Protein AF-A0A9C5ZM11-F1 (afdb_monomer_lite)

Organism: NCBI:txid7396

Structure (mmCIF, N/CA/C/O backbone):
data_AF-A0A9C5ZM11-F1
#
_entry.id   AF-A0A9C5ZM11-F1
#
loop_
_atom_site.group_PDB
_atom_site.id
_atom_site.type_symbol
_atom_site.label_atom_id
_atom_site.label_alt_id
_atom_site.label_comp_id
_atom_site.label_asym_id
_atom_site.label_entity_id
_atom_site.label_seq_id
_atom_site.pdbx_PDB_ins_code
_atom_site.Cartn_x
_atom_site.Cartn_y
_atom_site.Cartn_z
_atom_site.occupancy
_atom_site.B_iso_or_equiv
_atom_site.auth_seq_id
_atom_site.auth_comp_id
_atom_site.auth_asym_id
_atom_site.auth_atom_id
_atom_site.pdbx_PDB_model_num
ATOM 1 N N . PRO A 1 1 ? -23.641 14.872 15.519 1.00 82.50 1 PRO A N 1
ATOM 2 C CA . PRO A 1 1 ? -24.708 13.853 15.604 1.00 82.50 1 PRO A CA 1
ATOM 3 C C . PRO A 1 1 ? -26.002 14.384 16.242 1.00 82.50 1 PRO A C 1
ATOM 5 O O . PRO A 1 1 ? -27.037 14.278 15.605 1.00 82.50 1 PRO A O 1
ATOM 8 N N . ALA A 1 2 ? -25.978 14.998 17.438 1.00 83.50 2 ALA A N 1
ATOM 9 C CA . ALA A 1 2 ? -27.207 15.516 18.070 1.00 83.50 2 ALA A CA 1
ATOM 10 C C . ALA A 1 2 ? -27.904 16.617 17.240 1.00 83.50 2 ALA A C 1
ATOM 12 O O . ALA A 1 2 ? -29.110 16.567 17.031 1.00 83.50 2 ALA A O 1
ATOM 13 N N . GLY A 1 3 ? -27.137 17.569 16.693 1.00 85.25 3 GLY A N 1
ATOM 14 C CA . GLY A 1 3 ? -27.682 18.578 15.774 1.00 85.25 3 GLY A CA 1
ATOM 15 C C . GLY A 1 3 ? -28.191 17.989 14.452 1.00 85.25 3 GLY A C 1
ATOM 16 O O . GLY A 1 3 ? -29.138 18.512 13.880 1.00 85.25 3 GLY A O 1
ATOM 17 N N . ASP A 1 4 ? -27.605 16.881 13.991 1.00 85.31 4 ASP A N 1
ATOM 18 C CA . ASP A 1 4 ? -28.050 16.183 12.777 1.00 85.31 4 ASP A CA 1
ATOM 19 C C . ASP A 1 4 ? -29.386 15.467 13.027 1.00 85.31 4 ASP A C 1
ATOM 21 O O . ASP A 1 4 ? -30.294 15.542 12.207 1.00 85.31 4 ASP A O 1
ATOM 25 N N . ALA A 1 5 ? -29.546 14.846 14.201 1.00 86.19 5 ALA A N 1
ATOM 26 C CA . ALA A 1 5 ? -30.808 14.252 14.636 1.00 86.19 5 ALA A CA 1
ATOM 27 C C . ALA A 1 5 ? -31.926 15.295 14.781 1.00 86.19 5 ALA A C 1
ATOM 29 O O . ALA A 1 5 ? -33.055 15.036 14.372 1.00 86.19 5 ALA A O 1
ATOM 30 N N . GLN A 1 6 ? -31.611 16.482 15.310 1.00 86.88 6 GLN A N 1
ATOM 31 C CA . GLN A 1 6 ? -32.568 17.586 15.385 1.00 86.88 6 GLN A CA 1
ATOM 32 C C . GLN A 1 6 ? -33.047 18.008 13.989 1.00 86.88 6 GLN A C 1
ATOM 34 O O . GLN A 1 6 ? -34.251 18.090 13.767 1.00 86.88 6 GLN A O 1
ATOM 39 N N . LYS A 1 7 ? -32.127 18.187 13.032 1.00 84.81 7 LYS A N 1
ATOM 40 C CA . LYS A 1 7 ? -32.483 18.518 11.643 1.00 84.81 7 LYS A CA 1
ATOM 41 C C . LYS A 1 7 ? -33.335 17.439 10.980 1.00 84.81 7 LYS A C 1
ATOM 43 O O . LYS A 1 7 ? -34.337 17.754 10.357 1.00 84.81 7 LYS A O 1
ATOM 48 N N . LEU A 1 8 ? -32.993 16.160 11.159 1.00 83.06 8 LEU A N 1
ATOM 49 C CA . LEU A 1 8 ? -33.797 15.046 10.638 1.00 83.06 8 LEU A CA 1
ATOM 50 C C . LEU A 1 8 ? -35.241 15.073 11.162 1.00 83.06 8 LEU A C 1
ATOM 52 O O . LEU A 1 8 ? -36.181 14.793 10.414 1.00 83.06 8 LEU A O 1
ATOM 56 N N . GLN A 1 9 ? -35.422 15.439 12.430 1.00 84.50 9 GLN A N 1
ATOM 57 C CA . GLN A 1 9 ? -36.740 15.565 13.038 1.00 84.50 9 GLN A CA 1
ATOM 58 C C . GLN A 1 9 ? -37.504 16.796 12.531 1.00 84.50 9 GLN A C 1
ATOM 60 O O . GLN A 1 9 ? -38.706 16.692 12.286 1.00 84.50 9 GLN A O 1
ATOM 65 N N . GLU A 1 10 ? -36.833 17.941 12.400 1.00 90.06 10 GLU A N 1
ATOM 66 C CA . GLU A 1 10 ? -37.428 19.213 11.965 1.00 90.06 10 GLU A CA 1
ATOM 67 C C . GLU A 1 10 ? -37.806 19.194 10.479 1.00 90.06 10 GLU A C 1
ATOM 69 O O . GLU A 1 10 ? -38.930 19.555 10.131 1.00 90.06 10 GLU A O 1
ATOM 74 N N . ASP A 1 11 ? -36.902 18.717 9.623 1.00 90.00 11 ASP A N 1
ATOM 75 C CA . ASP A 1 11 ? -37.050 18.785 8.167 1.00 90.00 11 ASP A CA 1
ATOM 76 C C . ASP A 1 11 ? -37.879 17.614 7.612 1.00 90.00 11 ASP A C 1
ATOM 78 O O . ASP A 1 11 ? -38.630 17.777 6.650 1.00 90.00 11 ASP A O 1
ATOM 82 N N . TYR A 1 12 ? -37.768 16.427 8.224 1.00 87.31 12 TYR A N 1
ATOM 83 C CA . TYR A 1 12 ? -38.333 15.183 7.678 1.00 87.31 12 TYR A CA 1
ATOM 84 C C . TYR A 1 12 ? -39.234 14.415 8.650 1.00 87.31 12 TYR A C 1
ATOM 86 O O . TYR A 1 12 ? -39.787 13.377 8.284 1.00 87.31 12 TYR A O 1
ATOM 94 N N . GLY A 1 13 ? -39.381 14.872 9.897 1.00 83.88 13 GLY A N 1
ATOM 95 C CA . GLY A 1 13 ? -40.129 14.133 10.916 1.00 83.88 13 GLY A CA 1
ATOM 96 C C . GLY A 1 13 ? -39.473 12.811 11.335 1.00 83.88 13 GLY A C 1
ATOM 97 O O . GLY A 1 13 ? -40.132 11.980 11.963 1.00 83.88 13 GLY A O 1
ATOM 98 N N . ILE A 1 14 ? -38.201 12.589 10.981 1.00 90.31 14 ILE A N 1
ATOM 99 C CA . ILE A 1 14 ? -37.480 11.347 11.269 1.00 90.31 14 ILE A CA 1
ATOM 100 C C . ILE A 1 14 ? -36.941 11.401 12.696 1.00 90.31 14 ILE A C 1
ATOM 102 O O . ILE A 1 14 ? -36.044 12.182 13.011 1.00 90.31 14 ILE A O 1
ATOM 106 N N . TYR A 1 15 ? -37.458 10.512 13.542 1.00 86.75 15 TYR A N 1
ATOM 107 C CA . TYR A 1 15 ? -36.992 10.367 14.914 1.00 86.75 15 TYR A CA 1
ATOM 108 C C . TYR A 1 15 ? -35.753 9.469 14.989 1.00 86.75 15 TYR A C 1
ATOM 110 O O . TYR A 1 15 ? -35.782 8.304 14.583 1.00 86.75 15 TYR A O 1
ATOM 118 N N . VAL A 1 16 ? -34.667 9.998 15.552 1.00 86.44 16 VAL A N 1
ATOM 119 C CA . VAL A 1 16 ? -33.435 9.245 15.814 1.00 86.44 16 VAL A CA 1
ATOM 120 C C . VAL A 1 16 ? -33.482 8.697 17.237 1.00 86.44 16 VAL A C 1
ATOM 122 O O . VAL A 1 16 ? -33.523 9.463 18.194 1.00 86.44 16 VAL A O 1
ATOM 125 N N . GLY A 1 17 ? -33.461 7.367 17.374 1.00 86.94 17 GLY A N 1
ATOM 126 C CA . GLY A 1 17 ? -33.620 6.698 18.670 1.00 86.94 17 GLY A CA 1
ATOM 127 C C . GLY A 1 17 ? -32.510 6.991 19.684 1.00 86.94 17 GLY A C 1
ATOM 128 O O . GLY A 1 17 ? -32.790 7.018 20.877 1.00 86.94 17 GLY A O 1
ATOM 129 N N . SER A 1 18 ? -31.271 7.198 19.225 1.00 90.81 18 SER A N 1
ATOM 130 C CA . SER A 1 18 ? -30.179 7.720 20.049 1.00 90.81 18 SER A CA 1
ATOM 131 C C . SER A 1 18 ? -29.001 8.192 19.188 1.00 90.81 18 SER A C 1
ATOM 133 O O . SER A 1 18 ? -28.824 7.756 18.047 1.00 90.81 18 SER A O 1
ATOM 135 N N . THR A 1 19 ? -28.170 9.066 19.744 1.00 92.94 19 THR A N 1
ATOM 136 C CA . THR A 1 19 ? -26.948 9.595 19.144 1.00 92.94 19 THR A CA 1
ATOM 137 C C . THR A 1 19 ? -25.757 9.424 20.075 1.00 92.94 19 THR A C 1
ATOM 139 O O . THR A 1 19 ? -25.865 9.515 21.294 1.00 92.94 19 THR A O 1
ATOM 142 N N . PHE A 1 20 ? -24.577 9.223 19.495 1.00 92.88 20 PHE A N 1
ATOM 143 C CA . PHE A 1 20 ? -23.332 9.173 20.248 1.00 92.88 20 PHE A CA 1
ATOM 144 C C . PHE A 1 20 ? -22.249 9.991 19.548 1.00 92.88 20 PHE A C 1
ATOM 146 O O . PHE A 1 20 ? -22.074 9.901 18.332 1.00 92.88 20 PHE A O 1
ATOM 153 N N . ASP A 1 21 ? -21.516 10.802 20.309 1.00 93.44 21 ASP A N 1
ATOM 154 C CA . ASP A 1 21 ? -20.394 11.579 19.789 1.00 93.44 21 ASP A CA 1
ATOM 155 C C . ASP A 1 21 ? -19.066 10.855 20.044 1.00 93.44 21 ASP A C 1
ATOM 157 O O . ASP A 1 21 ? -18.614 10.740 21.182 1.00 93.44 21 ASP A O 1
ATOM 161 N N . ILE A 1 22 ? -18.408 10.401 18.972 1.00 92.38 22 ILE A N 1
ATOM 162 C CA . ILE A 1 22 ? -17.154 9.625 19.022 1.00 92.38 22 ILE A CA 1
ATOM 163 C C . ILE A 1 22 ? -16.019 10.320 19.789 1.00 92.38 22 ILE A C 1
ATOM 165 O O . ILE A 1 22 ? -15.099 9.659 20.275 1.00 92.38 22 ILE A O 1
ATOM 169 N N . ARG A 1 23 ? -16.075 11.650 19.951 1.00 92.44 23 ARG A N 1
ATOM 170 C CA . ARG A 1 23 ? -15.091 12.395 20.748 1.00 92.44 23 ARG A CA 1
ATOM 171 C C . ARG A 1 23 ? -15.118 11.990 22.218 1.00 92.44 23 ARG A C 1
ATOM 173 O O . ARG A 1 23 ? -14.086 12.084 22.875 1.00 92.44 23 ARG A O 1
ATOM 180 N N . TYR A 1 24 ? -16.248 11.501 22.724 1.00 92.25 24 TYR A N 1
ATOM 181 C CA . TYR A 1 24 ? -16.323 10.944 24.068 1.00 92.25 24 TYR A CA 1
ATOM 182 C C . TYR A 1 24 ? -15.457 9.693 24.229 1.00 92.25 24 TYR A C 1
ATOM 184 O O . TYR A 1 24 ? -14.681 9.634 25.179 1.00 92.25 24 TYR A O 1
ATOM 192 N N . LEU A 1 25 ? -15.488 8.760 23.268 1.00 87.06 25 LEU A N 1
ATOM 193 C CA . LEU A 1 25 ? -14.578 7.605 23.266 1.00 87.06 25 LEU A CA 1
ATOM 194 C C . LEU A 1 25 ? -13.111 8.042 23.198 1.00 87.06 25 LEU A C 1
ATOM 196 O O . LEU A 1 25 ? -12.270 7.494 23.908 1.00 87.06 25 LEU A O 1
ATOM 200 N N . ALA A 1 26 ? -12.798 9.064 22.393 1.00 84.12 26 ALA A N 1
ATOM 201 C CA . ALA A 1 26 ? -11.446 9.616 22.350 1.00 84.12 26 ALA A CA 1
ATOM 202 C C . ALA A 1 26 ? -11.004 10.112 23.739 1.00 84.12 26 ALA A C 1
ATOM 204 O O . ALA A 1 26 ? -9.905 9.779 24.174 1.00 84.12 26 ALA A O 1
ATOM 205 N N . VAL A 1 27 ? -11.863 10.832 24.470 1.00 85.12 27 VAL A N 1
ATOM 206 C CA . VAL A 1 27 ? -11.550 11.292 25.835 1.00 85.12 27 VAL A CA 1
ATOM 207 C C . VAL A 1 27 ? -11.432 10.131 26.825 1.00 85.12 27 VAL A C 1
ATOM 209 O O . VAL A 1 27 ? -10.490 10.128 27.616 1.00 85.12 27 VAL A O 1
ATOM 212 N N . MET A 1 28 ? -12.319 9.129 26.763 1.00 82.00 28 MET A N 1
ATOM 213 C CA . MET A 1 28 ? -12.242 7.920 27.607 1.00 82.00 28 MET A CA 1
ATOM 214 C C . MET A 1 28 ? -10.888 7.209 27.468 1.00 82.00 28 MET A C 1
ATOM 216 O O . MET A 1 28 ? -10.359 6.691 28.452 1.00 82.00 28 MET A O 1
ATOM 220 N N . LEU A 1 29 ? -10.313 7.253 26.262 1.00 72.88 29 LEU A N 1
ATOM 221 C CA . LEU A 1 29 ? -9.003 6.708 25.897 1.00 72.88 29 LEU A CA 1
ATOM 222 C C . LEU A 1 29 ? -7.857 7.728 25.992 1.00 72.88 29 LEU A C 1
ATOM 224 O O . LEU A 1 29 ? -6.775 7.501 25.452 1.00 72.88 29 LEU A O 1
ATOM 228 N N . ARG A 1 30 ? -8.088 8.883 26.631 1.00 70.69 30 ARG A N 1
ATOM 229 C CA . ARG A 1 30 ? -7.101 9.965 26.821 1.00 70.69 30 ARG A CA 1
ATOM 230 C C . ARG A 1 30 ? -6.529 10.545 25.516 1.00 70.69 30 ARG A C 1
ATOM 232 O O . ARG A 1 30 ? -5.501 11.221 25.529 1.00 70.69 30 ARG A O 1
ATOM 239 N N . CYS A 1 31 ? -7.200 10.324 24.393 1.00 71.75 31 CYS A N 1
ATOM 240 C CA . CYS A 1 31 ? -6.891 10.937 23.108 1.00 71.75 31 CYS A CA 1
ATOM 241 C C . CYS A 1 31 ? -7.459 12.363 23.048 1.00 71.75 31 CYS A C 1
ATOM 243 O O . CYS A 1 31 ? -8.413 12.718 23.745 1.00 71.75 31 CYS A O 1
ATOM 245 N N . LYS A 1 32 ? -6.895 13.209 22.177 1.00 76.50 32 LYS A N 1
ATOM 246 C CA . LYS A 1 32 ? -7.459 14.545 21.944 1.00 76.50 32 LYS A CA 1
ATOM 247 C C . LYS A 1 32 ? -8.827 14.406 21.247 1.00 76.50 32 LYS A C 1
ATOM 249 O O . LYS A 1 32 ? -8.897 13.742 20.214 1.00 76.50 32 LYS A O 1
ATOM 254 N N . PRO A 1 33 ? -9.894 15.063 21.738 1.00 84.19 33 PRO A N 1
ATOM 255 C CA . PRO A 1 33 ? -11.207 15.055 21.093 1.00 84.19 33 PRO A CA 1
ATOM 256 C C . PRO A 1 33 ? -11.213 15.987 19.875 1.00 84.19 33 PRO A C 1
ATOM 258 O O . PRO A 1 33 ? -11.658 17.135 19.942 1.00 84.19 33 PRO A O 1
ATOM 261 N N . LEU A 1 34 ? -10.628 15.521 18.775 1.00 85.12 34 LEU A N 1
ATOM 262 C CA . LEU A 1 34 ? -10.482 16.288 17.541 1.00 85.12 34 LEU A CA 1
ATOM 263 C C . LEU A 1 34 ? -11.695 16.094 16.614 1.00 85.12 34 LEU A C 1
ATOM 265 O O . LEU A 1 34 ? -12.579 15.284 16.872 1.00 85.12 34 LEU A O 1
ATOM 269 N N . GLY A 1 35 ? -11.754 16.880 15.538 1.00 83.38 35 GLY A N 1
ATOM 270 C CA . GLY A 1 35 ? -12.723 16.665 14.462 1.00 83.38 35 GLY A CA 1
ATOM 271 C C . GLY A 1 35 ? -12.381 15.427 13.629 1.00 83.38 35 GLY A C 1
ATOM 272 O O . GLY A 1 35 ? -11.255 14.937 13.683 1.00 83.38 35 GLY A O 1
ATOM 273 N N . LEU A 1 36 ? -13.345 14.965 12.832 1.00 84.06 36 LEU A N 1
ATOM 274 C CA . LEU A 1 36 ? -13.280 13.708 12.079 1.00 84.06 36 LEU A CA 1
ATOM 275 C C . LEU A 1 36 ? -12.008 13.551 11.228 1.00 84.06 36 LEU A C 1
ATOM 277 O O . LEU A 1 36 ? -11.349 12.523 11.303 1.00 84.06 36 LEU A O 1
ATOM 281 N N . GLU A 1 37 ? -11.613 14.593 10.496 1.00 81.44 37 GLU A N 1
ATOM 282 C CA . GLU A 1 37 ? -10.376 14.622 9.696 1.00 81.44 37 GLU A CA 1
ATOM 283 C C . GLU A 1 37 ? -9.128 14.377 10.544 1.00 81.44 37 GLU A C 1
ATOM 285 O O . GLU A 1 37 ? -8.325 13.489 10.271 1.00 81.44 37 GLU A O 1
ATOM 290 N N . LYS A 1 38 ? -8.992 15.132 11.635 1.00 79.62 38 LYS A N 1
ATOM 291 C CA . LYS A 1 38 ? -7.837 15.019 12.524 1.00 79.62 38 LYS A CA 1
ATOM 292 C C . LYS A 1 38 ? -7.818 13.685 13.264 1.00 79.62 38 LYS A C 1
ATOM 294 O O . LYS A 1 38 ? -6.740 13.143 13.470 1.00 79.62 38 LYS A O 1
ATOM 299 N N . LEU A 1 39 ? -8.986 13.169 13.654 1.00 78.38 39 LEU A N 1
ATOM 300 C CA . LEU A 1 39 ? -9.111 11.844 14.258 1.00 78.38 39 LEU A CA 1
ATOM 301 C C . LEU A 1 39 ? -8.720 10.747 13.265 1.00 78.38 39 LEU A C 1
ATOM 303 O O . LEU A 1 39 ? -7.951 9.871 13.643 1.00 78.38 39 LEU A O 1
ATOM 307 N N . SER A 1 40 ? -9.166 10.837 12.010 1.00 76.12 40 SER A N 1
ATOM 308 C CA . SER A 1 40 ? -8.816 9.884 10.946 1.00 76.12 40 SER A CA 1
ATOM 309 C C . SER A 1 40 ? -7.306 9.834 10.736 1.00 76.12 40 SER A C 1
ATOM 311 O O . SER A 1 40 ? -6.713 8.760 10.785 1.00 76.12 40 SER A O 1
ATOM 313 N N . ARG A 1 41 ? -6.652 10.998 10.645 1.00 72.44 41 ARG A N 1
ATOM 314 C CA . ARG A 1 41 ? -5.190 11.063 10.553 1.00 72.44 41 ARG A CA 1
ATOM 315 C C . ARG A 1 41 ? -4.507 10.521 11.811 1.00 72.44 41 ARG A C 1
ATOM 317 O O . ARG A 1 41 ? -3.590 9.723 11.707 1.00 72.44 41 ARG A O 1
ATOM 324 N N . SER A 1 42 ? -4.947 10.917 13.008 1.00 64.69 42 SER A N 1
ATOM 325 C CA . SER A 1 42 ? -4.246 10.544 14.249 1.00 64.69 42 SER A CA 1
ATOM 326 C C . SER A 1 42 ? -4.451 9.096 14.701 1.00 64.69 42 SER A C 1
ATOM 328 O O . SER A 1 42 ? -3.599 8.566 15.403 1.00 64.69 42 SER A O 1
ATOM 330 N N . LEU A 1 43 ? -5.596 8.488 14.379 1.00 65.88 43 LEU A N 1
ATOM 331 C CA . LEU A 1 43 ? -5.982 7.162 14.879 1.00 65.88 43 LEU A CA 1
ATOM 332 C C . LEU A 1 43 ? -5.881 6.087 13.806 1.00 65.88 43 LEU A C 1
ATOM 334 O O . LEU A 1 43 ? -5.569 4.943 14.114 1.00 65.88 43 LEU A O 1
ATOM 338 N N . LEU A 1 44 ? -6.171 6.457 12.561 1.00 62.22 44 LEU A N 1
ATOM 339 C CA . LEU A 1 44 ? -6.204 5.535 11.436 1.00 62.22 44 LEU A CA 1
ATOM 340 C C . LEU A 1 44 ? -5.047 5.803 10.457 1.00 62.22 44 LEU A C 1
ATOM 342 O O . LEU A 1 44 ? -4.911 5.083 9.484 1.00 62.22 44 LEU A O 1
ATOM 346 N N . ASN A 1 45 ? -4.207 6.822 10.676 1.00 58.34 45 ASN A N 1
ATOM 347 C CA . ASN A 1 45 ? -3.154 7.220 9.733 1.00 58.34 45 ASN A CA 1
ATOM 348 C C . ASN A 1 45 ? -3.682 7.467 8.303 1.00 58.34 45 ASN A C 1
ATOM 350 O O . ASN A 1 45 ? -3.027 7.142 7.317 1.00 58.34 45 ASN A O 1
ATOM 354 N N . VAL A 1 46 ? -4.896 8.020 8.207 1.00 59.03 46 VAL A N 1
ATOM 355 C CA . VAL A 1 46 ? -5.588 8.285 6.939 1.00 59.03 46 VAL A CA 1
ATOM 356 C C . VAL A 1 46 ? -5.664 9.768 6.686 1.00 59.03 46 VAL A C 1
ATOM 358 O O . VAL A 1 46 ? -6.207 10.521 7.503 1.00 59.03 46 VAL A O 1
ATOM 361 N N . ASP A 1 47 ? -5.218 10.166 5.503 1.00 65.38 47 ASP A N 1
ATOM 362 C CA . ASP A 1 47 ? -5.377 11.523 5.007 1.00 65.38 47 ASP A CA 1
ATOM 363 C C . ASP A 1 47 ? -6.800 11.745 4.498 1.00 65.38 47 ASP A C 1
ATOM 365 O O . ASP A 1 47 ? -7.113 11.735 3.312 1.00 65.38 47 ASP A O 1
ATOM 369 N N . PHE A 1 48 ? -7.688 11.958 5.465 1.00 66.31 48 PHE A N 1
ATOM 370 C CA . PHE A 1 48 ? -9.089 12.276 5.252 1.00 66.31 48 PHE A CA 1
ATOM 371 C C . PHE A 1 48 ? -9.272 13.761 4.911 1.00 66.31 48 PHE A C 1
ATOM 373 O O . PHE A 1 48 ? -9.736 14.562 5.727 1.00 66.31 48 PHE A O 1
ATOM 380 N N . VAL A 1 49 ? -8.837 14.158 3.714 1.00 65.31 49 VAL A N 1
ATOM 381 C CA . VAL A 1 49 ? -8.833 15.567 3.304 1.00 65.31 49 VAL A CA 1
ATOM 382 C C . VAL A 1 49 ? -10.254 16.034 2.984 1.00 65.31 49 VAL A C 1
ATOM 384 O O . VAL A 1 49 ? -10.785 15.805 1.895 1.00 65.31 49 VAL A O 1
ATOM 387 N N . LYS A 1 50 ? -10.866 16.774 3.916 1.00 72.69 50 LYS A N 1
ATOM 388 C CA . LYS A 1 50 ? -12.147 17.450 3.682 1.00 72.69 50 LYS A CA 1
ATOM 389 C C . LYS A 1 50 ? -11.949 18.657 2.773 1.00 72.69 50 LYS A C 1
ATOM 391 O O . LYS A 1 50 ? -11.716 19.774 3.238 1.00 72.69 50 LYS A O 1
ATOM 396 N N . ARG A 1 51 ? -12.077 18.455 1.461 1.00 76.44 51 ARG A N 1
ATOM 397 C CA . ARG A 1 51 ? -11.966 19.549 0.487 1.00 76.44 51 ARG A CA 1
ATOM 398 C C . ARG A 1 51 ? -13.038 20.609 0.756 1.00 76.44 51 ARG A C 1
ATOM 400 O O . ARG A 1 51 ? -14.233 20.376 0.582 1.00 76.44 51 ARG A O 1
ATOM 407 N N . TRP A 1 52 ? -12.603 21.794 1.184 1.00 74.19 52 TRP A N 1
ATOM 408 C CA . TRP A 1 52 ? -13.494 22.859 1.660 1.00 74.19 52 TRP A CA 1
ATOM 409 C C . TRP A 1 52 ? -14.504 23.330 0.603 1.00 74.19 52 TRP A C 1
ATOM 411 O O . TRP A 1 52 ? -15.615 23.729 0.950 1.00 74.19 52 TRP A O 1
ATOM 421 N N . TYR A 1 53 ? -14.127 23.283 -0.677 1.00 70.06 53 TYR A N 1
ATOM 422 C CA . TYR A 1 53 ? -14.980 23.710 -1.783 1.00 70.06 53 TYR A CA 1
ATOM 423 C C . TYR A 1 53 ? -16.107 22.707 -2.070 1.00 70.06 53 TYR A C 1
ATOM 425 O O . TYR A 1 53 ? -17.177 23.124 -2.495 1.00 70.06 53 TYR A O 1
ATOM 433 N N . ILE A 1 54 ? -15.911 21.414 -1.772 1.00 80.31 54 ILE A N 1
ATOM 434 C CA . ILE A 1 54 ? -16.981 20.403 -1.823 1.00 80.31 54 ILE A CA 1
ATOM 435 C C . ILE A 1 54 ? -17.885 20.561 -0.600 1.00 80.31 54 ILE A C 1
ATOM 437 O O . ILE A 1 54 ? -19.104 20.595 -0.733 1.00 80.31 54 ILE A O 1
ATOM 441 N N . ALA A 1 55 ? -17.305 20.766 0.586 1.00 72.50 55 ALA A N 1
ATOM 442 C CA . ALA A 1 55 ? -18.073 20.977 1.814 1.00 72.50 55 ALA A CA 1
ATOM 443 C C . ALA A 1 55 ? -19.055 22.162 1.704 1.00 72.50 55 ALA A C 1
ATOM 445 O O . ALA A 1 55 ? -20.174 22.087 2.204 1.00 72.50 55 ALA A O 1
ATOM 446 N N . LYS A 1 56 ? -18.643 23.240 1.020 1.00 77.25 56 LYS A N 1
ATOM 447 C CA . LYS A 1 56 ? -19.456 24.440 0.747 1.00 77.25 56 LYS A CA 1
ATOM 448 C C . LYS A 1 56 ? -20.135 24.436 -0.629 1.00 77.25 56 LYS A C 1
ATOM 450 O O . LYS A 1 56 ? -20.635 25.477 -1.052 1.00 77.25 56 LYS A O 1
ATOM 455 N N . SER A 1 57 ? -20.105 23.313 -1.344 1.00 81.44 57 SER A N 1
ATOM 456 C CA . SER A 1 57 ? -20.815 23.182 -2.616 1.00 81.44 57 SER A CA 1
ATOM 457 C C . SER A 1 57 ? -22.331 23.196 -2.396 1.00 81.44 57 SER A C 1
ATOM 459 O O . SER A 1 57 ? -22.814 23.122 -1.265 1.00 81.44 57 SER A O 1
ATOM 461 N N . ASN A 1 58 ? -23.093 23.319 -3.480 1.00 81.31 58 ASN A N 1
ATOM 462 C CA . ASN A 1 58 ? -24.542 23.237 -3.394 1.00 81.31 58 ASN A CA 1
ATOM 463 C C . ASN A 1 58 ? -24.979 21.771 -3.228 1.00 81.31 58 ASN A C 1
ATOM 465 O O . ASN A 1 58 ? -24.861 20.983 -4.165 1.00 81.31 58 ASN A O 1
ATOM 469 N N . TRP A 1 59 ? -25.475 21.418 -2.042 1.00 85.00 59 TRP A N 1
ATOM 470 C CA . TRP A 1 59 ? -25.984 20.078 -1.721 1.00 85.00 59 TRP A CA 1
ATOM 471 C C . TRP A 1 59 ? -27.461 19.881 -2.089 1.00 85.00 59 TRP A C 1
ATOM 473 O O . TRP A 1 59 ? -27.951 18.760 -2.027 1.00 85.00 59 TRP A O 1
ATOM 483 N N . GLU A 1 60 ? -28.133 20.938 -2.550 1.00 81.12 60 GLU A N 1
ATOM 484 C CA . GLU A 1 60 ? -29.536 20.920 -2.987 1.00 81.12 60 GLU A CA 1
ATOM 485 C C . GLU A 1 60 ? -29.683 20.601 -4.487 1.00 81.12 60 GLU A C 1
ATOM 487 O O . GLU A 1 60 ? -30.719 20.869 -5.091 1.00 81.12 60 GLU A O 1
ATOM 492 N N . PHE A 1 61 ? -28.632 20.097 -5.145 1.00 81.19 61 PHE A N 1
ATOM 493 C CA . PHE A 1 61 ? -28.749 19.668 -6.538 1.00 81.19 61 PHE A CA 1
ATOM 494 C C . PHE A 1 61 ? -29.598 18.400 -6.648 1.00 81.19 61 PHE A C 1
ATOM 496 O O . PHE A 1 61 ? -29.347 17.425 -5.945 1.00 81.19 61 PHE A O 1
ATOM 503 N N . ASP A 1 62 ? -30.493 18.364 -7.642 1.00 84.19 62 ASP A N 1
ATOM 504 C CA . ASP A 1 62 ? -31.291 17.172 -7.981 1.00 84.19 62 ASP A CA 1
ATOM 505 C C . ASP A 1 62 ? -30.421 15.926 -8.231 1.00 84.19 62 ASP A C 1
ATOM 507 O O . ASP A 1 62 ? -30.846 14.792 -8.011 1.00 84.19 62 ASP A O 1
ATOM 511 N N . LYS A 1 63 ? -29.185 16.132 -8.708 1.00 90.81 63 LYS A N 1
ATOM 512 C CA . LYS A 1 63 ? -28.182 15.084 -8.887 1.00 90.81 63 LYS A CA 1
ATOM 513 C C . LYS A 1 63 ? -26.816 15.566 -8.411 1.00 90.81 63 LYS A C 1
ATOM 515 O O . LYS A 1 63 ? -26.220 16.453 -9.019 1.00 90.81 63 LYS A O 1
ATOM 520 N N . LEU A 1 64 ? -26.312 14.931 -7.356 1.00 85.12 64 LEU A N 1
ATOM 521 C CA . LEU A 1 64 ? -24.972 15.178 -6.828 1.00 85.12 64 LEU A CA 1
ATOM 522 C C . LEU A 1 64 ? -23.892 14.658 -7.789 1.00 85.12 64 LEU A C 1
ATOM 524 O O . LEU A 1 64 ? -24.057 13.614 -8.430 1.00 85.12 64 LEU A O 1
ATOM 528 N N . GLY A 1 65 ? -22.780 15.389 -7.882 1.00 81.69 65 GLY A N 1
ATOM 529 C CA . GLY A 1 65 ? -21.602 14.960 -8.640 1.00 81.69 65 GLY A CA 1
ATOM 530 C C . GLY A 1 65 ? -20.827 13.830 -7.939 1.00 81.69 65 GLY A C 1
ATOM 531 O O . GLY A 1 65 ? -20.981 13.661 -6.727 1.00 81.69 65 GLY A O 1
ATOM 532 N N . PRO A 1 66 ? -19.962 13.084 -8.657 1.00 83.62 66 PRO A N 1
ATOM 533 C CA . PRO A 1 66 ? -19.155 12.003 -8.076 1.00 83.62 66 PRO A CA 1
ATOM 534 C C . PRO A 1 66 ? -18.373 12.437 -6.829 1.00 83.62 66 PRO A C 1
ATOM 536 O O . PRO A 1 66 ? -18.489 11.797 -5.790 1.00 83.62 66 PRO A O 1
ATOM 539 N N . ASP A 1 67 ? -17.705 13.591 -6.886 1.00 81.50 67 ASP A N 1
ATOM 540 C CA . ASP A 1 67 ? -16.928 14.145 -5.771 1.00 81.50 67 ASP A CA 1
ATOM 541 C C . ASP A 1 67 ? -17.786 14.473 -4.532 1.00 81.50 67 ASP A C 1
ATOM 543 O O . ASP A 1 67 ? -17.326 14.351 -3.398 1.00 81.50 67 ASP A O 1
ATOM 547 N N . GLN A 1 68 ? -19.041 14.901 -4.724 1.00 79.88 68 GLN A N 1
ATOM 548 C CA . GLN A 1 68 ? -19.981 15.166 -3.625 1.00 79.88 68 GLN A CA 1
ATOM 549 C C . GLN A 1 68 ? -20.471 13.858 -2.999 1.00 79.88 68 GLN A C 1
ATOM 551 O O . GLN A 1 68 ? -20.535 13.743 -1.775 1.00 79.88 68 GLN A O 1
ATOM 556 N N . VAL A 1 69 ? -20.790 12.861 -3.830 1.00 85.88 69 VAL A N 1
ATOM 557 C CA . VAL A 1 69 ? -21.187 11.525 -3.365 1.00 85.88 69 VAL A CA 1
ATOM 558 C C . VAL A 1 69 ? -20.054 10.888 -2.567 1.00 85.88 69 VAL A C 1
ATOM 560 O O . VAL A 1 69 ? -20.278 10.421 -1.451 1.00 85.88 69 VAL A O 1
ATOM 563 N N . GLU A 1 70 ? -18.836 10.926 -3.104 1.00 83.50 70 GLU A N 1
ATOM 564 C CA . GLU A 1 70 ? -17.644 10.418 -2.436 1.00 83.50 70 GLU A CA 1
ATOM 565 C C . GLU A 1 70 ? -17.388 11.160 -1.119 1.00 83.50 70 GLU A C 1
ATOM 567 O O . GLU A 1 70 ? -17.222 10.517 -0.084 1.00 83.50 70 GLU A O 1
ATOM 572 N N . TYR A 1 71 ? -17.435 12.498 -1.115 1.00 82.69 71 TYR A N 1
ATOM 573 C CA . TYR A 1 71 ? -17.273 13.301 0.101 1.00 82.69 71 TYR A CA 1
ATOM 574 C C . TYR A 1 71 ? -18.279 12.912 1.195 1.00 82.69 71 TYR A C 1
ATOM 576 O O . TYR A 1 71 ? -17.890 12.695 2.344 1.00 82.69 71 TYR A O 1
ATOM 584 N N . ALA A 1 72 ? -19.563 12.794 0.846 1.00 81.31 72 ALA A N 1
ATOM 585 C CA . ALA A 1 72 ? -20.615 12.442 1.797 1.00 81.31 72 ALA A CA 1
ATOM 586 C C . ALA A 1 72 ? -20.460 11.005 2.328 1.00 81.31 72 ALA A C 1
ATOM 588 O O . ALA A 1 72 ? -20.593 10.772 3.533 1.00 81.31 72 ALA A O 1
ATOM 589 N N . ALA A 1 73 ? -20.135 10.051 1.448 1.00 84.06 73 ALA A N 1
ATOM 590 C CA . ALA A 1 73 ? -19.902 8.657 1.823 1.00 84.06 73 ALA A CA 1
ATOM 591 C C . ALA A 1 73 ? -18.704 8.524 2.774 1.00 84.06 73 ALA A C 1
ATOM 593 O O . ALA A 1 73 ? -18.791 7.854 3.805 1.00 84.06 73 ALA A O 1
ATOM 594 N N . ASN A 1 74 ? -17.616 9.226 2.461 1.00 81.94 74 ASN A N 1
ATOM 595 C CA . ASN A 1 74 ? -16.393 9.255 3.249 1.00 81.94 74 ASN A CA 1
ATOM 596 C C . ASN A 1 74 ? -16.631 9.836 4.656 1.00 81.94 74 ASN A C 1
ATOM 598 O O . ASN A 1 74 ? -16.134 9.273 5.634 1.00 81.94 74 ASN A O 1
ATOM 602 N N . ASP A 1 75 ? -17.447 10.890 4.797 1.00 83.56 75 ASP A N 1
ATOM 603 C CA . ASP A 1 75 ? -17.816 11.472 6.102 1.00 83.56 75 ASP A CA 1
ATOM 604 C C . ASP A 1 75 ? -18.585 10.492 6.999 1.00 83.56 75 ASP A C 1
ATOM 606 O O . ASP A 1 75 ? -18.308 10.402 8.201 1.00 83.56 75 ASP A O 1
ATOM 610 N N . ALA A 1 76 ? -19.506 9.714 6.429 1.00 83.88 76 ALA A N 1
ATOM 611 C CA . ALA A 1 76 ? -20.220 8.676 7.170 1.00 83.88 76 ALA A CA 1
ATOM 612 C C . ALA A 1 76 ? -19.296 7.501 7.538 1.00 83.88 76 ALA A C 1
ATOM 614 O O . ALA A 1 76 ? -19.284 7.041 8.686 1.00 83.88 76 ALA A O 1
ATOM 615 N N . PHE A 1 77 ? -18.491 7.039 6.579 1.00 83.25 77 PHE A N 1
ATOM 616 C CA . PHE A 1 77 ? -17.610 5.886 6.743 1.00 83.25 77 PHE A CA 1
ATOM 617 C C . PHE A 1 77 ? -16.518 6.131 7.793 1.00 83.25 77 PHE A C 1
ATOM 619 O O . PHE A 1 77 ? -16.335 5.313 8.698 1.00 83.25 77 PHE A O 1
ATOM 626 N N . ALA A 1 78 ? -15.852 7.290 7.749 1.00 84.12 78 ALA A N 1
ATOM 627 C CA . ALA A 1 78 ? -14.806 7.641 8.708 1.00 84.12 78 ALA A CA 1
ATOM 628 C C . ALA A 1 78 ? -15.326 7.659 10.156 1.00 84.12 78 ALA A C 1
ATOM 630 O O . ALA A 1 78 ? -14.630 7.213 11.069 1.00 84.12 78 ALA A O 1
ATOM 631 N N . GLY A 1 79 ? -16.564 8.119 10.379 1.00 87.12 79 GLY A N 1
ATOM 632 C CA . GLY A 1 79 ? -17.184 8.110 11.707 1.00 87.12 79 GLY A CA 1
ATOM 633 C C . GLY A 1 79 ? -17.307 6.703 12.292 1.00 87.12 79 GLY A C 1
ATOM 634 O O . GLY A 1 79 ? -16.983 6.488 13.463 1.00 87.12 79 GLY A O 1
ATOM 635 N N . ILE A 1 80 ? -17.716 5.742 11.461 1.00 85.69 80 ILE A N 1
ATOM 636 C CA . ILE A 1 8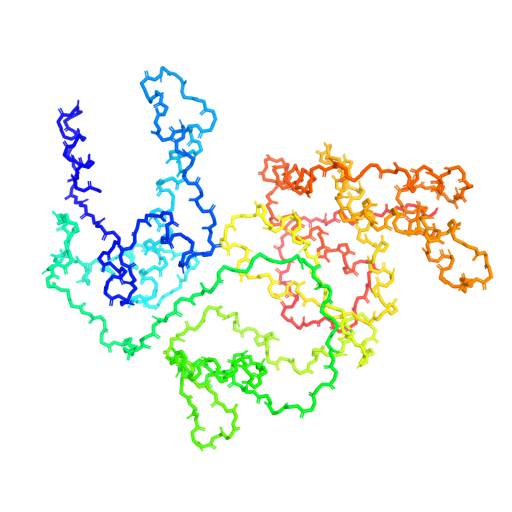0 ? -17.881 4.336 11.846 1.00 85.69 80 ILE A CA 1
ATOM 637 C C . ILE A 1 80 ? -16.525 3.678 12.114 1.00 85.69 80 ILE A C 1
ATOM 639 O O . ILE A 1 80 ? -16.370 2.996 13.127 1.00 85.69 80 ILE A O 1
ATOM 643 N N . GLU A 1 81 ? -15.531 3.894 11.255 1.00 81.38 81 GLU A N 1
ATOM 644 C CA . GLU A 1 81 ? -14.212 3.272 11.424 1.00 81.38 81 GLU A CA 1
ATOM 645 C C . GLU A 1 81 ? -13.453 3.839 12.629 1.00 81.38 81 GLU A C 1
ATOM 647 O O . GLU A 1 81 ? -12.865 3.081 13.403 1.00 81.38 81 GLU A O 1
ATOM 652 N N . ILE A 1 82 ? -13.550 5.152 12.879 1.00 83.00 82 ILE A N 1
ATOM 653 C CA . ILE A 1 82 ? -13.018 5.750 14.112 1.00 83.00 82 ILE A CA 1
ATOM 654 C C . ILE A 1 82 ? -13.727 5.162 15.336 1.00 83.00 82 ILE A C 1
ATOM 656 O O . ILE A 1 82 ? -13.064 4.829 16.320 1.00 83.00 82 ILE A O 1
ATOM 660 N N . PHE A 1 83 ? -15.055 5.010 15.285 1.00 88.94 83 PHE A N 1
ATOM 661 C CA . PHE A 1 83 ? -15.805 4.391 16.375 1.00 88.94 83 PHE A CA 1
ATOM 662 C C . PHE A 1 83 ? -15.322 2.963 16.642 1.00 88.94 83 PHE A C 1
ATOM 664 O O . PHE A 1 83 ? -14.985 2.665 17.782 1.00 88.94 83 PHE A O 1
ATOM 671 N N . LYS A 1 84 ? -15.221 2.107 15.617 1.00 80.88 84 LYS A N 1
ATOM 672 C CA . LYS A 1 84 ? -14.735 0.722 15.754 1.00 80.88 84 LYS A CA 1
ATOM 673 C C . LYS A 1 84 ? -13.319 0.669 16.322 1.00 80.88 84 LYS A C 1
ATOM 675 O O . LYS A 1 84 ? -13.051 -0.122 17.223 1.00 80.88 84 LYS A O 1
ATOM 680 N N . HIS A 1 85 ? -12.424 1.526 15.833 1.00 75.62 85 HIS A N 1
ATOM 681 C CA . HIS A 1 85 ? -11.046 1.589 16.310 1.00 75.62 85 HIS A CA 1
ATOM 682 C C . HIS A 1 85 ? -10.978 1.980 17.793 1.00 75.62 85 HIS A C 1
ATOM 684 O O . HIS A 1 85 ? -10.322 1.307 18.587 1.00 75.62 85 HIS A O 1
ATOM 690 N N . LEU A 1 86 ? -11.691 3.037 18.194 1.00 79.44 86 LEU A N 1
ATOM 691 C CA . LEU A 1 86 ? -11.744 3.461 19.594 1.00 79.44 86 LEU A CA 1
ATOM 692 C C . LEU A 1 86 ? -12.473 2.432 20.474 1.00 79.44 86 LEU A C 1
ATOM 694 O O . LEU A 1 86 ? -12.029 2.143 21.578 1.00 79.44 86 LEU A O 1
ATOM 698 N N . ALA A 1 87 ? -13.551 1.826 19.987 1.00 81.19 87 ALA A N 1
ATOM 699 C CA . ALA A 1 87 ? -14.264 0.760 20.679 1.00 81.19 87 ALA A CA 1
ATOM 700 C C . ALA A 1 87 ? -13.348 -0.438 20.972 1.00 81.19 87 ALA A C 1
ATOM 702 O O . ALA A 1 87 ? -13.254 -0.868 22.119 1.00 81.19 87 ALA A O 1
ATOM 703 N N . ASN A 1 88 ? -12.601 -0.912 19.973 1.00 71.00 88 ASN A N 1
ATOM 704 C CA . ASN A 1 88 ? -11.638 -2.000 20.147 1.00 71.00 88 ASN A CA 1
ATOM 705 C C . ASN A 1 88 ? -10.512 -1.630 21.120 1.00 71.00 88 ASN A C 1
ATOM 707 O O . ASN A 1 88 ? -10.058 -2.481 21.875 1.00 71.00 88 ASN A O 1
ATOM 711 N N . ARG A 1 89 ? -10.079 -0.364 21.151 1.00 70.25 89 ARG A N 1
ATOM 712 C CA . ARG A 1 89 ? -9.112 0.111 22.155 1.00 70.25 89 ARG A CA 1
ATOM 713 C C . ARG A 1 89 ? -9.698 0.157 23.565 1.00 70.25 89 ARG A C 1
ATOM 715 O O . ARG A 1 89 ? -8.975 -0.077 24.524 1.00 70.25 89 ARG A O 1
ATOM 722 N N . LEU A 1 90 ? -10.988 0.463 23.700 1.00 72.56 90 LEU A N 1
ATOM 723 C CA . LEU A 1 90 ? -11.667 0.503 24.996 1.00 72.56 90 LEU A CA 1
ATOM 724 C C . LEU A 1 90 ? -11.949 -0.902 25.543 1.00 72.56 90 LEU A C 1
ATOM 726 O O . LEU A 1 90 ? -11.825 -1.128 26.744 1.00 72.56 90 LEU A O 1
ATOM 730 N N . LYS A 1 91 ? -12.331 -1.843 24.673 1.00 71.69 91 LYS A N 1
ATOM 731 C CA . LYS A 1 91 ? -12.538 -3.260 24.999 1.00 71.69 91 LYS A CA 1
ATOM 732 C C . LYS A 1 91 ? -11.941 -4.127 23.881 1.00 71.69 91 LYS A C 1
ATOM 734 O O . LYS A 1 91 ? -12.632 -4.385 22.893 1.00 71.69 91 LYS A O 1
ATOM 739 N N . PRO A 1 92 ? -10.693 -4.601 24.033 1.00 59.66 92 PRO A N 1
ATOM 740 C CA . PRO A 1 92 ? -10.026 -5.423 23.026 1.00 59.66 92 PRO A CA 1
ATOM 741 C C . PRO A 1 92 ? -10.814 -6.696 22.706 1.00 59.66 92 PRO A C 1
ATOM 743 O O . PRO A 1 92 ? -11.026 -7.544 23.575 1.00 59.66 92 PRO A O 1
ATOM 746 N N . ARG A 1 93 ? -11.263 -6.827 21.454 1.00 58.59 93 ARG A N 1
ATOM 747 C CA . ARG A 1 93 ? -11.960 -8.000 20.899 1.00 58.59 93 ARG A CA 1
ATOM 748 C C . ARG A 1 93 ? -11.568 -8.207 19.431 1.00 58.59 93 ARG A C 1
ATOM 750 O O . ARG A 1 93 ? -10.809 -7.417 18.875 1.00 58.59 93 ARG A O 1
ATOM 757 N N . ASN A 1 94 ? -12.035 -9.296 18.815 1.00 51.22 94 ASN A N 1
ATOM 758 C CA . ASN A 1 94 ? -11.675 -9.664 17.443 1.00 51.22 94 ASN A CA 1
ATOM 759 C C . ASN A 1 94 ? -12.067 -8.551 16.446 1.00 51.22 94 ASN A C 1
ATOM 761 O O . ASN A 1 94 ? -13.240 -8.263 16.238 1.00 51.22 94 ASN A O 1
ATOM 765 N N . CYS A 1 95 ? -11.064 -7.921 15.839 1.00 47.16 95 CYS A N 1
ATOM 766 C CA . CYS A 1 95 ? -11.174 -6.687 15.058 1.00 47.16 95 CYS A CA 1
ATOM 767 C C . CYS A 1 95 ? -11.682 -6.878 13.622 1.00 47.16 95 CYS A C 1
ATOM 769 O O . CYS A 1 95 ? -12.078 -5.904 12.985 1.00 47.16 95 CYS A O 1
ATOM 771 N N . TRP A 1 96 ? -11.690 -8.116 13.121 1.00 39.09 96 TRP A N 1
ATOM 772 C CA . TRP A 1 96 ? -12.096 -8.435 11.750 1.00 39.09 96 TRP A CA 1
ATOM 773 C C . TRP A 1 96 ? -13.616 -8.432 11.559 1.00 39.09 96 TRP A C 1
ATOM 775 O O . TRP A 1 96 ? -14.089 -8.224 10.448 1.00 39.09 96 TRP A O 1
ATOM 785 N N . ASN A 1 97 ? -14.375 -8.623 12.644 1.00 57.44 97 ASN A N 1
ATOM 786 C CA . ASN A 1 97 ? -15.835 -8.634 12.650 1.00 57.44 97 ASN A CA 1
ATOM 787 C C . ASN A 1 97 ? -16.349 -7.884 13.881 1.00 57.44 97 ASN A C 1
ATOM 789 O O . ASN A 1 97 ? -16.462 -8.467 14.954 1.00 57.44 97 ASN A O 1
ATOM 793 N N . PHE A 1 98 ? -16.696 -6.604 13.723 1.00 64.50 98 PHE A N 1
ATOM 794 C CA . PHE A 1 98 ? -17.399 -5.860 14.769 1.00 64.50 98 PHE A CA 1
ATOM 795 C C . PHE A 1 98 ? -18.835 -6.391 14.878 1.00 64.50 98 PHE A C 1
ATOM 797 O O . PHE A 1 98 ? -19.677 -6.105 14.024 1.00 64.50 98 PHE A O 1
ATOM 804 N N . THR A 1 99 ? -19.105 -7.217 15.889 1.00 77.38 99 THR A N 1
ATOM 805 C CA . THR A 1 99 ? -20.405 -7.880 16.058 1.00 77.38 99 THR A CA 1
ATOM 806 C C . THR A 1 99 ? -21.363 -7.058 16.922 1.00 77.38 99 THR A C 1
ATOM 808 O O . THR A 1 99 ? -20.963 -6.161 17.666 1.00 77.38 99 THR A O 1
ATOM 811 N N . ASN A 1 100 ? -22.649 -7.421 16.913 1.00 77.81 100 ASN A N 1
ATOM 812 C CA . ASN A 1 100 ? -23.623 -6.855 17.853 1.00 77.81 100 ASN A CA 1
ATOM 813 C C . ASN A 1 100 ? -23.227 -7.093 19.321 1.00 77.81 100 ASN A C 1
ATOM 815 O O . ASN A 1 100 ? -23.517 -6.258 20.171 1.00 77.81 100 ASN A O 1
ATOM 819 N N . ALA A 1 101 ? -22.544 -8.198 19.637 1.00 78.50 101 ALA A N 1
ATOM 820 C CA . ALA A 1 101 ? -22.074 -8.462 20.996 1.00 78.50 101 ALA A CA 1
ATOM 821 C C . ALA A 1 101 ? -20.957 -7.494 21.425 1.00 78.50 101 ALA A C 1
ATOM 823 O O . ALA A 1 101 ? -20.846 -7.158 22.608 1.00 78.50 101 ALA A O 1
ATOM 824 N N . ASP A 1 102 ? -20.146 -7.030 20.475 1.00 76.38 102 ASP A N 1
ATOM 825 C CA . ASP A 1 102 ? -19.099 -6.030 20.705 1.00 76.38 102 ASP A CA 1
ATOM 826 C C . ASP A 1 102 ? -19.717 -4.655 20.889 1.00 76.38 102 ASP A C 1
ATOM 828 O O . ASP A 1 102 ? -19.418 -3.969 21.866 1.00 76.38 102 ASP A O 1
ATOM 832 N N . PHE A 1 103 ? -20.683 -4.312 20.036 1.00 83.62 103 PHE A N 1
ATOM 833 C CA . PHE A 1 103 ? -21.470 -3.101 20.206 1.00 83.62 103 PHE A CA 1
ATOM 834 C C . PHE A 1 103 ? -22.150 -3.041 21.576 1.00 83.62 103 PHE A C 1
ATOM 836 O O . PHE A 1 103 ? -22.027 -2.032 22.260 1.00 83.62 103 PHE A O 1
ATOM 843 N N . MET A 1 104 ? -22.810 -4.117 22.018 1.00 85.44 104 MET A N 1
ATOM 844 C CA . MET A 1 104 ? -23.497 -4.148 23.316 1.00 85.44 104 MET A CA 1
ATOM 845 C C . MET A 1 104 ? -22.535 -3.995 24.501 1.00 85.44 104 MET A C 1
ATOM 847 O O . MET A 1 104 ? -22.879 -3.344 25.485 1.00 85.44 104 MET A O 1
ATOM 851 N N . ALA A 1 105 ? -21.322 -4.545 24.401 1.00 83.88 105 ALA A N 1
ATOM 852 C CA . ALA A 1 105 ? -20.301 -4.397 25.437 1.00 83.88 105 ALA A CA 1
ATOM 853 C C . ALA A 1 105 ? -19.748 -2.968 25.526 1.00 83.88 105 ALA A C 1
ATOM 855 O O . ALA A 1 105 ? -19.456 -2.481 26.614 1.00 83.88 105 ALA A O 1
ATOM 856 N N . ILE A 1 106 ? -19.623 -2.281 24.391 1.00 87.50 106 ILE A N 1
ATOM 857 C CA . ILE A 1 106 ? -19.265 -0.859 24.371 1.00 87.50 106 ILE A CA 1
ATOM 858 C C . ILE A 1 106 ? -20.443 -0.012 24.840 1.00 87.50 106 ILE A C 1
ATOM 860 O O . ILE A 1 106 ? -20.251 0.926 25.605 1.00 87.50 106 ILE A O 1
ATOM 864 N N . MET A 1 107 ? -21.665 -0.372 24.443 1.00 88.12 107 MET A N 1
ATOM 865 C CA . MET A 1 107 ? -22.890 0.330 24.810 1.00 88.12 107 MET A CA 1
ATOM 866 C C . MET A 1 107 ? -23.046 0.434 26.327 1.00 88.12 107 MET A C 1
ATOM 868 O O . MET A 1 107 ? -23.338 1.518 26.822 1.00 88.12 107 MET A O 1
ATOM 872 N N . SER A 1 108 ? -22.766 -0.638 27.078 1.00 86.94 108 SER A N 1
ATOM 873 C CA . SER A 1 108 ? -22.790 -0.586 28.547 1.00 86.94 108 SER A CA 1
ATOM 874 C C . SER A 1 108 ? -21.793 0.411 29.148 1.00 86.94 108 SER A C 1
ATOM 876 O O . SER A 1 108 ? -22.051 0.950 30.219 1.00 86.94 108 SER A O 1
ATOM 878 N N . GLU A 1 109 ? -20.682 0.688 28.460 1.00 85.94 109 GLU A N 1
ATOM 879 C CA . GLU A 1 109 ? -19.659 1.644 28.907 1.00 85.94 109 GLU A CA 1
ATOM 880 C C . GLU A 1 109 ? -19.999 3.089 28.520 1.00 85.94 109 GLU A C 1
ATOM 882 O O . GLU A 1 109 ? -19.579 4.020 29.200 1.00 85.94 109 GLU A O 1
ATOM 887 N N . ILE A 1 110 ? -20.747 3.301 27.430 1.00 90.62 110 ILE A N 1
ATOM 888 C CA . ILE A 1 110 ? -21.031 4.642 26.888 1.00 90.62 110 ILE A CA 1
ATOM 889 C C . ILE A 1 110 ? -22.475 5.110 27.098 1.00 90.62 110 ILE A C 1
ATOM 891 O O . ILE A 1 110 ? -22.784 6.250 26.761 1.00 90.62 110 ILE A O 1
ATOM 895 N N . GLN A 1 111 ? -23.361 4.276 27.658 1.00 91.69 111 GLN A N 1
ATOM 896 C CA . GLN A 1 111 ? -24.802 4.553 27.746 1.00 91.69 111 GLN A CA 1
ATOM 897 C C . GLN A 1 111 ? -25.121 5.911 28.392 1.00 91.69 111 GLN A C 1
ATOM 899 O O . GLN A 1 111 ? -26.028 6.612 27.956 1.00 91.69 111 GLN A O 1
ATOM 904 N N . TYR A 1 112 ? -24.355 6.320 29.408 1.00 90.56 112 TYR A N 1
ATOM 905 C CA . TYR A 1 112 ? -24.560 7.593 30.111 1.00 90.56 112 TYR A CA 1
ATOM 906 C C . TYR A 1 112 ? -24.189 8.841 29.281 1.00 90.56 112 TYR A C 1
ATOM 908 O O . TYR A 1 112 ? -24.527 9.967 29.665 1.00 90.56 112 TYR A O 1
ATOM 916 N N . LEU A 1 113 ? -23.495 8.642 28.155 1.00 91.88 113 LEU A N 1
ATOM 917 C CA . LEU A 1 113 ? -23.045 9.672 27.214 1.00 91.88 113 LEU A CA 1
ATOM 918 C C . LEU A 1 113 ? -23.902 9.741 25.946 1.00 91.88 113 LEU A C 1
ATOM 920 O O . LEU A 1 113 ? -23.681 10.626 25.118 1.00 91.88 113 LEU A O 1
ATOM 924 N N . LEU A 1 114 ? -24.864 8.830 25.792 1.00 90.88 114 LEU A N 1
ATOM 925 C CA . LEU A 1 114 ? -25.832 8.888 24.707 1.00 90.88 114 LEU A CA 1
ATOM 926 C C . LEU A 1 114 ? -26.632 10.191 24.761 1.00 90.88 114 LEU A C 1
ATOM 928 O O . LEU A 1 114 ? -26.910 10.731 25.833 1.00 90.88 114 LEU A O 1
ATOM 932 N N . ASP A 1 115 ? -26.971 10.694 23.580 1.00 89.44 115 ASP A N 1
ATOM 933 C CA . ASP A 1 115 ? -27.828 11.862 23.362 1.00 89.44 115 ASP A CA 1
ATOM 934 C C . ASP A 1 115 ? -27.289 13.174 23.936 1.00 89.44 115 ASP A C 1
ATOM 936 O O . ASP A 1 115 ? -27.993 14.180 24.038 1.00 89.44 115 ASP A O 1
ATOM 940 N N . ARG A 1 116 ? -25.991 13.196 24.258 1.00 87.06 116 ARG A N 1
ATOM 941 C CA . ARG A 1 116 ? -25.279 14.391 24.701 1.00 87.06 116 ARG A CA 1
ATOM 942 C C . ARG A 1 116 ? -24.456 14.981 23.564 1.00 87.06 116 ARG A C 1
ATOM 944 O O . ARG A 1 116 ? -23.673 14.298 22.903 1.00 87.06 116 ARG A O 1
ATOM 951 N N . GLY A 1 117 ? -24.581 16.292 23.376 1.00 87.38 117 GLY A N 1
ATOM 952 C CA . GLY A 1 117 ? -23.621 17.050 22.580 1.00 87.38 117 GLY A CA 1
ATOM 953 C C . GLY A 1 117 ? -22.261 17.066 23.275 1.00 87.38 117 GLY A C 1
ATOM 954 O O . GLY A 1 117 ? -22.193 17.275 24.484 1.00 87.38 117 GLY A O 1
ATOM 955 N N . PHE A 1 118 ? -21.179 16.867 22.519 1.00 90.06 118 PHE A N 1
ATOM 956 C CA . PHE A 1 118 ? -19.839 16.829 23.097 1.00 90.06 118 PHE A CA 1
ATOM 957 C C . PHE A 1 118 ? -19.491 18.119 23.850 1.00 90.06 118 PHE A C 1
ATOM 959 O O . PHE A 1 118 ? -19.435 19.200 23.260 1.00 90.06 118 PHE A O 1
ATOM 966 N N . SER A 1 119 ? -19.156 17.974 25.131 1.00 88.00 119 SER A N 1
ATOM 967 C CA . SER A 1 119 ? -18.567 19.022 25.965 1.00 88.00 119 SER A CA 1
ATOM 968 C C . SER A 1 119 ? -17.351 18.482 26.710 1.00 88.00 119 SER A C 1
ATOM 970 O O . SER A 1 119 ? -17.400 17.381 27.264 1.00 88.00 119 SER A O 1
ATOM 972 N N . LYS A 1 120 ? -16.277 19.281 26.761 1.00 77.81 120 LYS A N 1
ATOM 973 C CA . LYS A 1 120 ? -15.045 18.948 27.498 1.00 77.81 120 LYS A CA 1
ATOM 974 C C . LYS A 1 120 ? -15.265 18.847 29.008 1.00 77.81 120 LYS A C 1
ATOM 976 O O . LYS A 1 120 ? -14.503 18.152 29.666 1.00 77.81 120 LYS A O 1
ATOM 981 N N . ASP A 1 121 ? -16.302 19.504 29.519 1.00 80.50 121 ASP A N 1
ATOM 982 C CA . ASP A 1 121 ? -16.633 19.539 30.947 1.00 80.50 121 ASP A CA 1
ATOM 983 C C . ASP A 1 121 ? -17.541 18.373 31.364 1.00 80.50 121 ASP A C 1
ATOM 985 O O . ASP A 1 121 ? -17.890 18.236 32.536 1.00 80.50 121 ASP A O 1
ATOM 989 N N . THR A 1 122 ? -17.950 17.526 30.411 1.00 83.00 122 THR A N 1
ATOM 990 C CA . THR A 1 122 ? -18.744 16.332 30.716 1.00 83.00 122 THR A CA 1
ATOM 991 C C . THR A 1 122 ? -17.915 15.406 31.611 1.00 83.00 122 THR A C 1
ATOM 993 O O . THR A 1 122 ? -16.807 15.037 31.213 1.00 83.00 122 THR A O 1
ATOM 996 N N . PRO A 1 123 ? -18.417 14.993 32.788 1.00 78.50 123 PRO A N 1
ATOM 997 C CA . PRO A 1 123 ? -17.719 14.028 33.624 1.00 78.50 123 PRO A CA 1
ATOM 998 C C . PRO A 1 123 ? -17.671 12.685 32.893 1.00 78.50 123 PRO A C 1
ATOM 1000 O O . PRO A 1 123 ? -18.706 12.086 32.606 1.00 78.50 123 PRO A O 1
ATOM 1003 N N . ILE A 1 124 ? -16.461 12.246 32.554 1.00 79.81 124 ILE A N 1
ATOM 1004 C CA . ILE A 1 124 ? -16.211 11.018 31.800 1.00 79.81 124 ILE A CA 1
ATOM 1005 C C . ILE A 1 124 ? -15.450 10.058 32.702 1.00 79.81 124 ILE A C 1
ATOM 1007 O O . ILE A 1 124 ? -14.388 10.395 33.233 1.00 79.81 124 ILE A O 1
ATOM 1011 N N . THR A 1 125 ? -15.981 8.849 32.845 1.00 74.81 125 THR A N 1
ATOM 1012 C CA . THR A 1 125 ? -15.253 7.735 33.446 1.00 74.81 125 THR A CA 1
ATOM 1013 C C . THR A 1 125 ? -14.115 7.370 32.501 1.00 74.81 125 THR A C 1
ATOM 1015 O O . THR A 1 125 ? -14.333 6.810 31.427 1.00 74.81 125 THR A O 1
ATOM 1018 N N . LEU A 1 126 ? -12.895 7.757 32.866 1.00 65.19 126 LEU A N 1
ATOM 1019 C CA . LEU A 1 126 ? -11.697 7.381 32.123 1.00 65.19 126 LEU A CA 1
ATOM 1020 C C . LEU A 1 126 ? -11.469 5.879 32.278 1.00 65.19 126 LEU A C 1
ATOM 1022 O O . LEU A 1 126 ? -11.639 5.347 33.378 1.00 65.19 126 LEU A O 1
ATOM 1026 N N . SER A 1 127 ? -11.040 5.217 31.202 1.00 56.38 127 SER A N 1
ATOM 1027 C CA . SER A 1 127 ? -10.612 3.825 31.313 1.00 56.38 127 SER A CA 1
ATOM 1028 C C . SER A 1 127 ? -9.433 3.749 32.288 1.00 56.38 127 SER A C 1
ATOM 1030 O O . SER A 1 127 ? -8.416 4.435 32.115 1.00 56.38 127 SER A O 1
ATOM 1032 N N . GLN A 1 128 ? -9.604 2.970 33.358 1.00 47.81 128 GLN A N 1
ATOM 1033 C CA . GLN A 1 128 ? -8.595 2.798 34.405 1.00 47.81 128 GLN A CA 1
ATOM 1034 C C . GLN A 1 128 ? -7.394 1.979 33.903 1.00 47.81 128 GLN A C 1
ATOM 1036 O O . GLN A 1 128 ? -6.308 2.111 34.460 1.00 47.81 128 GLN A O 1
ATOM 1041 N N . ASP A 1 129 ? -7.563 1.251 32.794 1.00 44.25 129 ASP A N 1
ATOM 1042 C CA . ASP A 1 129 ? -6.573 0.338 32.212 1.00 44.25 129 ASP A CA 1
ATOM 1043 C C . ASP A 1 129 ? -5.567 1.017 31.260 1.00 44.25 129 ASP A C 1
ATOM 1045 O O . ASP A 1 129 ? -4.721 0.344 30.685 1.00 44.25 129 ASP A O 1
ATOM 1049 N N . ILE A 1 130 ? -5.623 2.346 31.085 1.00 40.06 130 ILE A N 1
ATOM 1050 C CA . ILE A 1 130 ? -4.722 3.078 30.173 1.00 40.06 130 ILE A CA 1
ATOM 1051 C C . ILE A 1 130 ? -3.812 4.008 30.985 1.00 40.06 130 ILE A C 1
ATOM 1053 O O . ILE A 1 130 ? -4.305 5.027 31.505 1.00 40.06 130 ILE A O 1
ATOM 1057 N N . PRO A 1 131 ? -2.500 3.712 31.097 1.00 31.45 131 PRO A N 1
ATOM 1058 C CA . PRO A 1 131 ? -1.557 4.542 31.836 1.00 31.45 131 PRO A CA 1
ATOM 1059 C C . PRO A 1 131 ? -1.485 5.964 31.267 1.00 31.45 131 PRO A C 1
ATOM 1061 O O . PRO A 1 131 ? -1.310 6.198 30.074 1.00 31.45 131 PRO A O 1
ATOM 1064 N N . ILE A 1 132 ? -1.635 6.955 32.146 1.00 35.38 132 ILE A N 1
ATOM 1065 C CA . ILE A 1 132 ? -1.508 8.381 31.820 1.00 35.38 132 ILE A CA 1
ATOM 1066 C C . ILE A 1 132 ? -0.028 8.684 31.693 1.00 35.38 132 ILE A C 1
ATOM 1068 O O . ILE A 1 132 ? 0.629 8.581 32.725 1.00 35.38 132 ILE A O 1
ATOM 1072 N N . THR A 1 133 ? 0.492 9.135 30.539 1.00 27.94 133 THR A N 1
ATOM 1073 C CA . THR A 1 133 ? 1.378 10.328 30.461 1.00 27.94 133 THR A CA 1
ATOM 1074 C C . THR A 1 133 ? 1.895 10.696 29.056 1.00 27.94 133 THR A C 1
ATOM 1076 O O . THR A 1 133 ? 2.720 10.009 28.485 1.00 27.94 133 THR A O 1
ATOM 1079 N N . ARG A 1 134 ? 1.493 11.907 28.629 1.00 27.66 134 ARG A N 1
ATOM 1080 C CA . ARG A 1 134 ? 2.210 12.908 27.801 1.00 27.66 134 ARG A CA 1
ATOM 1081 C C . ARG A 1 134 ? 2.629 12.542 26.363 1.00 27.66 134 ARG A C 1
ATOM 1083 O O . ARG A 1 134 ? 3.770 12.204 26.123 1.00 27.66 134 ARG A O 1
ATOM 1090 N N . LEU A 1 135 ? 1.756 12.887 25.412 1.00 29.38 135 LEU A N 1
ATOM 1091 C CA . LEU A 1 135 ? 2.118 13.239 24.029 1.00 29.38 135 LEU A CA 1
ATOM 1092 C C . LEU A 1 135 ? 2.595 14.702 23.933 1.00 29.38 135 LEU A C 1
ATOM 1094 O O . LEU A 1 135 ? 1.816 15.608 24.272 1.00 29.38 135 LEU A O 1
ATOM 1098 N N . PRO A 1 136 ? 3.762 14.962 23.325 1.00 32.66 136 PRO A N 1
ATOM 1099 C CA . PRO A 1 136 ? 3.957 16.149 22.509 1.00 32.66 136 PRO A CA 1
ATOM 1100 C C . PRO A 1 136 ? 4.340 15.797 21.059 1.00 32.66 136 PRO A C 1
ATOM 1102 O O . PRO A 1 136 ? 5.339 15.152 20.800 1.00 32.66 136 PRO A O 1
ATOM 1105 N N . LEU A 1 137 ? 3.533 16.329 20.132 1.00 27.70 137 LEU A N 1
ATOM 1106 C CA . LEU A 1 137 ? 3.897 16.800 18.785 1.00 27.70 137 LEU A CA 1
ATOM 1107 C C . LEU A 1 137 ? 4.813 15.903 17.924 1.00 27.70 137 LEU A C 1
ATOM 1109 O O . LEU A 1 137 ? 6.032 16.018 17.984 1.00 27.70 137 LEU A O 1
ATOM 1113 N N . CYS A 1 138 ? 4.233 15.165 16.971 1.00 24.00 138 CYS A N 1
ATOM 1114 C CA . CYS A 1 138 ? 4.983 14.779 15.772 1.00 24.00 138 CYS A CA 1
ATOM 1115 C C . CYS A 1 138 ? 5.338 16.050 14.976 1.00 24.00 138 CYS A C 1
ATOM 1117 O O . CYS A 1 138 ? 4.426 16.827 14.659 1.00 24.00 138 CYS A O 1
ATOM 1119 N N . PRO A 1 139 ? 6.615 16.285 14.627 1.00 25.53 139 PRO A N 1
ATOM 1120 C CA . PRO A 1 139 ? 6.957 17.241 13.590 1.00 25.53 139 PRO A CA 1
ATOM 1121 C C . PRO A 1 139 ? 6.413 16.726 12.256 1.00 25.53 139 PRO A C 1
ATOM 1123 O O . PRO A 1 139 ? 6.506 15.539 11.948 1.00 25.53 139 PRO A O 1
ATOM 1126 N N . LEU A 1 140 ? 5.852 17.637 11.464 1.00 35.06 140 LEU A N 1
ATOM 1127 C CA . LEU A 1 140 ? 5.688 17.447 10.029 1.00 35.06 140 LEU A CA 1
ATOM 1128 C C . LEU A 1 140 ? 7.074 17.154 9.442 1.00 35.06 140 LEU A C 1
ATOM 1130 O O . LEU A 1 140 ? 7.941 18.024 9.500 1.00 35.06 140 LEU A O 1
ATOM 1134 N N . VAL A 1 141 ? 7.279 15.962 8.887 1.00 26.11 141 VAL A N 1
ATOM 1135 C CA . VAL A 1 141 ? 8.410 15.705 7.992 1.00 26.11 141 VAL A CA 1
ATOM 1136 C C . VAL A 1 141 ? 7.861 15.080 6.721 1.00 26.11 141 VAL A C 1
ATOM 1138 O O . VAL A 1 141 ? 7.516 13.905 6.669 1.00 26.11 141 VAL A O 1
ATOM 1141 N N . SER A 1 142 ? 7.728 15.935 5.716 1.00 29.69 142 SER A N 1
ATOM 1142 C CA . SER A 1 142 ? 7.830 15.587 4.307 1.00 29.69 142 SER A CA 1
ATOM 1143 C C . SER A 1 142 ? 9.283 15.217 4.015 1.00 29.69 142 SER A C 1
ATOM 1145 O O . SER A 1 142 ? 10.122 16.092 4.171 1.00 29.69 142 SER A O 1
ATOM 1147 N N . GLU A 1 143 ? 9.588 13.988 3.605 1.00 26.34 143 GLU A N 1
ATOM 1148 C CA . GLU A 1 143 ? 10.787 13.672 2.808 1.00 26.34 143 GLU A CA 1
ATOM 1149 C C . GLU A 1 143 ? 10.575 12.326 2.066 1.00 26.34 143 GLU A C 1
ATOM 1151 O O . GLU A 1 143 ? 9.842 11.465 2.564 1.00 26.34 143 GLU A O 1
ATOM 1156 N N . PRO A 1 144 ? 11.166 12.157 0.868 1.00 28.50 144 PRO A N 1
ATOM 1157 C CA . PRO A 1 144 ? 10.825 11.134 -0.114 1.00 28.50 144 PRO A CA 1
ATOM 1158 C C . PRO A 1 144 ? 11.527 9.789 0.124 1.00 28.50 144 PRO A C 1
ATOM 1160 O O . PRO A 1 144 ? 12.555 9.693 0.797 1.00 28.50 144 PRO A O 1
ATOM 1163 N N . HIS A 1 145 ? 10.954 8.748 -0.484 1.00 26.92 145 HIS A N 1
ATOM 1164 C CA . HIS A 1 145 ? 11.411 7.360 -0.481 1.00 26.92 145 HIS A CA 1
ATOM 1165 C C . HIS A 1 145 ? 12.924 7.222 -0.725 1.00 26.92 145 HIS A C 1
ATOM 1167 O O . HIS A 1 145 ? 13.416 7.402 -1.838 1.00 26.92 145 HIS A O 1
ATOM 1173 N N . TYR A 1 146 ? 13.657 6.829 0.318 1.00 27.80 146 TYR A N 1
ATOM 1174 C CA . TYR A 1 146 ? 15.024 6.330 0.207 1.00 27.80 146 TYR A CA 1
ATOM 1175 C C . TYR A 1 146 ? 15.041 4.824 0.471 1.00 27.80 146 TYR A C 1
ATOM 1177 O O . TYR A 1 146 ? 14.509 4.347 1.472 1.00 27.80 146 TYR A O 1
ATOM 1185 N N . TYR A 1 147 ? 15.705 4.082 -0.415 1.00 28.94 147 TYR A N 1
ATOM 1186 C CA . TYR A 1 147 ? 16.140 2.713 -0.160 1.00 28.94 147 TYR A CA 1
ATOM 1187 C C . TYR A 1 147 ? 16.968 2.689 1.134 1.00 28.94 147 TYR A C 1
ATOM 1189 O O . TYR A 1 147 ? 18.059 3.263 1.189 1.00 28.94 147 TYR A O 1
ATOM 1197 N N . TYR A 1 148 ? 16.456 2.043 2.182 1.00 30.70 148 TYR A N 1
ATOM 1198 C CA . TYR A 1 148 ? 17.192 1.876 3.431 1.00 30.70 148 TYR A CA 1
ATOM 1199 C C . TYR A 1 148 ? 18.301 0.844 3.232 1.00 30.70 148 TYR A C 1
ATOM 1201 O O . TYR A 1 148 ? 18.086 -0.361 3.328 1.00 30.70 148 TYR A O 1
ATOM 1209 N N . TYR A 1 149 ? 19.517 1.321 2.975 1.00 28.84 149 TYR A N 1
ATOM 1210 C CA . TYR A 1 149 ? 20.711 0.525 3.216 1.00 28.84 149 TYR A CA 1
ATOM 1211 C C . TYR A 1 149 ? 20.821 0.320 4.728 1.00 28.84 149 TYR A C 1
ATOM 1213 O O . TYR A 1 149 ? 21.168 1.248 5.459 1.00 28.84 149 TYR A O 1
ATOM 1221 N N . LEU A 1 150 ? 20.491 -0.881 5.205 1.00 35.66 150 LEU A N 1
ATOM 1222 C CA . LEU A 1 150 ? 20.757 -1.276 6.585 1.00 35.66 150 LEU A CA 1
ATOM 1223 C C . LEU A 1 150 ? 22.277 -1.293 6.783 1.00 35.66 150 LEU A C 1
ATOM 1225 O O . LEU A 1 150 ? 22.973 -2.217 6.360 1.00 35.66 150 LEU A O 1
ATOM 1229 N N . THR A 1 151 ? 22.806 -0.229 7.381 1.00 27.62 151 THR A N 1
ATOM 1230 C CA . THR A 1 151 ? 24.182 -0.188 7.861 1.00 27.62 151 THR A CA 1
ATOM 1231 C C . THR A 1 151 ? 24.349 -1.234 8.968 1.00 27.62 151 THR A C 1
ATOM 1233 O O . THR A 1 151 ? 23.476 -1.369 9.827 1.00 27.62 151 THR A O 1
ATOM 1236 N N . PRO A 1 152 ? 25.455 -1.996 8.984 1.00 32.81 152 PRO A N 1
ATOM 1237 C CA . PRO A 1 152 ? 25.720 -2.941 10.056 1.00 32.81 152 PRO A CA 1
ATOM 1238 C C . PRO A 1 152 ? 26.170 -2.143 11.279 1.00 32.81 152 PRO A C 1
ATOM 1240 O O . PRO A 1 152 ? 27.326 -1.731 11.371 1.00 32.81 152 PRO A O 1
ATOM 1243 N N . VAL A 1 153 ? 25.240 -1.873 12.195 1.00 32.81 153 VAL A N 1
ATOM 1244 C CA . VAL A 1 153 ? 25.523 -1.131 13.424 1.00 32.81 153 VAL A CA 1
ATOM 1245 C C . VAL A 1 153 ? 25.407 -2.076 14.620 1.00 32.81 153 VAL A C 1
ATOM 1247 O O . VAL A 1 153 ? 24.382 -2.708 14.858 1.00 32.81 153 VAL A O 1
ATOM 1250 N N . SER A 1 154 ? 26.500 -2.187 15.366 1.00 37.81 154 SER A N 1
ATOM 1251 C CA . SER A 1 154 ? 26.689 -3.018 16.556 1.00 37.81 154 SER A CA 1
ATOM 1252 C C . SER A 1 154 ? 25.987 -2.447 17.800 1.00 37.81 154 SER A C 1
ATOM 1254 O O . SER A 1 154 ? 26.670 -2.084 18.754 1.00 37.81 154 SER A O 1
ATOM 1256 N N . HIS A 1 155 ? 24.662 -2.273 17.779 1.00 42.91 155 HIS A N 1
ATOM 1257 C CA . HIS A 1 155 ? 23.922 -1.683 18.910 1.00 42.91 155 HIS A CA 1
ATOM 1258 C C . HIS A 1 155 ? 22.946 -2.682 19.532 1.00 42.91 155 HIS A C 1
ATOM 1260 O O . HIS A 1 155 ? 22.377 -3.530 18.846 1.00 42.91 155 HIS A O 1
ATOM 1266 N N . GLU A 1 156 ? 22.809 -2.593 20.853 1.00 60.38 156 GLU A N 1
ATOM 1267 C CA . GLU A 1 156 ? 21.942 -3.426 21.679 1.00 60.38 156 GLU A CA 1
ATOM 1268 C C . GLU A 1 156 ? 20.477 -3.209 21.260 1.00 60.38 156 GLU A C 1
ATOM 1270 O O . GLU A 1 156 ? 19.932 -2.111 21.356 1.00 60.38 156 GLU A O 1
ATOM 1275 N N . TYR A 1 157 ? 19.841 -4.246 20.716 1.00 68.06 157 TYR A N 1
ATOM 1276 C CA . TYR A 1 157 ? 18.449 -4.175 20.280 1.00 68.06 157 TYR A CA 1
ATOM 1277 C C . TYR A 1 157 ? 17.490 -4.413 21.447 1.00 68.06 157 TYR A C 1
ATOM 1279 O O . TYR A 1 157 ? 17.771 -5.248 22.302 1.00 68.06 157 TYR A O 1
ATOM 1287 N N . TYR A 1 158 ? 16.328 -3.751 21.437 1.00 72.38 158 TYR A N 1
ATOM 1288 C CA . TYR A 1 158 ? 15.257 -4.005 22.402 1.00 72.38 158 TYR A CA 1
ATOM 1289 C C . TYR A 1 158 ? 14.203 -4.962 21.833 1.00 72.38 158 TYR A C 1
ATOM 1291 O O . TYR A 1 158 ? 13.708 -4.761 20.725 1.00 72.38 158 TYR A O 1
ATOM 1299 N N . LEU A 1 159 ? 13.814 -5.975 22.605 1.00 77.88 159 LEU A N 1
ATOM 1300 C CA . LEU A 1 159 ? 12.656 -6.824 22.338 1.00 77.88 159 LEU A CA 1
ATOM 1301 C C . LEU A 1 159 ? 11.389 -6.132 22.850 1.00 77.88 159 LEU A C 1
ATOM 1303 O O . LEU A 1 159 ? 11.301 -5.792 24.028 1.00 77.88 159 LEU A O 1
ATOM 1307 N N . LEU A 1 160 ? 10.394 -5.947 21.986 1.00 79.25 160 LEU A N 1
ATOM 1308 C CA . LEU A 1 160 ? 9.054 -5.541 22.395 1.00 79.25 160 LEU A CA 1
ATOM 1309 C C . LEU A 1 160 ? 8.213 -6.774 22.727 1.00 79.25 160 LEU A C 1
ATOM 1311 O O . LEU A 1 160 ? 8.181 -7.729 21.951 1.00 79.25 160 LEU A O 1
ATOM 1315 N N . GLU A 1 161 ? 7.477 -6.722 23.831 1.00 84.00 161 GLU A N 1
ATOM 1316 C CA . GLU A 1 161 ? 6.491 -7.730 24.227 1.00 84.00 161 GLU A CA 1
ATOM 1317 C C . GLU A 1 161 ? 5.083 -7.146 24.312 1.00 84.00 161 GLU A C 1
ATOM 1319 O O . GLU A 1 161 ? 4.892 -5.977 24.636 1.00 84.00 161 GLU A O 1
ATOM 1324 N N . ALA A 1 162 ? 4.080 -7.977 24.054 1.00 76.88 162 ALA A N 1
ATOM 1325 C CA . ALA A 1 162 ? 2.690 -7.675 24.353 1.00 76.88 162 ALA A CA 1
ATOM 1326 C C . ALA A 1 162 ? 2.435 -7.718 25.872 1.00 76.88 162 ALA A C 1
ATOM 1328 O O . ALA A 1 162 ? 3.219 -8.321 26.610 1.00 76.88 162 ALA A O 1
ATOM 1329 N N . PRO A 1 163 ? 1.302 -7.172 26.352 1.00 79.19 163 PRO A N 1
ATOM 1330 C CA . PRO A 1 163 ? 0.969 -7.165 27.780 1.00 79.19 163 PRO A CA 1
ATOM 1331 C C . PRO A 1 163 ? 0.938 -8.560 28.419 1.00 79.19 163 PRO A C 1
ATOM 1333 O O . PRO A 1 163 ? 1.229 -8.720 29.600 1.00 79.19 163 PRO A O 1
ATOM 1336 N N . ASN A 1 164 ? 0.624 -9.592 27.629 1.00 77.56 164 ASN A N 1
ATOM 1337 C CA . ASN A 1 164 ? 0.629 -10.992 28.057 1.00 77.56 164 ASN A CA 1
ATOM 1338 C C . ASN A 1 164 ? 2.035 -11.631 28.115 1.00 77.56 164 ASN A C 1
ATOM 1340 O O . ASN A 1 164 ? 2.136 -12.838 28.323 1.00 77.56 164 ASN A O 1
ATOM 1344 N N . GLY A 1 165 ? 3.104 -10.855 27.906 1.00 74.69 165 GLY A N 1
ATOM 1345 C CA . GLY A 1 165 ? 4.490 -11.333 27.858 1.00 74.69 165 GLY A CA 1
ATOM 1346 C C . GLY A 1 165 ? 4.867 -12.026 26.548 1.00 74.69 165 GLY A C 1
ATOM 1347 O O . GLY A 1 165 ? 5.942 -12.604 26.447 1.00 74.69 165 GLY A O 1
ATOM 1348 N N . ARG A 1 166 ? 3.997 -12.006 25.528 1.00 77.12 166 ARG A N 1
ATOM 1349 C CA . ARG A 1 166 ? 4.330 -12.580 24.221 1.00 77.12 166 ARG A CA 1
ATOM 1350 C C . ARG A 1 166 ? 5.330 -11.670 23.498 1.00 77.12 166 ARG A C 1
ATOM 1352 O O . ARG A 1 166 ? 5.016 -10.493 23.319 1.00 77.12 166 ARG A O 1
ATOM 1359 N N . PRO A 1 167 ? 6.449 -12.192 22.977 1.00 71.00 167 PRO A N 1
ATOM 1360 C CA . PRO A 1 167 ? 7.368 -11.402 22.167 1.00 71.00 167 PRO A CA 1
ATOM 1361 C C . PRO A 1 167 ? 6.688 -10.937 20.866 1.00 71.00 167 PRO A C 1
ATOM 1363 O O . PRO A 1 167 ? 5.875 -11.650 20.276 1.00 71.00 167 PRO A O 1
ATOM 1366 N N . LEU A 1 168 ? 6.985 -9.710 20.442 1.00 69.56 168 LEU A N 1
ATOM 1367 C CA . LEU A 1 168 ? 6.403 -9.068 19.263 1.00 69.56 168 LEU A CA 1
ATOM 1368 C C . LEU A 1 168 ? 7.441 -8.858 18.176 1.00 69.56 168 LEU A C 1
ATOM 1370 O O . LEU A 1 168 ? 7.334 -9.464 17.118 1.00 69.56 168 LEU A O 1
ATOM 1374 N N . CYS A 1 169 ? 8.419 -7.990 18.430 1.00 64.62 169 CYS A N 1
ATOM 1375 C CA . CYS A 1 169 ? 9.431 -7.592 17.467 1.00 64.62 169 CYS A CA 1
ATOM 1376 C C . CYS A 1 169 ? 10.700 -7.100 18.150 1.00 64.62 169 CYS A C 1
ATOM 1378 O O . CYS A 1 169 ? 10.680 -6.724 19.319 1.00 64.62 169 CYS A O 1
ATOM 1380 N N . VAL A 1 170 ? 11.790 -7.058 17.393 1.00 68.44 170 VAL A N 1
ATOM 1381 C CA . VAL A 1 170 ? 13.040 -6.434 17.823 1.00 68.44 170 VAL A CA 1
ATOM 1382 C C . VAL A 1 170 ? 13.144 -5.041 17.198 1.00 68.44 170 VAL A C 1
ATOM 1384 O O . VAL A 1 170 ? 12.909 -4.869 16.001 1.00 68.44 170 VAL A O 1
ATOM 1387 N N . VAL A 1 171 ? 13.478 -4.034 18.004 1.00 67.50 171 VAL A N 1
ATOM 1388 C CA . VAL A 1 171 ? 13.645 -2.640 17.574 1.00 67.50 171 VAL A CA 1
ATOM 1389 C C . VAL A 1 171 ? 15.034 -2.122 17.931 1.00 67.50 171 VAL A C 1
ATOM 1391 O O . VAL A 1 171 ? 15.681 -2.616 18.854 1.00 67.50 171 VAL A O 1
ATOM 1394 N N . SER A 1 172 ? 15.509 -1.118 17.193 1.00 68.94 172 SER A N 1
ATOM 1395 C CA . SER A 1 172 ? 16.761 -0.432 17.522 1.00 68.94 172 SER A CA 1
ATOM 1396 C C . SER A 1 172 ? 16.688 0.235 18.896 1.00 68.94 172 SER A C 1
ATOM 1398 O O . SER A 1 172 ? 15.600 0.580 19.360 1.00 68.94 172 SER A O 1
ATOM 1400 N N . GLU A 1 173 ? 17.844 0.479 19.512 1.00 73.69 173 GLU A N 1
ATOM 1401 C CA . GLU A 1 173 ? 17.968 1.214 20.776 1.00 73.69 173 GLU A CA 1
ATOM 1402 C C . GLU A 1 173 ? 17.173 2.522 20.773 1.00 73.69 173 GLU A C 1
ATOM 1404 O O . GLU A 1 173 ? 16.291 2.693 21.606 1.00 73.69 173 GLU A O 1
ATOM 1409 N N . SER A 1 174 ? 17.368 3.387 19.772 1.00 68.75 174 SER A N 1
ATOM 1410 C CA . SER A 1 174 ? 16.662 4.674 19.688 1.00 68.75 174 SER A CA 1
ATOM 1411 C C . SER A 1 174 ? 15.141 4.520 19.626 1.00 68.75 174 SER A C 1
ATOM 1413 O O . SER A 1 174 ? 14.403 5.342 20.165 1.00 68.75 174 SER A O 1
ATOM 1415 N N . LYS A 1 175 ? 14.652 3.457 18.975 1.00 67.19 175 LYS A N 1
ATOM 1416 C CA . LYS A 1 175 ? 13.217 3.178 18.906 1.00 67.19 175 LYS A CA 1
ATOM 1417 C C . LYS A 1 175 ? 12.718 2.583 20.222 1.00 67.19 175 LYS A C 1
ATOM 1419 O O . LYS A 1 175 ? 11.671 3.003 20.694 1.00 67.19 175 LYS A O 1
ATOM 1424 N N . GLY A 1 176 ? 13.468 1.677 20.848 1.00 78.62 176 GLY A N 1
ATOM 1425 C CA . GLY A 1 176 ? 13.165 1.157 22.185 1.00 78.62 176 GLY A CA 1
ATOM 1426 C C . GLY A 1 176 ? 13.109 2.267 23.238 1.00 78.62 176 GLY A C 1
ATOM 1427 O O . GLY A 1 176 ? 12.138 2.372 23.985 1.00 78.62 176 GLY A O 1
ATOM 1428 N N . GLU A 1 177 ? 14.089 3.167 23.240 1.00 80.12 177 GLU A N 1
ATOM 1429 C CA . GLU A 1 177 ? 14.094 4.357 24.091 1.00 80.12 177 GLU A CA 1
ATOM 1430 C C . GLU A 1 177 ? 12.889 5.254 23.826 1.00 80.12 177 GLU A C 1
ATOM 1432 O O . GLU A 1 177 ? 12.275 5.725 24.780 1.00 80.12 177 GLU A O 1
ATOM 1437 N N . TRP A 1 178 ? 12.494 5.436 22.563 1.00 82.81 178 TRP A N 1
ATOM 1438 C CA . TRP A 1 178 ? 11.273 6.163 22.220 1.00 82.81 178 TRP A CA 1
ATOM 1439 C C . TRP A 1 178 ? 10.021 5.518 22.843 1.00 82.81 178 TRP A C 1
ATOM 1441 O O . TRP A 1 178 ? 9.226 6.229 23.451 1.00 82.81 178 TRP A O 1
ATOM 1451 N N . TYR A 1 179 ? 9.872 4.183 22.811 1.00 80.44 179 TYR A N 1
ATOM 1452 C CA . TYR A 1 179 ? 8.758 3.492 23.493 1.00 80.44 179 TYR A CA 1
ATOM 1453 C C . TYR A 1 179 ? 8.747 3.748 25.011 1.00 80.44 179 TYR A C 1
ATOM 1455 O O . TYR A 1 179 ? 7.672 3.894 25.598 1.00 80.44 179 TYR A O 1
ATOM 1463 N N . LEU A 1 180 ? 9.921 3.827 25.647 1.00 78.69 180 LEU A N 1
ATOM 1464 C CA . LEU A 1 180 ? 10.051 4.132 27.078 1.00 78.69 180 LEU A CA 1
ATOM 1465 C C . LEU A 1 180 ? 9.766 5.611 27.387 1.00 78.69 180 LEU A C 1
ATOM 1467 O O . LEU A 1 180 ? 9.086 5.918 28.367 1.00 78.69 180 LEU A O 1
ATOM 1471 N N . GLN A 1 181 ? 10.262 6.530 26.554 1.00 70.06 181 GLN A N 1
ATOM 1472 C CA . GLN A 1 181 ? 10.077 7.979 26.699 1.00 70.06 181 GLN A CA 1
ATOM 1473 C C . GLN A 1 181 ? 8.615 8.386 26.501 1.00 70.06 181 GLN A C 1
ATOM 1475 O O . GLN A 1 181 ? 8.073 9.134 27.318 1.00 70.06 181 GLN A O 1
ATOM 1480 N N . GLU A 1 182 ? 7.968 7.825 25.477 1.00 67.81 182 GLU A N 1
ATOM 1481 C CA . GLU A 1 182 ? 6.542 8.012 25.184 1.00 67.81 182 GLU A CA 1
ATOM 1482 C C . GLU A 1 182 ? 5.634 7.151 26.074 1.00 67.81 182 GLU A C 1
ATOM 1484 O O . GLU A 1 182 ? 4.409 7.225 25.975 1.00 67.81 182 GLU A O 1
ATOM 1489 N N . ARG A 1 183 ? 6.226 6.348 26.971 1.00 69.50 183 ARG A N 1
ATOM 1490 C CA . ARG A 1 183 ? 5.532 5.526 27.976 1.00 69.50 183 ARG A CA 1
ATOM 1491 C C . ARG A 1 183 ? 4.493 4.585 27.366 1.00 69.50 183 ARG A C 1
ATOM 1493 O O . ARG A 1 183 ? 3.406 4.395 27.906 1.00 69.50 183 ARG A O 1
ATOM 1500 N N . LEU A 1 184 ? 4.864 3.977 26.246 1.00 74.62 184 LEU A N 1
ATOM 1501 C CA . LEU A 1 184 ? 4.085 2.963 25.536 1.00 74.62 184 LEU A CA 1
ATOM 1502 C C . LEU A 1 184 ? 4.350 1.544 26.068 1.00 74.62 184 LEU A C 1
ATOM 1504 O O . LEU A 1 184 ? 3.624 0.608 25.734 1.00 74.62 184 LEU A O 1
ATOM 1508 N N . GLY A 1 185 ? 5.372 1.388 26.910 1.00 82.31 185 GLY A N 1
ATOM 1509 C CA . GLY A 1 185 ? 5.693 0.161 27.624 1.00 82.31 185 GLY A CA 1
ATOM 1510 C C . GLY A 1 185 ? 6.697 0.396 28.750 1.00 82.31 185 GLY A C 1
ATOM 1511 O O . GLY A 1 185 ? 7.219 1.501 28.913 1.00 82.31 185 GLY A O 1
ATOM 1512 N N . GLU A 1 186 ? 6.984 -0.650 29.518 1.00 88.75 186 GLU A N 1
ATOM 1513 C CA . GLU A 1 186 ? 7.969 -0.634 30.598 1.00 88.75 186 GLU A CA 1
ATOM 1514 C C . GLU A 1 186 ? 9.139 -1.571 30.330 1.00 88.75 186 GLU A C 1
ATOM 1516 O O . GLU A 1 186 ? 8.983 -2.650 29.759 1.00 88.75 186 GLU A O 1
ATOM 1521 N N . LYS A 1 187 ? 10.329 -1.167 30.781 1.00 87.88 187 LYS A N 1
ATOM 1522 C CA . LYS A 1 187 ? 11.509 -2.027 30.730 1.00 87.88 187 LYS A CA 1
ATOM 1523 C C . LYS A 1 187 ? 11.365 -3.137 31.771 1.00 87.88 187 LYS A C 1
ATOM 1525 O O . LYS A 1 187 ? 11.234 -2.855 32.963 1.00 87.88 187 LYS A O 1
ATOM 1530 N N . ILE A 1 188 ? 11.432 -4.388 31.331 1.00 86.56 188 ILE A N 1
ATOM 1531 C CA . ILE A 1 188 ? 11.349 -5.549 32.217 1.00 86.56 188 ILE A CA 1
ATOM 1532 C C . ILE A 1 188 ? 12.687 -5.710 32.943 1.00 86.56 188 ILE A C 1
ATOM 1534 O O . ILE A 1 188 ? 13.707 -6.020 32.342 1.00 86.56 188 ILE A O 1
ATOM 1538 N N . GLN A 1 189 ? 12.706 -5.479 34.258 1.00 71.50 189 GLN A N 1
ATOM 1539 C CA . GLN A 1 189 ? 13.956 -5.484 35.037 1.00 71.50 189 GLN A CA 1
ATOM 1540 C C . GLN A 1 189 ? 14.652 -6.852 35.067 1.00 71.50 189 GLN A C 1
ATOM 1542 O O . GLN A 1 189 ? 15.871 -6.909 35.209 1.00 71.50 189 GLN A O 1
ATOM 1547 N N . SER A 1 190 ? 13.894 -7.945 34.938 1.00 69.56 190 SER A N 1
ATOM 1548 C CA . SER A 1 190 ? 14.435 -9.307 34.908 1.00 69.56 190 SER A CA 1
ATOM 1549 C C . SER A 1 190 ? 15.100 -9.675 33.580 1.00 69.56 190 SER A C 1
ATOM 1551 O O . SER A 1 190 ? 15.846 -10.649 33.540 1.00 69.56 190 SER A O 1
ATOM 1553 N N . GLU A 1 191 ? 14.861 -8.909 32.512 1.00 65.88 191 GLU A N 1
ATOM 1554 C CA . GLU A 1 191 ? 15.357 -9.184 31.164 1.00 65.88 191 GLU A CA 1
ATOM 1555 C C . GLU A 1 191 ? 15.934 -7.902 30.564 1.00 65.88 191 GLU A C 1
ATOM 1557 O O . GLU A 1 191 ? 15.221 -7.020 30.074 1.00 65.88 191 GLU A O 1
ATOM 1562 N N . ALA A 1 192 ? 17.261 -7.772 30.634 1.00 66.19 192 ALA A N 1
ATOM 1563 C CA . ALA A 1 192 ? 17.947 -6.654 30.009 1.00 66.19 192 ALA A CA 1
ATOM 1564 C C . ALA A 1 192 ? 17.572 -6.608 28.518 1.00 66.19 192 ALA A C 1
ATOM 1566 O O . ALA A 1 192 ? 17.681 -7.613 27.824 1.00 66.19 192 ALA A O 1
ATOM 1567 N N . PHE A 1 193 ? 17.138 -5.431 28.059 1.00 78.19 193 PHE A N 1
ATOM 1568 C CA . PHE A 1 193 ? 16.693 -5.148 26.687 1.00 78.19 193 PHE A CA 1
ATOM 1569 C C . PHE A 1 193 ? 15.281 -5.616 26.302 1.00 78.19 193 PHE A C 1
ATOM 1571 O O . PHE A 1 193 ? 14.953 -5.600 25.123 1.00 78.19 193 PHE A O 1
ATOM 1578 N N . THR A 1 194 ? 14.395 -5.907 27.256 1.00 82.94 194 T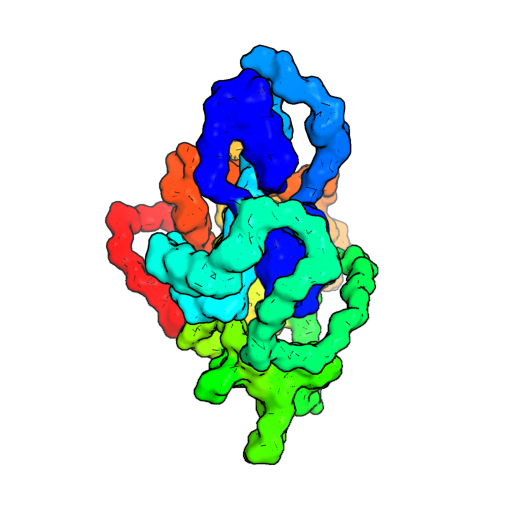HR A N 1
ATOM 1579 C CA . THR A 1 194 ? 12.971 -6.157 26.958 1.00 82.94 194 THR A CA 1
ATOM 1580 C C . THR A 1 194 ? 12.086 -4.983 27.393 1.00 82.94 194 THR A C 1
ATOM 1582 O O . THR A 1 194 ? 12.215 -4.477 28.511 1.00 82.94 194 THR A O 1
ATOM 1585 N N . ILE A 1 195 ? 11.173 -4.545 26.520 1.00 86.31 195 ILE A N 1
ATOM 1586 C CA . ILE A 1 195 ? 10.124 -3.556 26.802 1.00 86.31 195 ILE A CA 1
ATOM 1587 C C . ILE A 1 195 ? 8.767 -4.230 26.626 1.00 86.31 195 ILE A C 1
ATOM 1589 O O . ILE A 1 195 ? 8.401 -4.624 25.520 1.00 86.31 195 ILE A O 1
ATOM 1593 N N . ARG A 1 196 ? 7.983 -4.313 27.699 1.00 88.06 196 ARG A N 1
ATOM 1594 C CA . ARG A 1 196 ? 6.610 -4.812 27.638 1.00 88.06 196 ARG A CA 1
ATOM 1595 C C . ARG A 1 196 ? 5.649 -3.664 27.403 1.00 88.06 196 ARG A C 1
ATOM 1597 O O . ARG A 1 196 ? 5.572 -2.744 28.212 1.00 88.06 196 ARG A O 1
ATOM 1604 N N . LEU A 1 197 ? 4.939 -3.718 26.284 1.00 83.81 197 LEU A N 1
ATOM 1605 C CA . LEU A 1 197 ? 3.921 -2.739 25.938 1.00 83.81 197 LEU A CA 1
ATOM 1606 C C . LEU A 1 197 ? 2.748 -2.840 26.909 1.00 83.81 197 LEU A C 1
ATOM 1608 O O . LEU A 1 197 ? 2.383 -3.931 27.349 1.00 83.81 197 LEU A O 1
ATOM 1612 N N . TYR A 1 198 ? 2.154 -1.693 27.221 1.00 71.94 198 TYR A N 1
ATOM 1613 C CA . TYR A 1 198 ? 0.972 -1.640 28.080 1.00 71.94 198 TYR A CA 1
ATOM 1614 C C . TYR A 1 198 ? -0.301 -2.062 27.341 1.00 71.94 198 TYR A C 1
ATOM 1616 O O . TYR A 1 198 ? -1.148 -2.742 27.916 1.00 71.94 198 TYR A O 1
ATOM 1624 N N . ASP A 1 199 ? -0.403 -1.709 26.058 1.00 70.50 199 ASP A N 1
ATOM 1625 C CA . ASP A 1 199 ? -1.541 -2.041 25.204 1.00 70.50 199 ASP A CA 1
ATOM 1626 C C . ASP A 1 199 ? -1.232 -3.246 24.312 1.00 70.50 199 ASP A C 1
ATOM 1628 O O . ASP A 1 199 ? -0.104 -3.427 23.849 1.00 70.50 199 ASP A O 1
ATOM 1632 N N . GLN A 1 200 ? -2.253 -4.059 24.022 1.00 68.69 200 GLN A N 1
ATOM 1633 C CA . GLN A 1 200 ? -2.137 -5.161 23.067 1.00 68.69 200 GLN A CA 1
ATOM 1634 C C . GLN A 1 200 ? -1.978 -4.584 21.652 1.00 68.69 200 GLN A C 1
ATOM 1636 O O . GLN A 1 200 ? -2.930 -3.998 21.127 1.00 68.69 200 GLN A O 1
ATOM 1641 N N . PRO A 1 201 ? -0.815 -4.749 20.999 1.00 61.09 201 PRO A N 1
ATOM 1642 C CA . PRO A 1 201 ? -0.624 -4.199 19.673 1.00 61.09 201 PRO A CA 1
ATOM 1643 C C . PRO A 1 201 ? -1.323 -5.063 18.633 1.00 61.09 201 PRO A C 1
ATOM 1645 O O . PRO A 1 201 ? -1.459 -6.285 18.763 1.00 61.09 201 PRO A O 1
ATOM 1648 N N . PHE A 1 202 ? -1.703 -4.400 17.552 1.00 47.78 202 PHE A N 1
ATOM 1649 C CA . PHE A 1 202 ? -2.207 -5.011 16.339 1.00 47.78 202 PHE A CA 1
ATOM 1650 C C . PHE A 1 202 ? -1.038 -5.630 15.562 1.00 47.78 202 PHE A C 1
ATOM 1652 O O . PHE A 1 202 ? -0.495 -5.039 14.635 1.00 47.78 202 PHE A O 1
ATOM 1659 N N . ALA A 1 203 ? -0.582 -6.791 16.021 1.00 50.69 203 ALA A N 1
ATOM 1660 C CA . ALA A 1 203 ? 0.485 -7.560 15.396 1.00 50.69 203 ALA A CA 1
ATOM 1661 C C . ALA A 1 203 ? -0.009 -8.986 15.153 1.00 50.69 203 ALA A C 1
ATOM 1663 O O . ALA A 1 203 ? -0.557 -9.614 16.067 1.00 50.69 203 ALA A O 1
ATOM 1664 N N . GLU A 1 204 ? 0.188 -9.484 13.931 1.00 49.34 204 GLU A N 1
ATOM 1665 C CA . GLU A 1 204 ? -0.118 -10.870 13.576 1.00 49.34 204 GLU A CA 1
ATOM 1666 C C . GLU A 1 204 ? 0.594 -11.833 14.536 1.00 49.34 204 GLU A C 1
ATOM 1668 O O . GLU A 1 204 ? 1.756 -11.646 14.901 1.00 49.34 204 GLU A O 1
ATOM 1673 N N . GLU A 1 205 ? -0.101 -12.890 14.955 1.00 54.50 205 GLU A N 1
ATOM 1674 C CA . GLU A 1 205 ? 0.434 -13.877 15.906 1.00 54.50 205 GLU A CA 1
ATOM 1675 C C . GLU A 1 205 ? 1.455 -14.838 15.275 1.00 54.50 205 GLU A C 1
ATOM 1677 O O . GLU A 1 205 ? 1.805 -15.860 15.857 1.00 54.50 205 GLU A O 1
ATOM 1682 N N . ASN A 1 206 ? 1.918 -14.539 14.063 1.00 51.88 206 ASN A N 1
ATOM 1683 C CA . ASN A 1 206 ? 2.768 -15.412 13.261 1.00 51.88 206 ASN A CA 1
ATOM 1684 C C . ASN A 1 206 ? 4.270 -15.232 13.531 1.00 51.88 206 ASN A C 1
ATOM 1686 O O . ASN A 1 206 ? 5.081 -15.915 12.907 1.00 51.88 206 ASN A O 1
ATOM 1690 N N . GLY A 1 207 ? 4.650 -14.331 14.446 1.00 52.28 207 GLY A N 1
ATOM 1691 C CA . GLY A 1 207 ? 6.044 -14.132 14.848 1.00 52.28 207 GLY A CA 1
ATOM 1692 C C . GLY A 1 207 ? 6.937 -13.553 13.748 1.00 52.28 207 GLY A C 1
ATOM 1693 O O . GLY A 1 207 ? 8.158 -13.636 13.872 1.00 52.28 207 GLY A O 1
ATOM 1694 N N . TYR A 1 208 ? 6.361 -12.955 12.695 1.00 52.12 208 TYR A N 1
ATOM 1695 C CA . TYR A 1 208 ? 7.109 -12.358 11.581 1.00 52.12 208 TYR A CA 1
ATOM 1696 C C . TYR A 1 208 ? 8.234 -11.431 12.057 1.00 52.12 208 TYR A C 1
ATOM 1698 O O . TYR A 1 208 ? 9.386 -11.540 11.644 1.00 52.12 208 TYR A O 1
ATOM 1706 N N . TRP A 1 209 ? 7.928 -10.560 13.011 1.00 52.31 209 TRP A N 1
ATOM 1707 C CA . TRP A 1 209 ? 8.891 -9.586 13.504 1.00 52.31 209 TRP A CA 1
ATOM 1708 C C . TRP A 1 209 ? 9.886 -10.138 14.541 1.00 52.31 209 TRP A C 1
ATOM 1710 O O . TRP A 1 209 ? 10.774 -9.408 14.984 1.00 52.31 209 TRP A O 1
ATOM 1720 N N . LEU A 1 210 ? 9.754 -11.414 14.917 1.00 53.38 210 LEU A N 1
ATOM 1721 C CA . LEU A 1 210 ? 10.681 -12.138 15.793 1.00 53.38 210 LEU A CA 1
ATOM 1722 C C . LEU A 1 210 ? 11.724 -12.934 15.022 1.00 53.38 210 LEU A C 1
ATOM 1724 O O . LEU A 1 210 ? 12.711 -13.376 15.611 1.00 53.38 210 LEU A O 1
ATOM 1728 N N . THR A 1 211 ? 11.514 -13.161 13.723 1.00 52.66 211 THR A N 1
ATOM 1729 C CA . THR A 1 211 ? 12.483 -13.925 12.945 1.00 52.66 211 THR A CA 1
ATOM 1730 C C . THR A 1 211 ? 13.798 -13.157 12.819 1.00 52.66 211 THR A C 1
ATOM 1732 O O . THR A 1 211 ? 13.877 -12.117 12.175 1.00 52.66 211 THR A O 1
ATOM 1735 N N . SER A 1 212 ? 14.861 -13.734 13.382 1.00 48.91 212 SER A N 1
ATOM 1736 C CA . SER A 1 212 ? 16.262 -13.301 13.264 1.00 48.91 212 SER A CA 1
ATOM 1737 C C . SER A 1 212 ? 16.834 -13.418 11.840 1.00 48.91 212 SER A C 1
ATOM 1739 O O . SER A 1 212 ? 18.004 -13.122 11.608 1.00 48.91 212 SER A O 1
ATOM 1741 N N . ASN A 1 213 ? 16.005 -13.817 10.872 1.00 53.34 213 ASN A N 1
ATOM 1742 C CA . ASN A 1 213 ? 16.353 -14.012 9.467 1.00 53.34 213 ASN A CA 1
ATOM 1743 C C . ASN A 1 213 ? 16.257 -12.728 8.622 1.00 53.34 213 ASN A C 1
ATOM 1745 O O . ASN A 1 213 ? 16.245 -12.810 7.397 1.00 53.34 213 ASN A O 1
ATOM 1749 N N . GLN A 1 214 ? 16.268 -11.544 9.247 1.00 58.72 214 GLN A N 1
ATOM 1750 C CA . GLN A 1 214 ? 16.254 -10.235 8.566 1.00 58.72 214 GLN A CA 1
ATOM 1751 C C . GLN A 1 214 ? 17.446 -9.995 7.617 1.00 58.72 214 GLN A C 1
ATOM 1753 O O . GLN A 1 214 ? 17.483 -8.998 6.904 1.00 58.72 214 GLN A O 1
ATOM 1758 N N . HIS A 1 215 ? 18.423 -10.906 7.593 1.00 69.06 215 HIS A N 1
ATOM 1759 C CA . HIS A 1 215 ? 19.583 -10.855 6.703 1.00 69.06 215 HIS A CA 1
ATOM 1760 C C . HIS A 1 215 ? 19.694 -12.062 5.770 1.00 69.06 215 HIS A C 1
ATOM 1762 O O . HIS A 1 215 ? 20.665 -12.157 5.023 1.00 69.06 215 HIS A O 1
ATOM 1768 N N . GLU A 1 216 ? 18.736 -12.993 5.787 1.00 83.31 216 GLU A N 1
ATOM 1769 C CA . GLU A 1 216 ? 18.750 -14.153 4.897 1.00 83.31 216 GLU A CA 1
ATOM 1770 C C . GLU A 1 216 ? 17.872 -13.916 3.667 1.00 83.31 216 GLU A C 1
ATOM 1772 O O . GLU A 1 216 ? 16.689 -13.596 3.762 1.00 83.31 216 GLU A O 1
ATOM 1777 N N . CYS A 1 217 ? 18.447 -14.109 2.481 1.00 88.25 217 CYS A N 1
ATOM 1778 C CA . CYS A 1 217 ? 17.711 -13.949 1.240 1.00 88.25 217 CYS A CA 1
ATOM 1779 C C . CYS A 1 217 ? 16.679 -15.069 1.109 1.00 88.25 217 CYS A C 1
ATOM 1781 O O . CYS A 1 217 ? 17.055 -16.239 0.992 1.00 88.25 217 CYS A O 1
ATOM 1783 N N . VAL A 1 218 ? 15.396 -14.716 1.006 1.00 89.00 218 VAL A N 1
ATOM 1784 C CA . VAL A 1 218 ? 14.308 -15.703 0.868 1.00 89.00 218 VAL A CA 1
ATOM 1785 C C . VAL A 1 218 ? 14.450 -16.556 -0.398 1.00 89.00 218 VAL A C 1
ATOM 1787 O O . VAL A 1 218 ? 13.974 -17.689 -0.457 1.00 89.00 218 VAL A O 1
ATOM 1790 N N . VAL A 1 219 ? 15.150 -16.040 -1.415 1.00 91.56 219 VAL A N 1
ATOM 1791 C CA . VAL A 1 219 ? 15.361 -16.732 -2.688 1.00 91.56 219 VAL A CA 1
ATOM 1792 C C . VAL A 1 219 ? 16.502 -17.741 -2.623 1.00 91.56 219 VAL A C 1
ATOM 1794 O O . VAL A 1 219 ? 16.326 -18.907 -2.976 1.00 91.56 219 VAL A O 1
ATOM 1797 N N . CYS A 1 220 ? 17.686 -17.310 -2.184 1.00 92.56 220 CYS A N 1
ATOM 1798 C CA . CYS A 1 220 ? 18.906 -18.115 -2.290 1.00 92.56 220 CYS A CA 1
ATOM 1799 C C . CYS A 1 220 ? 19.539 -18.538 -0.956 1.00 92.56 220 CYS A C 1
ATOM 1801 O O . CYS A 1 220 ? 20.455 -19.361 -0.987 1.00 92.56 220 CYS A O 1
ATOM 1803 N N . GLY A 1 221 ? 19.083 -17.997 0.176 1.00 88.69 221 GLY A N 1
ATOM 1804 C CA . GLY A 1 221 ? 19.599 -18.293 1.519 1.00 88.69 221 GLY A CA 1
ATOM 1805 C C . GLY A 1 221 ? 20.930 -17.637 1.881 1.00 88.69 221 GLY A C 1
ATOM 1806 O O . GLY A 1 221 ? 21.535 -17.977 2.892 1.00 88.69 221 GLY A O 1
ATOM 1807 N N . GLN A 1 222 ? 21.435 -16.719 1.054 1.00 87.31 222 GLN A N 1
ATOM 1808 C CA . GLN A 1 222 ? 22.639 -15.961 1.400 1.00 87.31 222 GLN A CA 1
ATOM 1809 C C . GLN A 1 222 ? 22.346 -14.968 2.529 1.00 87.31 222 GLN A C 1
ATOM 1811 O O . GLN A 1 222 ? 21.258 -14.400 2.581 1.00 87.31 222 GLN A O 1
ATOM 1816 N N . LYS A 1 223 ? 23.323 -14.766 3.421 1.00 82.44 223 LYS A N 1
ATOM 1817 C CA . LYS A 1 223 ? 23.196 -13.955 4.646 1.00 82.44 223 LYS A CA 1
ATOM 1818 C C . LYS A 1 223 ? 23.526 -12.462 4.450 1.00 82.44 223 LYS A C 1
ATOM 1820 O O . LYS A 1 223 ? 23.942 -11.788 5.386 1.00 82.44 223 LYS A O 1
ATOM 1825 N N . ASP A 1 224 ? 23.387 -11.972 3.222 1.00 78.44 224 ASP A N 1
ATOM 1826 C CA . ASP A 1 224 ? 23.638 -10.595 2.780 1.00 78.44 224 ASP A CA 1
ATOM 1827 C C . ASP A 1 224 ? 22.361 -9.923 2.232 1.00 78.44 224 ASP A C 1
ATOM 1829 O O . ASP A 1 224 ? 22.411 -9.071 1.339 1.00 78.44 224 ASP A O 1
ATOM 1833 N N . ALA A 1 225 ? 21.191 -10.341 2.722 1.00 77.12 225 ALA A N 1
ATOM 1834 C CA . ALA A 1 225 ? 19.914 -9.811 2.270 1.00 77.12 225 ALA A CA 1
ATOM 1835 C C . ALA A 1 225 ? 19.554 -8.521 3.002 1.00 77.12 225 ALA A C 1
ATOM 1837 O O . ALA A 1 225 ? 18.975 -8.541 4.081 1.0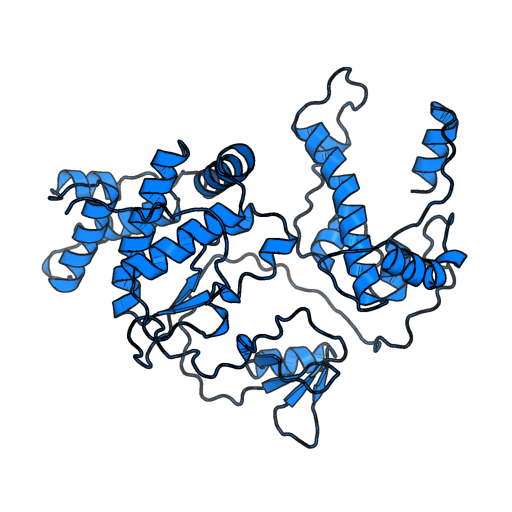0 77.12 225 ALA A O 1
ATOM 1838 N N . PHE A 1 226 ? 19.909 -7.396 2.390 1.00 72.88 226 PHE A N 1
ATOM 1839 C CA . PHE A 1 226 ? 19.633 -6.061 2.925 1.00 72.88 226 PHE A CA 1
ATOM 1840 C C . PHE A 1 226 ? 18.568 -5.306 2.126 1.00 72.88 226 PHE A C 1
ATOM 1842 O O . PHE A 1 226 ? 18.206 -4.195 2.501 1.00 72.88 226 PHE A O 1
ATOM 1849 N N . VAL A 1 227 ? 18.076 -5.882 1.024 1.00 75.31 227 VAL A N 1
ATOM 1850 C CA . VAL A 1 227 ? 17.022 -5.266 0.213 1.00 75.31 227 VAL A CA 1
ATOM 1851 C C . VAL A 1 227 ? 15.672 -5.768 0.701 1.00 75.31 227 VAL A C 1
ATOM 1853 O O . VAL A 1 227 ? 15.376 -6.955 0.569 1.00 75.31 227 VAL A O 1
ATOM 1856 N N . SER A 1 228 ? 14.869 -4.873 1.271 1.00 80.38 228 SER A N 1
ATOM 1857 C CA . SER A 1 228 ? 13.462 -5.139 1.575 1.00 80.38 228 SER A CA 1
ATOM 1858 C C . SER A 1 228 ? 12.626 -4.973 0.310 1.00 80.38 228 SER A C 1
ATOM 1860 O O . SER A 1 228 ? 12.716 -3.946 -0.361 1.00 80.38 228 SER A O 1
ATOM 1862 N N . LYS A 1 229 ? 11.826 -5.988 -0.007 1.00 82.75 229 LYS A N 1
ATOM 1863 C CA . LYS A 1 229 ? 10.949 -6.043 -1.174 1.00 82.75 229 LYS A CA 1
ATOM 1864 C C . LYS A 1 229 ? 9.510 -6.232 -0.717 1.00 82.75 229 LYS A C 1
ATOM 1866 O O . LYS A 1 229 ? 9.187 -7.256 -0.119 1.00 82.75 229 LYS A O 1
ATOM 1871 N N . ASP A 1 230 ? 8.661 -5.278 -1.077 1.00 85.12 230 ASP A N 1
ATOM 1872 C CA . ASP A 1 230 ? 7.211 -5.423 -1.004 1.00 85.12 230 ASP A CA 1
ATOM 1873 C C . ASP A 1 230 ? 6.745 -6.301 -2.172 1.00 85.12 230 ASP A C 1
ATOM 1875 O O . ASP A 1 230 ? 6.794 -5.888 -3.338 1.00 85.12 230 ASP A O 1
ATOM 1879 N N . VAL A 1 231 ? 6.318 -7.536 -1.886 1.00 88.38 231 VAL A N 1
ATOM 1880 C CA . VAL A 1 231 ? 5.839 -8.462 -2.930 1.00 88.38 231 VAL A CA 1
ATOM 1881 C C . VAL A 1 231 ? 4.620 -7.893 -3.647 1.00 88.38 231 VAL A C 1
ATOM 1883 O O . VAL A 1 231 ? 4.532 -8.013 -4.864 1.00 88.38 231 VAL A O 1
ATOM 1886 N N . VAL A 1 232 ? 3.711 -7.251 -2.908 1.00 87.31 232 VAL A N 1
ATOM 1887 C CA . VAL A 1 232 ? 2.652 -6.407 -3.472 1.00 87.31 232 VAL A CA 1
ATOM 1888 C C . VAL A 1 232 ? 3.120 -4.954 -3.360 1.00 87.31 232 VAL A C 1
ATOM 1890 O O . VAL A 1 232 ? 3.134 -4.437 -2.241 1.00 87.31 232 VAL A O 1
ATOM 1893 N N . PRO A 1 233 ? 3.503 -4.295 -4.468 1.00 88.25 233 PRO A N 1
ATOM 1894 C CA . PRO A 1 233 ? 4.089 -2.960 -4.415 1.00 88.25 233 PRO A CA 1
ATOM 1895 C C . PRO A 1 233 ? 3.189 -1.900 -3.767 1.00 88.25 233 PRO A C 1
ATOM 1897 O O . PRO A 1 233 ? 1.954 -1.956 -3.847 1.00 88.25 233 PRO A O 1
ATOM 1900 N N . SER A 1 234 ? 3.830 -0.899 -3.160 1.00 78.88 234 SER A N 1
ATOM 1901 C CA . SER A 1 234 ? 3.176 0.250 -2.522 1.00 78.88 234 SER A CA 1
ATOM 1902 C C . SER A 1 234 ? 2.249 1.010 -3.475 1.00 78.88 234 SER A C 1
ATOM 1904 O O . SER A 1 234 ? 1.173 1.430 -3.044 1.00 78.88 234 SER A O 1
ATOM 1906 N N . GLU A 1 235 ? 2.613 1.096 -4.761 1.00 82.75 235 GLU A N 1
ATOM 1907 C CA . GLU A 1 235 ? 1.825 1.752 -5.817 1.00 82.75 235 GLU A CA 1
ATOM 1908 C C . GLU A 1 235 ? 0.394 1.205 -5.918 1.00 82.75 235 GLU A C 1
ATOM 1910 O O . GLU A 1 235 ? -0.515 1.935 -6.280 1.00 82.75 235 GLU A O 1
ATOM 1915 N N . TYR A 1 236 ? 0.166 -0.066 -5.569 1.00 87.81 236 TYR A N 1
ATOM 1916 C CA . TYR A 1 236 ? -1.179 -0.644 -5.526 1.00 87.81 236 TYR A CA 1
ATOM 1917 C C . TYR A 1 236 ? -1.762 -0.554 -4.122 1.00 87.81 236 TYR A C 1
ATOM 1919 O O . TYR A 1 236 ? -2.920 -0.175 -3.950 1.00 87.81 236 TYR A O 1
ATOM 1927 N N . ARG A 1 237 ? -0.957 -0.884 -3.101 1.00 81.12 237 ARG A N 1
ATOM 1928 C CA . ARG A 1 237 ? -1.397 -0.919 -1.698 1.00 81.12 237 ARG A CA 1
ATOM 1929 C C . ARG A 1 237 ? -2.005 0.404 -1.249 1.00 81.12 237 ARG A C 1
ATOM 1931 O O . ARG A 1 237 ? -2.995 0.378 -0.524 1.00 81.12 237 ARG A O 1
ATOM 1938 N N . MET A 1 238 ? -1.475 1.537 -1.706 1.00 70.75 238 MET A N 1
ATOM 1939 C CA . MET A 1 238 ? -1.993 2.858 -1.341 1.00 70.75 238 MET A CA 1
ATOM 1940 C C . MET A 1 238 ? -3.450 3.104 -1.769 1.00 70.75 238 MET A C 1
ATOM 1942 O O . MET A 1 238 ? -4.124 3.935 -1.163 1.00 70.75 238 MET A O 1
ATOM 1946 N N . HIS A 1 239 ? -3.963 2.347 -2.747 1.00 76.06 239 HIS A N 1
ATOM 1947 C CA . HIS A 1 239 ? -5.352 2.423 -3.216 1.00 76.06 239 HIS A CA 1
ATOM 1948 C C . HIS A 1 239 ? -6.269 1.346 -2.605 1.00 76.06 239 HIS A C 1
ATOM 1950 O O . HIS A 1 239 ? -7.462 1.297 -2.905 1.00 76.06 239 HIS A O 1
ATOM 1956 N N . PHE A 1 240 ? -5.751 0.457 -1.750 1.00 74.56 240 PHE A N 1
ATOM 1957 C CA . PHE A 1 240 ? -6.570 -0.567 -1.092 1.00 74.56 240 PHE A CA 1
ATOM 1958 C C . PHE A 1 240 ? -7.401 0.043 0.055 1.00 74.56 240 PHE A C 1
ATOM 1960 O O . PHE A 1 240 ? -7.011 1.065 0.615 1.00 74.56 240 PHE A O 1
ATOM 1967 N N . PRO A 1 241 ? -8.506 -0.585 0.503 1.00 62.84 241 PRO A N 1
ATOM 1968 C CA . PRO A 1 241 ? -9.180 -0.226 1.737 1.00 62.84 241 PRO A CA 1
ATOM 1969 C C . PRO A 1 241 ? -8.200 -0.225 2.902 1.00 62.84 241 PRO A C 1
ATOM 1971 O O . PRO A 1 241 ? -7.430 -1.166 3.097 1.00 62.84 241 PRO A O 1
ATOM 1974 N N . LEU A 1 242 ? -8.291 0.818 3.711 1.00 51.16 242 LEU A N 1
ATOM 1975 C CA . LEU A 1 242 ? -7.359 1.135 4.789 1.00 51.16 242 LEU A CA 1
ATOM 1976 C C . LEU A 1 242 ? -7.038 -0.043 5.705 1.00 51.16 242 LEU A C 1
ATOM 1978 O O . LEU A 1 242 ? -5.876 -0.282 6.005 1.00 51.16 242 LEU A O 1
ATOM 1982 N N . ILE A 1 243 ? -8.038 -0.849 6.074 1.00 46.22 243 ILE A N 1
ATOM 1983 C CA . ILE A 1 243 ? -7.833 -2.016 6.942 1.00 46.22 243 ILE A CA 1
ATOM 1984 C C . ILE A 1 243 ? -6.828 -3.032 6.370 1.00 46.22 243 ILE A C 1
ATOM 1986 O O . ILE A 1 243 ? -6.122 -3.695 7.121 1.00 46.22 243 ILE A O 1
ATOM 1990 N N . THR A 1 244 ? -6.715 -3.117 5.043 1.00 52.47 244 THR A N 1
ATOM 1991 C CA . THR A 1 244 ? -5.784 -4.012 4.335 1.00 52.47 244 THR A CA 1
ATOM 1992 C C . THR A 1 244 ? -4.425 -3.371 4.034 1.00 52.47 244 THR A C 1
ATOM 1994 O O . THR A 1 244 ? -3.509 -4.060 3.588 1.00 52.47 244 THR A O 1
ATOM 1997 N N . GLN A 1 245 ? -4.265 -2.072 4.314 1.00 54.50 245 GLN A N 1
ATOM 1998 C CA . GLN A 1 245 ? -2.980 -1.373 4.233 1.00 54.50 245 GLN A CA 1
ATOM 1999 C C . GLN A 1 245 ? -2.129 -1.574 5.502 1.00 54.50 245 GLN A C 1
ATOM 2001 O O . GLN A 1 245 ? -0.907 -1.522 5.428 1.00 54.50 245 GLN A O 1
ATOM 2006 N N . PHE A 1 246 ? -2.742 -1.855 6.662 1.00 39.56 246 PHE A N 1
ATOM 2007 C CA . PHE A 1 246 ? -2.026 -1.997 7.944 1.00 39.56 246 PHE A CA 1
ATOM 2008 C C . PHE A 1 246 ? -1.255 -3.318 8.118 1.00 39.56 246 PHE A C 1
ATOM 2010 O O . PHE A 1 246 ? -0.454 -3.433 9.042 1.00 39.56 246 PHE A O 1
ATOM 2017 N N . PHE A 1 247 ? -1.489 -4.315 7.260 1.00 50.22 247 PHE A N 1
ATOM 2018 C CA . PHE A 1 247 ? -0.974 -5.686 7.418 1.00 50.22 247 PHE A CA 1
ATOM 2019 C C . PHE A 1 247 ? -0.050 -6.133 6.281 1.00 50.22 247 PHE A C 1
ATOM 2021 O O . PHE A 1 247 ? 0.029 -7.312 5.934 1.00 50.22 247 PHE A O 1
ATOM 2028 N N . THR A 1 248 ? 0.663 -5.189 5.678 1.00 53.62 248 THR A N 1
ATOM 2029 C CA . THR A 1 248 ? 1.572 -5.470 4.560 1.00 53.62 248 THR A CA 1
ATOM 2030 C C . THR A 1 248 ? 2.875 -6.130 4.995 1.00 53.62 248 THR A C 1
ATOM 2032 O O . THR A 1 248 ? 3.618 -6.600 4.145 1.00 53.62 248 THR A O 1
ATOM 2035 N N . SER A 1 249 ? 3.161 -6.212 6.299 1.00 56.44 249 SER A N 1
ATOM 2036 C CA . SER A 1 249 ? 4.429 -6.746 6.801 1.00 56.44 249 SER A CA 1
ATOM 2037 C C . SER A 1 249 ? 4.671 -8.189 6.395 1.00 56.44 249 SER A C 1
ATOM 2039 O O . SER A 1 249 ? 5.806 -8.554 6.119 1.00 56.44 249 SER A O 1
ATOM 2041 N N . SER A 1 250 ? 3.611 -8.997 6.295 1.00 60.66 250 SER A N 1
ATOM 2042 C CA . SER A 1 250 ? 3.754 -10.357 5.781 1.00 60.66 250 SER A CA 1
ATOM 2043 C C . SER A 1 250 ? 4.346 -10.359 4.366 1.00 60.66 250 SER A C 1
ATOM 2045 O O . SER A 1 250 ? 5.132 -11.253 4.075 1.00 60.66 250 SER A O 1
ATOM 2047 N N . ASP A 1 251 ? 4.026 -9.351 3.534 1.00 71.31 251 ASP A N 1
ATOM 2048 C CA . ASP A 1 251 ? 4.489 -9.159 2.148 1.00 71.31 251 ASP A CA 1
ATOM 2049 C C . ASP A 1 251 ? 5.877 -8.542 1.992 1.00 71.31 251 ASP A C 1
ATOM 2051 O O . ASP A 1 251 ? 6.352 -8.424 0.860 1.00 71.31 251 ASP A O 1
ATOM 2055 N N . VAL A 1 252 ? 6.544 -8.190 3.090 1.00 77.81 252 VAL A N 1
ATOM 2056 C CA . VAL A 1 252 ? 7.905 -7.654 3.050 1.00 77.81 252 VAL A CA 1
ATOM 2057 C C . VAL A 1 252 ? 8.902 -8.808 3.161 1.00 77.81 252 VAL A C 1
ATOM 2059 O O . VAL A 1 252 ? 9.012 -9.467 4.198 1.00 77.81 252 VAL A O 1
ATOM 2062 N N . LEU A 1 253 ? 9.657 -9.058 2.092 1.00 83.25 253 LEU A N 1
ATOM 2063 C CA . LEU A 1 253 ? 10.677 -10.109 2.035 1.00 83.25 253 LEU A CA 1
ATOM 2064 C C . LEU A 1 253 ? 12.079 -9.516 1.860 1.00 83.25 253 LEU A C 1
ATOM 2066 O O . LEU A 1 253 ? 12.243 -8.436 1.299 1.00 83.25 253 LEU A O 1
ATOM 2070 N N . HIS A 1 254 ? 13.111 -10.243 2.298 1.00 85.19 254 HIS A N 1
ATOM 2071 C CA . HIS A 1 254 ? 14.503 -9.810 2.153 1.00 85.19 254 HIS A CA 1
ATOM 2072 C C . HIS A 1 254 ? 15.205 -10.505 0.980 1.00 85.19 254 HIS A C 1
ATOM 2074 O O . HIS A 1 254 ? 15.204 -11.737 0.856 1.00 85.19 254 HIS A O 1
ATOM 2080 N N . LEU A 1 255 ? 15.856 -9.713 0.126 1.00 84.50 255 LEU A N 1
ATOM 2081 C CA . LEU A 1 255 ? 16.625 -10.163 -1.032 1.00 84.50 255 LEU A CA 1
ATOM 2082 C C . LEU A 1 255 ? 18.094 -9.733 -0.926 1.00 84.50 255 LEU A C 1
ATOM 2084 O O . LEU A 1 255 ? 18.416 -8.637 -0.470 1.00 84.50 255 LEU A O 1
ATOM 2088 N N . CYS A 1 256 ? 19.008 -10.593 -1.388 1.00 86.94 256 CYS A N 1
ATOM 2089 C CA . CYS A 1 256 ? 20.392 -10.187 -1.629 1.00 86.94 256 CYS A CA 1
ATOM 2090 C C . CYS A 1 256 ? 20.486 -9.372 -2.931 1.00 86.94 256 CYS A C 1
ATOM 2092 O O . CYS A 1 256 ? 19.642 -9.546 -3.821 1.00 86.94 256 CYS A O 1
ATOM 2094 N N . PRO A 1 257 ? 21.540 -8.556 -3.127 1.00 87.62 257 PRO A N 1
ATOM 2095 C CA . PRO A 1 257 ? 21.694 -7.738 -4.333 1.00 87.62 257 PRO A CA 1
ATOM 2096 C C . PRO A 1 257 ? 21.611 -8.540 -5.640 1.00 87.62 257 PRO A C 1
ATOM 2098 O O . PRO A 1 257 ? 21.079 -8.066 -6.640 1.00 87.62 257 PRO A O 1
ATOM 2101 N N . LYS A 1 258 ? 22.096 -9.791 -5.638 1.00 90.19 258 LYS A N 1
ATOM 2102 C CA . LYS A 1 258 ? 22.029 -10.676 -6.810 1.00 90.19 258 LYS A CA 1
ATOM 2103 C C . LYS A 1 258 ? 20.593 -11.077 -7.156 1.00 90.19 258 LYS A C 1
ATOM 2105 O O . LYS A 1 258 ? 20.269 -11.129 -8.337 1.00 90.19 258 LYS A O 1
ATOM 2110 N N . CYS A 1 259 ? 19.771 -11.404 -6.161 1.00 92.12 259 CYS A N 1
ATOM 2111 C CA . CYS A 1 259 ? 18.373 -11.768 -6.383 1.00 92.12 259 CYS A CA 1
ATOM 2112 C C . CYS A 1 259 ? 17.524 -10.533 -6.694 1.00 92.12 259 CYS A C 1
ATOM 2114 O O . CYS A 1 259 ? 16.655 -10.627 -7.549 1.00 92.12 259 CYS A O 1
ATOM 2116 N N . ASN A 1 260 ? 17.837 -9.377 -6.102 1.00 90.50 260 ASN A N 1
ATOM 2117 C CA . ASN A 1 260 ? 17.155 -8.117 -6.400 1.00 90.50 260 ASN A CA 1
ATOM 2118 C C . ASN A 1 260 ? 17.259 -7.719 -7.885 1.00 90.50 260 ASN A C 1
ATOM 2120 O O . ASN A 1 260 ? 16.294 -7.274 -8.485 1.00 90.50 260 ASN A O 1
ATOM 2124 N N . VAL A 1 261 ? 18.413 -7.958 -8.517 1.00 89.94 261 VAL A N 1
ATOM 2125 C CA . VAL A 1 261 ? 18.610 -7.761 -9.969 1.00 89.94 261 VAL A CA 1
ATOM 2126 C C . VAL A 1 261 ? 17.608 -8.571 -10.806 1.00 89.94 261 VAL A C 1
ATOM 2128 O O . VAL A 1 261 ? 17.116 -8.080 -11.817 1.00 89.94 261 VAL A O 1
ATOM 2131 N N . SER A 1 262 ? 17.306 -9.809 -10.405 1.00 92.81 262 SER A N 1
ATOM 2132 C CA . SER A 1 262 ? 16.295 -10.636 -11.078 1.00 92.81 262 SER A CA 1
ATOM 2133 C C . SER A 1 262 ? 14.870 -10.203 -10.735 1.00 92.81 262 SER A C 1
ATOM 2135 O O . SER A 1 262 ? 14.000 -10.258 -11.601 1.00 92.81 262 SER A O 1
ATOM 2137 N N . ASP A 1 263 ? 14.653 -9.771 -9.494 1.00 93.12 263 ASP A N 1
ATOM 2138 C CA . ASP A 1 263 ? 13.367 -9.279 -9.002 1.00 93.12 263 ASP A CA 1
ATOM 2139 C C . ASP A 1 263 ? 12.918 -8.040 -9.779 1.00 93.12 263 ASP A C 1
ATOM 2141 O O . ASP A 1 263 ? 11.814 -8.050 -10.299 1.00 93.12 263 ASP A O 1
ATOM 2145 N N . ILE A 1 264 ? 13.807 -7.065 -10.016 1.00 91.62 264 ILE A N 1
ATOM 2146 C CA . ILE A 1 264 ? 13.523 -5.877 -10.847 1.00 91.62 264 ILE A CA 1
ATOM 2147 C C . ILE A 1 264 ? 12.986 -6.275 -12.231 1.00 91.62 264 ILE A C 1
ATOM 2149 O O . ILE A 1 264 ? 11.999 -5.716 -12.704 1.00 91.62 264 ILE A O 1
ATOM 2153 N N . ILE A 1 265 ? 13.599 -7.269 -12.883 1.00 93.31 265 ILE A N 1
ATOM 2154 C CA . ILE A 1 265 ? 13.122 -7.766 -14.185 1.00 93.31 265 ILE A CA 1
ATOM 2155 C C . ILE A 1 265 ? 11.731 -8.397 -14.054 1.00 93.31 265 ILE A C 1
ATOM 2157 O O . ILE A 1 265 ? 10.863 -8.147 -14.887 1.00 93.31 265 ILE A O 1
ATOM 2161 N N . SER A 1 266 ? 11.510 -9.198 -13.010 1.00 94.56 266 SER A N 1
ATOM 2162 C CA . SER A 1 266 ? 10.206 -9.800 -12.712 1.00 94.56 266 SER A CA 1
ATOM 2163 C C . SER A 1 266 ? 9.125 -8.739 -12.508 1.00 94.56 266 SER A C 1
ATOM 2165 O O . SER A 1 266 ? 8.053 -8.807 -13.102 1.00 94.56 266 SER A O 1
ATOM 2167 N N . ASP A 1 267 ? 9.444 -7.720 -11.726 1.00 94.44 267 ASP A N 1
ATOM 2168 C CA . ASP A 1 267 ? 8.592 -6.596 -11.376 1.00 94.44 267 ASP A CA 1
ATOM 2169 C C . ASP A 1 267 ? 8.173 -5.774 -12.607 1.00 94.44 267 ASP A C 1
ATOM 2171 O O . ASP A 1 267 ? 7.012 -5.371 -12.715 1.00 94.44 267 ASP A O 1
ATOM 2175 N N . ILE A 1 268 ? 9.086 -5.572 -13.564 1.00 94.69 268 ILE A N 1
ATOM 2176 C CA . ILE A 1 268 ? 8.798 -4.923 -14.854 1.00 94.69 268 ILE A CA 1
ATOM 2177 C C . ILE A 1 268 ? 7.848 -5.781 -15.699 1.00 94.69 268 ILE A C 1
ATOM 2179 O O . ILE A 1 268 ? 6.911 -5.241 -16.293 1.00 94.69 268 ILE A O 1
ATOM 2183 N N . ARG A 1 269 ? 8.039 -7.109 -15.739 1.00 94.31 269 ARG A N 1
ATOM 2184 C CA . ARG A 1 269 ? 7.128 -8.016 -16.470 1.00 94.31 269 ARG A CA 1
ATOM 2185 C C . ARG A 1 269 ? 5.713 -7.954 -15.915 1.00 94.31 269 ARG A C 1
ATOM 2187 O O . ARG A 1 269 ? 4.763 -7.813 -16.680 1.00 94.31 269 ARG A O 1
ATOM 2194 N N . ILE A 1 270 ? 5.575 -8.034 -14.592 1.00 95.56 270 ILE A N 1
ATOM 2195 C CA . ILE A 1 270 ? 4.267 -8.026 -13.928 1.00 95.56 270 ILE A CA 1
ATOM 2196 C C . ILE A 1 270 ? 3.552 -6.692 -14.187 1.00 95.56 270 ILE A C 1
ATOM 2198 O O . ILE A 1 270 ? 2.386 -6.698 -14.578 1.00 95.56 270 ILE A O 1
ATOM 2202 N N . ARG A 1 271 ? 4.253 -5.556 -14.059 1.00 95.31 271 ARG A N 1
ATOM 2203 C CA . ARG A 1 271 ? 3.693 -4.220 -14.345 1.00 95.31 271 ARG A CA 1
ATOM 2204 C C . ARG A 1 271 ? 3.283 -4.037 -15.803 1.00 95.31 271 ARG A C 1
ATOM 2206 O O . ARG A 1 271 ? 2.221 -3.479 -16.062 1.00 95.31 271 ARG A O 1
ATOM 2213 N N . THR A 1 272 ? 4.070 -4.557 -16.744 1.00 94.62 272 THR A N 1
ATOM 2214 C CA . THR A 1 272 ? 3.738 -4.541 -18.182 1.00 94.62 272 THR A CA 1
ATOM 2215 C C . THR A 1 272 ? 2.462 -5.336 -18.455 1.00 94.62 272 THR A C 1
ATOM 2217 O O . THR A 1 272 ? 1.543 -4.834 -19.099 1.00 94.62 272 THR A O 1
ATOM 2220 N N . ALA A 1 273 ? 2.348 -6.535 -17.879 1.00 94.69 273 ALA A N 1
ATOM 2221 C CA . ALA A 1 273 ? 1.146 -7.352 -18.009 1.00 94.69 273 ALA A CA 1
ATOM 2222 C C . ALA A 1 273 ? -0.086 -6.696 -17.360 1.00 94.69 273 ALA A C 1
ATOM 2224 O O . ALA A 1 273 ? -1.179 -6.771 -17.917 1.00 94.69 273 ALA A O 1
ATOM 2225 N N . LEU A 1 274 ? 0.067 -6.036 -16.205 1.00 95.69 274 LEU A N 1
ATOM 2226 C CA . LEU A 1 274 ? -1.020 -5.294 -15.554 1.00 95.69 274 LEU A CA 1
ATOM 2227 C C . LEU A 1 274 ? -1.435 -4.055 -16.355 1.00 95.69 274 LEU A C 1
ATOM 2229 O O . LEU A 1 274 ? -2.628 -3.802 -16.484 1.00 95.69 274 LEU A O 1
ATOM 2233 N N . SER A 1 275 ? -0.472 -3.334 -16.935 1.00 94.31 275 SER A N 1
ATOM 2234 C CA . SER A 1 275 ? -0.709 -2.217 -17.857 1.00 94.31 275 SER A CA 1
ATOM 2235 C C . SER A 1 275 ? -1.612 -2.657 -19.017 1.00 94.31 275 SER A C 1
ATOM 2237 O O . SER A 1 275 ? -2.710 -2.126 -19.186 1.00 94.31 275 SER A O 1
ATOM 2239 N N . GLN A 1 276 ? -1.242 -3.740 -19.708 1.00 94.19 276 GLN A N 1
ATOM 2240 C CA . GLN A 1 276 ? -2.037 -4.308 -20.803 1.00 94.19 276 GLN A CA 1
ATOM 2241 C C . GLN A 1 276 ? -3.401 -4.843 -20.334 1.00 94.19 276 GLN A C 1
ATOM 2243 O O . GLN A 1 276 ? -4.426 -4.574 -20.959 1.00 94.19 276 GLN A O 1
ATOM 2248 N N . LYS A 1 277 ? -3.435 -5.600 -19.228 1.00 93.62 277 LYS A N 1
ATOM 2249 C CA . LYS A 1 277 ? -4.656 -6.249 -18.718 1.00 93.62 277 LYS A CA 1
ATOM 2250 C C . LYS A 1 277 ? -5.702 -5.246 -18.232 1.00 93.62 277 LYS A C 1
ATOM 2252 O O . LYS A 1 277 ? -6.897 -5.515 -18.341 1.00 93.62 277 LYS A O 1
ATOM 2257 N N . CYS A 1 278 ? -5.263 -4.125 -17.672 1.00 93.38 278 CYS A N 1
ATOM 2258 C CA . CYS A 1 278 ? -6.139 -3.127 -17.069 1.00 93.38 278 CYS A CA 1
ATOM 2259 C C . CYS A 1 278 ? -6.350 -1.888 -17.949 1.00 93.38 278 CYS A C 1
ATOM 2261 O O . CYS A 1 278 ? -7.055 -0.983 -17.505 1.00 93.38 278 CYS A O 1
ATOM 2263 N N . ASP A 1 279 ? -5.772 -1.845 -19.158 1.00 93.19 279 ASP A N 1
ATOM 2264 C CA . ASP A 1 279 ? -5.706 -0.635 -19.997 1.00 93.19 279 ASP A CA 1
ATOM 2265 C C . ASP A 1 279 ? -5.181 0.572 -19.192 1.00 93.19 279 ASP A C 1
ATOM 2267 O O . ASP A 1 279 ? -5.713 1.687 -19.193 1.00 93.19 279 ASP A O 1
ATOM 2271 N N . ALA A 1 280 ? -4.157 0.287 -18.388 1.00 92.25 280 ALA A N 1
ATOM 2272 C CA . ALA A 1 280 ? -3.489 1.244 -17.534 1.00 92.25 280 ALA A CA 1
ATOM 2273 C C . ALA A 1 280 ? -2.207 1.720 -18.225 1.00 92.25 280 ALA A C 1
ATOM 2275 O O . ALA A 1 280 ? -1.634 1.005 -19.043 1.00 92.25 280 ALA A O 1
ATOM 2276 N N . PRO A 1 281 ? -1.723 2.923 -17.906 1.00 91.81 281 PRO A N 1
ATOM 2277 C CA . PRO A 1 281 ? -0.411 3.340 -18.372 1.00 91.81 281 PRO A CA 1
ATOM 2278 C C . PRO A 1 281 ? 0.718 2.496 -17.781 1.00 91.81 281 PRO A C 1
ATOM 2280 O O . PRO A 1 281 ? 0.481 1.649 -16.925 1.00 91.81 281 PRO A O 1
ATOM 2283 N N . TYR A 1 282 ? 1.967 2.742 -18.180 1.00 91.19 282 TYR A N 1
ATOM 2284 C CA . TYR A 1 282 ? 3.100 2.154 -17.465 1.00 91.19 282 TYR A CA 1
ATOM 2285 C C . TYR A 1 282 ? 3.225 2.714 -16.048 1.00 91.19 282 TYR A C 1
ATOM 2287 O O . TYR A 1 282 ? 2.946 3.883 -15.791 1.00 91.19 282 TYR A O 1
ATOM 2295 N N . SER A 1 283 ? 3.669 1.852 -15.136 1.00 90.25 283 SER A N 1
ATOM 2296 C CA . SER A 1 283 ? 3.978 2.226 -13.760 1.00 90.25 283 SER A CA 1
ATOM 2297 C C . SER A 1 283 ? 5.114 3.249 -13.711 1.00 90.25 283 SER A C 1
ATOM 2299 O O . SER A 1 283 ? 6.093 3.144 -14.458 1.00 90.25 283 SER A O 1
ATOM 2301 N N . PHE A 1 284 ? 5.005 4.208 -12.793 1.00 87.50 284 PHE A N 1
ATOM 2302 C CA . PHE A 1 284 ? 6.043 5.206 -12.553 1.00 87.50 284 PHE A CA 1
ATOM 2303 C C . PHE A 1 284 ? 7.381 4.563 -12.155 1.00 87.50 284 PHE A C 1
ATOM 2305 O O . PHE A 1 284 ? 8.427 4.934 -12.696 1.00 87.50 284 PHE A O 1
ATOM 2312 N N . ASP A 1 285 ? 7.349 3.553 -11.280 1.00 85.62 285 ASP A N 1
ATOM 2313 C CA . ASP A 1 285 ? 8.541 2.810 -10.854 1.00 85.62 285 ASP A CA 1
ATOM 2314 C C . ASP A 1 285 ? 9.202 2.106 -12.043 1.00 85.62 285 ASP A C 1
ATOM 2316 O O . ASP A 1 285 ? 10.417 2.188 -12.232 1.00 85.62 285 ASP A O 1
ATOM 2320 N N . GLN A 1 286 ? 8.393 1.465 -12.895 1.00 91.06 286 GLN A N 1
ATOM 2321 C CA . GLN A 1 286 ? 8.877 0.810 -14.110 1.00 91.06 286 GLN A CA 1
ATOM 2322 C C . GLN A 1 286 ? 9.564 1.806 -15.052 1.00 91.06 286 GLN A C 1
ATOM 2324 O O . GLN A 1 286 ? 10.691 1.555 -15.479 1.00 91.06 286 GLN A O 1
ATOM 2329 N N . VAL A 1 287 ? 8.905 2.922 -15.379 1.00 90.38 287 VAL A N 1
ATOM 2330 C CA . VAL A 1 287 ? 9.450 3.940 -16.296 1.00 90.38 287 VAL A CA 1
ATOM 2331 C C . VAL A 1 287 ? 10.729 4.551 -15.725 1.00 90.38 287 VAL A C 1
ATOM 2333 O O . VAL A 1 287 ? 11.705 4.742 -16.449 1.00 90.38 287 VAL A O 1
ATOM 2336 N N . THR A 1 288 ? 10.763 4.797 -14.416 1.00 89.44 288 THR A N 1
ATOM 2337 C CA . THR A 1 288 ? 11.938 5.337 -13.726 1.00 89.44 288 THR A CA 1
ATOM 2338 C C . THR A 1 288 ? 13.133 4.386 -13.808 1.00 89.44 288 THR A C 1
ATOM 2340 O O . THR A 1 288 ? 14.243 4.820 -14.126 1.00 89.44 288 THR A O 1
ATOM 2343 N N . GLU A 1 289 ? 12.931 3.090 -13.566 1.00 90.81 289 GLU A N 1
ATOM 2344 C CA . GLU A 1 289 ? 14.004 2.094 -13.674 1.00 90.81 289 GLU A CA 1
ATOM 2345 C C . GLU A 1 289 ? 14.482 1.905 -15.122 1.00 90.81 289 GLU A C 1
ATOM 2347 O O . GLU A 1 289 ? 15.690 1.840 -15.375 1.00 90.81 289 GLU A O 1
ATOM 2352 N N . VAL A 1 290 ? 13.559 1.904 -16.088 1.00 92.94 290 VAL A N 1
ATOM 2353 C CA . VAL A 1 290 ? 13.864 1.842 -17.528 1.00 92.94 290 VAL A CA 1
ATOM 2354 C C . VAL A 1 290 ? 14.697 3.044 -17.973 1.00 92.94 290 VAL A C 1
ATOM 2356 O O . VAL A 1 290 ? 15.733 2.873 -18.624 1.00 92.94 290 VAL A O 1
ATOM 2359 N N . LYS A 1 291 ? 14.302 4.250 -17.559 1.00 92.69 291 LYS A N 1
ATOM 2360 C CA . LYS A 1 291 ? 15.014 5.491 -17.867 1.00 92.69 291 LYS A CA 1
ATOM 2361 C C . LYS A 1 291 ? 16.425 5.496 -17.286 1.00 92.69 291 LYS A C 1
ATOM 2363 O O . LYS A 1 291 ? 17.382 5.708 -18.029 1.00 92.69 291 LYS A O 1
ATOM 2368 N N . LYS A 1 292 ? 16.584 5.178 -15.994 1.00 92.31 292 LYS A N 1
ATOM 2369 C CA . LYS A 1 292 ? 17.912 5.081 -15.353 1.00 92.31 292 LYS A CA 1
ATOM 2370 C C . LYS A 1 292 ? 18.810 4.071 -16.063 1.00 92.31 292 LYS A C 1
ATOM 2372 O O . LYS A 1 292 ? 20.013 4.306 -16.219 1.00 92.31 292 LYS A O 1
ATOM 2377 N N . ALA A 1 293 ? 18.246 2.937 -16.485 1.00 93.19 293 ALA A N 1
ATOM 2378 C CA . ALA A 1 293 ? 18.995 1.919 -17.206 1.00 93.19 293 ALA A CA 1
ATOM 2379 C C . ALA A 1 293 ? 19.478 2.422 -18.571 1.00 93.19 293 ALA A C 1
ATOM 2381 O O . ALA A 1 293 ? 20.647 2.221 -18.913 1.00 93.19 293 ALA A O 1
ATOM 2382 N N . ALA A 1 294 ? 18.611 3.117 -19.309 1.00 94.62 294 ALA A N 1
ATOM 2383 C CA . ALA A 1 294 ? 18.940 3.732 -20.587 1.00 94.62 294 ALA A CA 1
ATOM 2384 C C . ALA A 1 294 ? 19.997 4.836 -20.456 1.00 94.62 294 ALA A C 1
ATOM 2386 O O . ALA A 1 294 ? 21.019 4.781 -21.135 1.00 94.62 294 ALA A O 1
ATOM 2387 N N . GLU A 1 295 ? 19.808 5.783 -19.535 1.00 92.75 295 GLU A N 1
ATOM 2388 C CA . GLU A 1 295 ? 20.773 6.854 -19.255 1.00 92.75 295 GLU A CA 1
ATOM 2389 C C . GLU A 1 295 ? 22.143 6.281 -18.886 1.00 92.75 295 GLU A C 1
ATOM 2391 O O . GLU A 1 295 ? 23.167 6.716 -19.410 1.00 92.75 295 GLU A O 1
ATOM 2396 N N . THR A 1 296 ? 22.169 5.237 -18.051 1.00 92.81 296 THR A N 1
ATOM 2397 C CA . THR A 1 296 ? 23.420 4.558 -17.701 1.00 92.81 296 THR A CA 1
ATOM 2398 C C . THR A 1 296 ? 24.071 3.922 -18.932 1.00 92.81 296 THR A C 1
ATOM 2400 O O . THR A 1 296 ? 25.283 4.014 -19.082 1.00 92.81 296 THR A O 1
ATOM 2403 N N . LEU A 1 297 ? 23.310 3.306 -19.839 1.00 92.62 297 LEU A N 1
ATOM 2404 C CA . LEU A 1 297 ? 23.860 2.730 -21.074 1.00 92.62 297 LEU A CA 1
ATOM 2405 C C . LEU A 1 297 ? 24.384 3.777 -22.069 1.00 92.62 297 LEU A C 1
ATOM 2407 O O . LEU A 1 297 ? 25.198 3.419 -22.917 1.00 92.62 297 LEU A O 1
ATOM 2411 N N . LEU A 1 298 ? 23.938 5.032 -21.968 1.00 91.75 298 LEU A N 1
ATOM 2412 C CA . LEU A 1 298 ? 24.431 6.150 -22.779 1.00 91.75 298 LEU A CA 1
ATOM 2413 C C . LEU A 1 298 ? 25.701 6.800 -22.203 1.00 91.75 298 LEU A C 1
ATOM 2415 O O . LEU A 1 298 ? 26.348 7.584 -22.896 1.00 91.75 298 LEU A O 1
ATOM 2419 N N . THR A 1 299 ? 26.076 6.493 -20.954 1.00 86.69 299 THR A N 1
ATOM 2420 C CA . THR A 1 299 ? 27.355 6.943 -20.372 1.00 86.69 299 THR A CA 1
ATOM 2421 C C . THR A 1 299 ? 28.550 6.132 -20.898 1.00 86.69 299 THR A C 1
ATOM 2423 O O . THR A 1 299 ? 28.390 4.987 -21.309 1.00 86.69 299 THR A O 1
ATOM 2426 N N . ASP A 1 300 ? 29.747 6.738 -20.900 1.00 71.88 300 ASP A N 1
ATOM 2427 C CA . ASP A 1 300 ? 30.964 6.234 -21.569 1.00 71.88 300 ASP A CA 1
ATOM 2428 C C . ASP A 1 300 ? 31.276 4.740 -21.300 1.00 71.88 300 ASP A C 1
ATOM 2430 O O . ASP A 1 300 ? 31.268 4.250 -20.163 1.00 71.88 300 ASP A O 1
ATOM 2434 N N . ASP A 1 301 ? 31.599 4.025 -22.382 1.00 64.56 301 ASP A N 1
ATOM 2435 C CA . ASP A 1 301 ? 31.629 2.565 -22.511 1.00 64.56 301 ASP A CA 1
ATOM 2436 C C . ASP A 1 301 ? 32.632 1.886 -21.560 1.00 64.56 301 ASP A C 1
ATOM 2438 O O . ASP A 1 301 ? 32.422 0.741 -21.143 1.00 64.56 301 ASP A O 1
ATOM 2442 N N . ASN A 1 302 ? 33.693 2.604 -21.182 1.00 66.81 302 ASN A N 1
ATOM 2443 C CA . ASN A 1 302 ? 34.808 2.087 -20.384 1.00 66.81 302 ASN A CA 1
ATOM 2444 C C . ASN A 1 302 ? 34.509 1.966 -18.876 1.00 66.81 302 ASN A C 1
ATOM 2446 O O . ASN A 1 302 ? 35.271 1.318 -18.158 1.00 66.81 302 ASN A O 1
ATOM 2450 N N . ALA A 1 303 ? 33.416 2.557 -18.378 1.00 70.88 303 ALA A N 1
ATOM 2451 C CA . ALA A 1 303 ? 33.093 2.574 -16.945 1.00 70.88 303 ALA A CA 1
ATOM 2452 C C . ALA A 1 303 ? 32.179 1.415 -16.490 1.00 70.88 303 ALA A C 1
ATOM 2454 O O . ALA A 1 303 ? 32.057 1.143 -15.291 1.00 70.88 303 ALA A O 1
ATOM 2455 N N . ILE A 1 304 ? 31.515 0.719 -17.421 1.00 83.94 304 ILE A N 1
ATOM 2456 C CA . ILE A 1 304 ? 30.434 -0.228 -17.109 1.00 83.94 304 ILE A CA 1
ATOM 2457 C C . ILE A 1 304 ? 30.888 -1.664 -17.366 1.00 83.94 304 ILE A C 1
ATOM 2459 O O . ILE A 1 304 ? 31.190 -2.048 -18.494 1.00 83.94 304 ILE A O 1
ATOM 2463 N N . SER A 1 305 ? 30.855 -2.504 -16.329 1.00 88.06 305 SER A N 1
ATOM 2464 C CA . SER A 1 305 ? 31.163 -3.931 -16.480 1.00 88.06 305 SER A CA 1
ATOM 2465 C C . SER A 1 305 ? 30.191 -4.629 -17.441 1.00 88.06 305 SER A C 1
ATOM 2467 O O . SER A 1 305 ? 28.996 -4.324 -17.469 1.00 88.06 305 SER A O 1
ATOM 2469 N N . THR A 1 306 ? 30.669 -5.637 -18.181 1.00 88.75 306 THR A N 1
ATOM 2470 C CA . THR A 1 306 ? 29.844 -6.431 -19.115 1.00 88.75 306 THR A CA 1
ATOM 2471 C C . THR A 1 306 ? 28.593 -6.996 -18.442 1.00 88.75 306 THR A C 1
ATOM 2473 O O . THR A 1 306 ? 27.509 -6.988 -19.019 1.00 88.75 306 THR A O 1
ATOM 2476 N N . ARG A 1 307 ? 28.715 -7.429 -17.180 1.00 87.75 307 ARG A N 1
ATOM 2477 C CA . ARG A 1 307 ? 27.585 -7.929 -16.390 1.00 87.75 307 ARG A CA 1
ATOM 2478 C C . ARG A 1 307 ? 26.537 -6.846 -16.131 1.00 87.75 307 ARG A C 1
ATOM 2480 O O . ARG A 1 307 ? 25.353 -7.117 -16.312 1.00 87.75 307 ARG A O 1
ATOM 2487 N N . LYS A 1 308 ? 26.957 -5.642 -15.720 1.00 89.06 308 LYS A N 1
ATOM 2488 C CA . LYS A 1 308 ? 26.041 -4.513 -15.495 1.00 89.06 308 LYS A CA 1
ATOM 2489 C C . LYS A 1 308 ? 25.369 -4.117 -16.810 1.00 89.06 308 LYS A C 1
ATOM 2491 O O . LYS A 1 308 ? 24.151 -4.045 -16.852 1.00 89.06 308 LYS A O 1
ATOM 2496 N N . ARG A 1 309 ? 26.135 -3.986 -17.898 1.00 90.50 309 ARG A N 1
ATOM 2497 C CA . ARG A 1 309 ? 25.611 -3.673 -19.239 1.00 90.50 309 ARG A CA 1
ATOM 2498 C C . ARG A 1 309 ? 24.540 -4.664 -19.697 1.00 90.50 309 ARG A C 1
ATOM 2500 O O . ARG A 1 309 ? 23.485 -4.241 -20.155 1.00 90.50 309 ARG A O 1
ATOM 2507 N N . ASN A 1 310 ? 24.793 -5.965 -19.553 1.00 91.12 310 ASN A N 1
ATOM 2508 C CA . ASN A 1 310 ? 23.825 -6.991 -19.938 1.00 91.12 310 ASN A CA 1
ATOM 2509 C C . ASN A 1 310 ? 22.537 -6.883 -19.120 1.00 91.12 310 ASN A C 1
ATOM 2511 O O . ASN A 1 310 ? 21.463 -6.944 -19.700 1.00 91.12 310 ASN A O 1
ATOM 2515 N N . HIS A 1 311 ? 22.634 -6.648 -17.808 1.00 92.06 311 HIS A N 1
ATOM 2516 C CA . HIS A 1 311 ? 21.452 -6.455 -16.969 1.00 92.06 311 HIS A CA 1
ATOM 2517 C C . HIS A 1 311 ? 20.622 -5.231 -17.384 1.00 92.06 311 HIS A C 1
ATOM 2519 O O . HIS A 1 311 ? 19.408 -5.350 -17.522 1.00 92.06 311 HIS A O 1
ATOM 2525 N N . LEU A 1 312 ? 21.262 -4.087 -17.648 1.00 94.06 312 LEU A N 1
ATOM 2526 C CA . LEU A 1 312 ? 20.564 -2.881 -18.113 1.00 94.06 312 LEU A CA 1
ATOM 2527 C C . LEU A 1 312 ? 19.875 -3.107 -19.468 1.00 94.06 312 LEU A C 1
ATOM 2529 O O . LEU A 1 312 ? 18.749 -2.666 -19.674 1.00 94.06 312 LEU A O 1
ATOM 2533 N N . LYS A 1 313 ? 20.513 -3.856 -20.378 1.00 94.00 313 LYS A N 1
ATOM 2534 C CA . LYS A 1 313 ? 19.871 -4.279 -21.631 1.00 94.00 313 LYS A CA 1
ATOM 2535 C C . LYS A 1 313 ? 18.683 -5.207 -21.386 1.00 94.00 313 LYS A C 1
ATOM 2537 O O . LYS A 1 313 ? 17.690 -5.078 -22.089 1.00 94.00 313 LYS A O 1
ATOM 2542 N N . THR A 1 314 ? 18.761 -6.096 -20.391 1.00 95.00 314 THR A N 1
ATOM 2543 C CA . THR A 1 314 ? 17.637 -6.961 -20.002 1.00 95.00 314 THR A CA 1
ATOM 2544 C C . THR A 1 314 ? 16.453 -6.157 -19.462 1.00 95.00 314 THR A C 1
ATOM 2546 O O . THR A 1 314 ? 15.313 -6.503 -19.754 1.00 95.00 314 THR A O 1
ATOM 2549 N N . ILE A 1 315 ? 16.693 -5.074 -18.712 1.00 94.94 315 ILE A N 1
ATOM 2550 C CA . ILE A 1 315 ? 15.631 -4.152 -18.266 1.00 94.94 315 ILE A CA 1
ATOM 2551 C C . ILE A 1 315 ? 14.878 -3.600 -19.484 1.00 94.94 315 ILE A C 1
ATOM 2553 O O . ILE A 1 315 ? 13.659 -3.736 -19.569 1.00 94.94 315 ILE A O 1
ATOM 2557 N N . LEU A 1 316 ? 15.613 -3.057 -20.460 1.00 95.44 316 LEU A N 1
ATOM 2558 C CA . LEU A 1 316 ? 15.032 -2.479 -21.675 1.00 95.44 316 LEU A CA 1
ATOM 2559 C C . LEU A 1 316 ? 14.308 -3.525 -22.531 1.00 95.44 316 LEU A C 1
ATOM 2561 O O . LEU A 1 316 ? 13.165 -3.298 -22.914 1.00 95.44 316 LEU A O 1
ATOM 2565 N N . SER A 1 317 ? 14.921 -4.689 -22.775 1.00 95.81 317 SER A N 1
ATOM 2566 C CA . SER A 1 317 ? 14.296 -5.774 -23.551 1.00 95.81 317 SER A CA 1
ATOM 2567 C C . SER A 1 317 ? 13.000 -6.259 -22.914 1.00 95.81 317 SER A C 1
ATOM 2569 O O . SER A 1 317 ? 12.057 -6.607 -23.612 1.00 95.81 317 SER A O 1
ATOM 2571 N N . THR A 1 318 ? 12.949 -6.270 -21.580 1.00 94.81 318 THR A N 1
ATOM 2572 C CA . THR A 1 318 ? 11.758 -6.679 -20.833 1.00 94.81 318 THR A CA 1
ATOM 2573 C C . THR A 1 318 ? 10.653 -5.630 -20.921 1.00 94.81 318 THR A C 1
ATOM 2575 O O . THR A 1 318 ? 9.498 -6.000 -21.078 1.00 94.81 318 THR A O 1
ATOM 2578 N N . HIS A 1 319 ? 10.987 -4.338 -20.844 1.00 93.81 319 HIS A N 1
ATOM 2579 C CA . HIS A 1 319 ? 10.002 -3.257 -20.958 1.00 93.81 319 HIS A CA 1
ATOM 2580 C C . HIS A 1 319 ? 9.396 -3.145 -22.360 1.00 93.81 319 HIS A C 1
ATOM 2582 O O . HIS A 1 319 ? 8.190 -2.972 -22.483 1.00 93.81 319 HIS A O 1
ATOM 2588 N N . PHE A 1 320 ? 10.222 -3.248 -23.404 1.00 92.88 320 PHE A N 1
ATOM 2589 C CA . PHE A 1 320 ? 9.754 -3.166 -24.790 1.00 92.88 320 PHE A CA 1
ATOM 2590 C C . PHE A 1 320 ? 9.204 -4.494 -25.327 1.00 92.88 320 PHE A C 1
ATOM 2592 O O . PHE A 1 320 ? 8.666 -4.513 -26.428 1.00 92.88 320 PHE A O 1
ATOM 2599 N N . GLU A 1 321 ? 9.348 -5.591 -24.575 1.00 92.88 321 GLU A N 1
ATOM 2600 C CA . GLU A 1 321 ? 9.030 -6.957 -25.018 1.00 92.88 321 GLU A CA 1
ATOM 2601 C C . GLU A 1 321 ? 9.775 -7.343 -26.319 1.00 92.88 321 GLU A C 1
ATOM 2603 O O . GLU A 1 321 ? 9.252 -8.030 -27.196 1.00 92.88 321 GLU A O 1
ATOM 2608 N N . GLU A 1 322 ? 11.038 -6.911 -26.436 1.00 91.88 322 GLU A N 1
ATOM 2609 C CA . GLU A 1 322 ? 11.889 -7.079 -27.623 1.00 91.88 322 GLU A CA 1
ATOM 2610 C C . GLU A 1 322 ? 13.174 -7.850 -27.309 1.00 91.88 322 GLU A C 1
ATOM 2612 O O . GLU A 1 322 ? 13.917 -7.504 -26.396 1.00 91.88 322 GLU A O 1
ATOM 2617 N N . GLY A 1 323 ? 13.514 -8.859 -28.118 1.00 87.19 323 GLY A N 1
ATOM 2618 C CA . GLY A 1 323 ? 14.733 -9.660 -27.922 1.00 87.19 323 GLY A CA 1
ATOM 2619 C C . GLY A 1 323 ? 16.052 -8.922 -28.207 1.00 87.19 323 GLY A C 1
ATOM 2620 O O . GLY A 1 323 ? 17.118 -9.377 -27.786 1.00 87.19 323 GLY A O 1
ATOM 2621 N N . TYR A 1 324 ? 16.006 -7.788 -28.911 1.00 89.31 324 TYR A N 1
ATOM 2622 C CA . TYR A 1 324 ? 17.174 -6.972 -29.244 1.00 89.31 324 TYR A CA 1
ATOM 2623 C C . TYR A 1 324 ? 16.872 -5.489 -29.037 1.00 89.31 324 TYR A C 1
ATOM 2625 O O . TYR A 1 324 ? 15.920 -4.969 -29.601 1.00 89.31 324 TYR A O 1
ATOM 2633 N N . ILE A 1 325 ? 17.727 -4.819 -28.263 1.00 92.12 325 ILE A N 1
ATOM 2634 C CA . ILE A 1 325 ? 17.638 -3.388 -27.970 1.00 92.12 325 ILE A CA 1
ATOM 2635 C C . ILE A 1 325 ? 18.771 -2.664 -28.691 1.00 92.12 325 ILE A C 1
ATOM 2637 O O . ILE A 1 325 ? 19.952 -2.854 -28.369 1.00 92.12 325 ILE A O 1
ATOM 2641 N N . ASP A 1 326 ? 18.397 -1.851 -29.675 1.00 92.50 326 ASP A N 1
ATOM 2642 C CA . ASP A 1 326 ? 19.308 -1.010 -30.441 1.00 92.50 326 ASP A CA 1
ATOM 2643 C C . ASP A 1 326 ? 19.552 0.350 -29.759 1.00 92.50 326 ASP A C 1
ATOM 2645 O O . ASP A 1 326 ? 19.005 0.662 -28.700 1.00 92.50 326 ASP A O 1
ATOM 2649 N N . HIS A 1 327 ? 20.413 1.178 -30.355 1.00 92.50 327 HIS A N 1
ATOM 2650 C CA . HIS A 1 327 ? 20.705 2.509 -29.818 1.00 92.50 327 HIS A CA 1
ATOM 2651 C C . HIS A 1 327 ? 19.470 3.427 -29.825 1.00 92.50 327 HIS A C 1
ATOM 2653 O O . HIS A 1 327 ? 19.343 4.286 -28.955 1.00 92.50 327 HIS A O 1
ATOM 2659 N N . GLN A 1 328 ? 18.553 3.257 -30.781 1.00 93.19 328 GLN A N 1
ATOM 2660 C CA . GLN A 1 328 ? 17.351 4.082 -30.873 1.00 93.19 328 GLN A CA 1
ATOM 2661 C C . GLN A 1 328 ? 16.409 3.813 -29.695 1.00 93.19 328 GLN A C 1
ATOM 2663 O O . GLN A 1 328 ? 15.967 4.770 -29.063 1.00 93.19 328 GLN A O 1
ATOM 2668 N N . ARG A 1 329 ? 16.181 2.544 -29.340 1.00 93.81 329 ARG A N 1
ATOM 2669 C CA . ARG A 1 329 ? 15.401 2.134 -28.162 1.00 93.81 329 ARG A CA 1
ATOM 2670 C C . ARG A 1 329 ? 16.004 2.637 -26.854 1.00 93.81 329 ARG A C 1
ATOM 2672 O O . ARG A 1 329 ? 15.271 3.041 -25.956 1.00 93.81 329 ARG A O 1
ATOM 2679 N N . ILE A 1 330 ? 17.335 2.656 -26.749 1.00 94.38 330 ILE A N 1
ATOM 2680 C CA . ILE A 1 330 ? 18.019 3.230 -25.580 1.00 94.38 330 ILE A CA 1
ATOM 2681 C C . ILE A 1 330 ? 17.715 4.732 -25.481 1.00 94.38 330 ILE A C 1
ATOM 2683 O O . ILE A 1 330 ? 17.333 5.208 -24.417 1.00 94.38 330 ILE A O 1
ATOM 2687 N N . VAL A 1 331 ? 17.830 5.475 -26.585 1.00 93.75 331 VAL A N 1
ATOM 2688 C CA . VAL A 1 331 ? 17.526 6.917 -26.607 1.00 93.75 331 VAL A CA 1
ATOM 2689 C C . VAL A 1 331 ? 16.038 7.193 -26.357 1.00 93.75 331 VAL A C 1
ATOM 2691 O O . VAL A 1 331 ? 15.691 8.162 -25.684 1.00 93.75 331 VAL A O 1
ATOM 2694 N N . GLU A 1 332 ? 15.143 6.353 -26.874 1.00 92.88 332 GLU A N 1
ATOM 2695 C CA . GLU A 1 332 ? 13.702 6.436 -26.611 1.00 92.88 332 GLU A CA 1
ATOM 2696 C C . GLU A 1 332 ? 13.410 6.292 -25.111 1.00 92.88 332 GLU A C 1
ATOM 2698 O O . GLU A 1 332 ? 12.775 7.168 -24.523 1.00 92.88 332 GLU A O 1
ATOM 2703 N N . ALA A 1 333 ? 13.951 5.250 -24.476 1.00 92.44 333 ALA A N 1
ATOM 2704 C CA . ALA A 1 333 ? 13.791 5.006 -23.045 1.00 92.44 333 ALA A CA 1
ATOM 2705 C C . ALA A 1 333 ? 14.408 6.110 -22.169 1.00 92.44 333 ALA A C 1
ATOM 2707 O O . ALA A 1 333 ? 13.825 6.476 -21.149 1.00 92.44 333 ALA A O 1
ATOM 2708 N N . SER A 1 334 ? 15.552 6.692 -22.555 1.00 92.62 334 SER A N 1
ATOM 2709 C CA . SER A 1 334 ? 16.147 7.804 -21.792 1.00 92.62 334 SER A CA 1
ATOM 2710 C C . SER A 1 334 ? 15.311 9.085 -21.866 1.00 92.62 334 SER A C 1
ATOM 2712 O O . SER A 1 334 ? 15.322 9.892 -20.938 1.00 92.62 334 SER A O 1
ATOM 2714 N N . ASN A 1 335 ? 14.582 9.276 -22.970 1.00 88.00 335 ASN A N 1
ATOM 2715 C CA . ASN A 1 335 ? 13.734 10.446 -23.203 1.00 88.00 335 ASN A CA 1
ATOM 2716 C C . ASN A 1 335 ? 12.288 10.255 -22.725 1.00 88.00 335 ASN A C 1
ATOM 2718 O O . ASN A 1 335 ? 11.470 11.162 -22.892 1.00 88.00 335 ASN A O 1
ATOM 2722 N N . GLN A 1 336 ? 11.953 9.104 -22.138 1.00 75.25 336 GLN A N 1
ATOM 2723 C CA . GLN A 1 336 ? 10.618 8.849 -21.613 1.00 75.25 336 GLN A CA 1
ATOM 2724 C C . GLN A 1 336 ? 10.312 9.879 -20.505 1.00 75.25 336 GLN A C 1
ATOM 2726 O O . GLN A 1 336 ? 11.069 10.038 -19.539 1.00 75.25 336 GLN A O 1
ATOM 2731 N N . TYR A 1 337 ? 9.251 10.668 -20.710 1.00 61.94 337 TYR A N 1
ATOM 2732 C CA . TYR A 1 337 ? 8.895 11.796 -19.846 1.00 61.94 337 TYR A CA 1
ATOM 2733 C C . TYR A 1 337 ? 8.593 11.327 -18.421 1.00 61.94 337 TYR A C 1
ATOM 2735 O O . TYR A 1 337 ? 7.885 10.348 -18.218 1.00 61.94 337 TYR A O 1
ATOM 2743 N N . SER A 1 338 ? 9.093 12.070 -17.437 1.00 54.53 338 SER A N 1
ATOM 2744 C CA . SER A 1 338 ? 8.843 11.858 -16.006 1.00 54.53 338 SER A CA 1
ATOM 2745 C C . SER A 1 338 ? 7.608 12.603 -15.474 1.00 54.53 338 SER A C 1
ATOM 2747 O O . SER A 1 338 ? 7.317 12.491 -14.293 1.00 54.53 338 SER A O 1
ATOM 2749 N N . ASP A 1 339 ? 6.864 13.320 -16.327 1.00 54.31 339 ASP A N 1
ATOM 2750 C CA . ASP A 1 339 ? 5.609 14.020 -15.968 1.00 54.31 339 ASP A CA 1
ATOM 2751 C C . ASP A 1 339 ? 4.391 13.075 -15.867 1.00 54.31 339 ASP A C 1
ATOM 2753 O O . ASP A 1 339 ? 3.243 13.517 -15.820 1.00 54.31 339 ASP A O 1
ATOM 2757 N N . TRP A 1 340 ? 4.624 11.761 -15.851 1.00 56.22 340 TRP A N 1
ATOM 2758 C CA . TRP A 1 340 ? 3.584 10.765 -15.617 1.00 56.22 340 TRP A CA 1
ATOM 2759 C C . TRP A 1 340 ? 2.994 10.939 -14.210 1.00 56.22 340 TRP A C 1
ATOM 2761 O O . TRP A 1 340 ? 3.767 11.030 -13.254 1.00 56.22 340 TRP A O 1
ATOM 2771 N N . PRO A 1 341 ? 1.658 10.956 -14.038 1.00 61.53 341 PRO A N 1
ATOM 2772 C CA . PRO A 1 341 ? 1.074 10.991 -12.706 1.00 61.53 341 PRO A CA 1
ATOM 2773 C C . PRO A 1 341 ? 1.495 9.723 -11.957 1.00 61.53 341 PRO A C 1
ATOM 2775 O O . PRO A 1 341 ? 1.113 8.620 -12.346 1.00 61.53 341 PRO A O 1
ATOM 2778 N N . GLU A 1 342 ? 2.275 9.896 -10.886 1.00 63.72 342 GLU A N 1
ATOM 2779 C CA . GLU A 1 342 ? 2.902 8.833 -10.076 1.00 63.72 342 GLU A CA 1
ATOM 2780 C C . GLU A 1 342 ? 1.913 7.731 -9.642 1.00 63.72 342 GLU A C 1
ATOM 2782 O O . GLU A 1 342 ? 2.304 6.590 -9.418 1.00 63.72 342 GLU A O 1
ATOM 2787 N N . TYR A 1 343 ? 0.616 8.048 -9.603 1.00 68.38 343 TYR A N 1
ATOM 2788 C CA . TYR A 1 343 ? -0.434 7.195 -9.049 1.00 68.38 343 TYR A CA 1
ATOM 2789 C C . TYR A 1 343 ? -1.421 6.617 -10.079 1.00 68.38 343 TYR A C 1
ATOM 2791 O O . TYR A 1 343 ? -2.230 5.762 -9.724 1.00 68.38 343 TYR A O 1
ATOM 2799 N N . GLU A 1 344 ? -1.382 7.025 -11.356 1.00 81.94 344 GLU A N 1
ATOM 2800 C CA . GLU A 1 344 ? -2.446 6.655 -12.313 1.00 81.94 344 GLU A CA 1
ATOM 2801 C C . GLU A 1 344 ? -2.456 5.152 -12.643 1.00 81.94 344 GLU A C 1
ATOM 2803 O O . GLU A 1 344 ? -3.523 4.545 -12.767 1.00 81.94 344 GLU A O 1
ATOM 2808 N N . HIS A 1 345 ? -1.277 4.530 -12.770 1.00 90.38 345 HIS A N 1
ATOM 2809 C CA . HIS A 1 345 ? -1.172 3.089 -13.015 1.00 90.38 345 HIS A CA 1
ATOM 2810 C C . HIS A 1 345 ? -1.796 2.283 -11.870 1.00 90.38 345 HIS A C 1
ATOM 2812 O O . HIS A 1 345 ? -2.681 1.454 -12.101 1.00 90.38 345 HIS A O 1
ATOM 2818 N N . GLY A 1 346 ? -1.339 2.543 -10.641 1.00 87.44 346 GLY A N 1
ATOM 2819 C CA . GLY A 1 346 ? -1.786 1.848 -9.438 1.00 87.44 346 GLY A CA 1
ATOM 2820 C C . GLY A 1 346 ? -3.293 1.969 -9.235 1.00 87.44 346 GLY A C 1
ATOM 2821 O O . GLY A 1 346 ? -3.970 0.956 -9.051 1.00 87.44 346 GLY A O 1
ATOM 2822 N N . GLU A 1 347 ? -3.828 3.185 -9.366 1.00 86.19 347 GLU A N 1
ATOM 2823 C CA . GLU A 1 347 ? -5.256 3.478 -9.228 1.00 86.19 347 GLU A CA 1
ATOM 2824 C C . GLU A 1 347 ? -6.102 2.715 -10.256 1.00 86.19 347 GLU A C 1
ATOM 2826 O O . GLU A 1 347 ? -7.068 2.039 -9.888 1.00 86.19 347 GLU A O 1
ATOM 2831 N N . LYS A 1 348 ?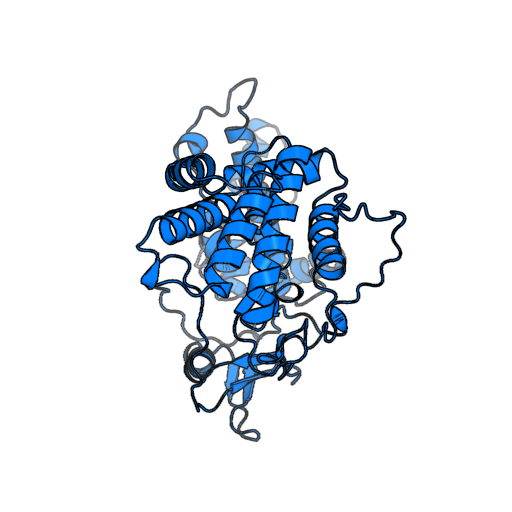 -5.725 2.766 -11.543 1.00 91.44 348 LYS A N 1
ATOM 2832 C CA . LYS A 1 348 ? -6.461 2.081 -12.618 1.00 91.44 348 LYS A CA 1
ATOM 2833 C C . LYS A 1 348 ? -6.465 0.570 -12.441 1.00 91.44 348 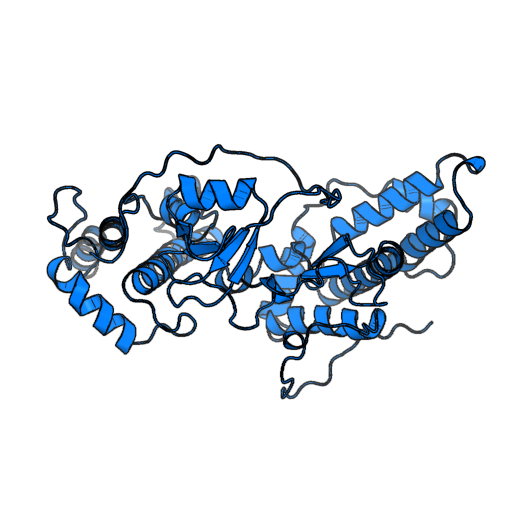LYS A C 1
ATOM 2835 O O . LYS A 1 348 ? -7.521 -0.054 -12.573 1.00 91.44 348 LYS A O 1
ATOM 2840 N N . VAL A 1 349 ? -5.311 -0.017 -12.120 1.00 94.38 349 VAL A N 1
ATOM 2841 C CA . VAL A 1 349 ? -5.197 -1.462 -11.877 1.00 94.38 349 VAL A CA 1
ATOM 2842 C C . VAL A 1 349 ? -6.073 -1.862 -10.693 1.00 94.38 349 VAL A C 1
ATOM 2844 O O . VAL A 1 349 ? -6.875 -2.790 -10.803 1.00 94.38 349 VAL A O 1
ATOM 2847 N N . VAL A 1 350 ? -5.982 -1.137 -9.579 1.00 88.19 350 VAL A N 1
ATOM 2848 C CA . VAL A 1 350 ? -6.767 -1.425 -8.375 1.00 88.19 350 VAL A CA 1
ATOM 2849 C C . VAL A 1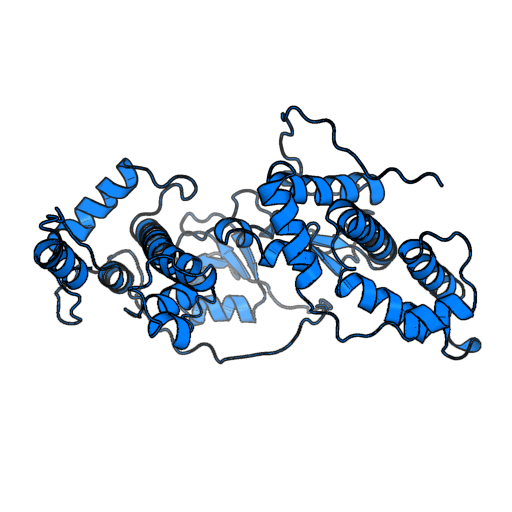 350 ? -8.268 -1.323 -8.638 1.00 88.19 350 VAL A C 1
ATOM 2851 O O . VAL A 1 350 ? -9.005 -2.257 -8.308 1.00 88.19 350 VAL A O 1
ATOM 2854 N N . ASN A 1 351 ? -8.714 -0.261 -9.310 1.00 85.44 351 ASN A N 1
ATOM 2855 C CA . ASN A 1 351 ? -10.117 -0.070 -9.669 1.00 85.44 351 ASN A CA 1
ATOM 2856 C C . ASN A 1 351 ? -10.627 -1.204 -10.578 1.00 85.44 351 ASN A C 1
ATOM 2858 O O . ASN A 1 351 ? -11.669 -1.806 -10.306 1.00 85.44 351 ASN A O 1
ATOM 2862 N N . LYS A 1 352 ? -9.858 -1.585 -11.607 1.00 91.62 352 LYS A N 1
ATOM 2863 C CA . LYS A 1 352 ? -10.192 -2.718 -12.484 1.00 91.62 352 LYS A CA 1
ATOM 2864 C C . LYS A 1 352 ? -10.316 -4.035 -11.721 1.00 91.62 352 LYS A C 1
ATOM 2866 O O . LYS A 1 352 ? -11.255 -4.793 -11.948 1.00 91.62 352 LYS A O 1
ATOM 2871 N N . PHE A 1 353 ? -9.415 -4.315 -10.782 1.00 88.88 353 PHE A N 1
ATOM 2872 C CA . PHE A 1 353 ? -9.525 -5.528 -9.969 1.00 88.88 353 PHE A CA 1
ATOM 2873 C C . PHE A 1 353 ? -10.745 -5.506 -9.047 1.00 88.88 353 PHE A C 1
ATOM 2875 O O . PHE A 1 353 ? -11.416 -6.529 -8.916 1.00 88.88 353 PHE A O 1
ATOM 2882 N N . GLN A 1 354 ? -11.078 -4.355 -8.459 1.00 81.81 354 GLN A N 1
ATOM 2883 C CA . GLN A 1 354 ? -12.276 -4.195 -7.628 1.00 81.81 354 GLN A CA 1
ATOM 2884 C C . GLN A 1 354 ? -13.578 -4.377 -8.409 1.00 81.81 354 GLN A C 1
ATOM 2886 O O . GLN A 1 354 ? -14.531 -4.941 -7.873 1.00 81.81 354 GLN A O 1
ATOM 2891 N N . THR A 1 355 ? -13.622 -3.899 -9.650 1.00 80.50 355 THR A N 1
ATOM 2892 C CA . THR A 1 355 ? -14.855 -3.837 -10.442 1.00 80.50 355 THR A CA 1
ATOM 2893 C C . THR A 1 355 ? -15.041 -5.025 -11.387 1.00 80.50 355 THR A C 1
ATOM 2895 O O . THR A 1 355 ? -16.182 -5.411 -11.635 1.00 80.50 355 THR A O 1
ATOM 2898 N N . GLU A 1 356 ? -13.958 -5.638 -11.883 1.00 84.94 356 GLU A N 1
ATOM 2899 C CA . GLU A 1 356 ? -14.014 -6.598 -13.001 1.00 84.94 356 GLU A CA 1
ATOM 2900 C C . GLU A 1 356 ? -13.313 -7.948 -12.741 1.00 84.94 356 GLU A C 1
ATOM 2902 O O . GLU A 1 356 ? -13.749 -8.959 -13.293 1.00 84.94 356 GLU A O 1
ATOM 2907 N N . PHE A 1 357 ? -12.264 -8.020 -11.905 1.00 75.50 357 PHE A N 1
ATOM 2908 C CA . PHE A 1 357 ? -11.384 -9.211 -11.824 1.00 75.50 357 PHE A CA 1
ATOM 2909 C C . PHE A 1 357 ? -11.427 -10.002 -10.505 1.00 75.50 357 PHE A C 1
ATOM 2911 O O . PHE A 1 357 ? -10.505 -10.759 -10.210 1.00 75.50 357 PHE A O 1
ATOM 2918 N N . GLY A 1 358 ? -12.506 -9.873 -9.728 1.00 72.12 358 GLY A N 1
ATOM 2919 C CA . GLY A 1 358 ? -12.734 -10.682 -8.518 1.00 72.12 358 GLY A CA 1
ATOM 2920 C C . GLY A 1 358 ? -12.282 -10.035 -7.205 1.00 72.12 358 GLY A C 1
ATOM 2921 O O . GLY A 1 358 ? -12.430 -10.632 -6.141 1.00 72.12 358 GLY A O 1
ATOM 2922 N N . GLY A 1 359 ? -11.802 -8.792 -7.258 1.00 80.81 359 GLY A N 1
ATOM 2923 C CA . GLY A 1 359 ? -11.447 -7.988 -6.095 1.00 80.81 359 GLY A CA 1
ATOM 2924 C C . GLY A 1 359 ? -9.946 -7.913 -5.820 1.00 80.81 359 GLY A C 1
ATOM 2925 O O . GLY A 1 359 ? -9.107 -8.489 -6.507 1.00 80.81 359 GLY A O 1
ATOM 2926 N N . LEU A 1 360 ? -9.602 -7.183 -4.760 1.00 82.19 360 LEU A N 1
ATOM 2927 C CA . LEU A 1 360 ? -8.212 -6.895 -4.384 1.00 82.19 360 LEU A CA 1
ATOM 2928 C C . LEU A 1 360 ? -7.430 -8.119 -3.941 1.00 82.19 360 LEU A C 1
ATOM 2930 O O . LEU A 1 360 ? -6.212 -8.159 -4.108 1.00 82.19 360 LEU A O 1
ATOM 2934 N N . LYS A 1 361 ? -8.125 -9.123 -3.398 1.00 79.88 361 LYS A N 1
ATOM 2935 C CA . LYS A 1 361 ? -7.475 -10.371 -3.017 1.00 79.88 361 LYS A CA 1
ATOM 2936 C C . LYS A 1 361 ? -6.810 -11.028 -4.223 1.00 79.88 361 LYS A C 1
ATOM 2938 O O . LYS A 1 361 ? -5.712 -11.561 -4.091 1.00 79.88 361 LYS A O 1
ATOM 2943 N N . GLU A 1 362 ? -7.398 -10.868 -5.404 1.00 83.25 362 GLU A N 1
ATOM 2944 C CA . GLU A 1 362 ? -6.889 -11.515 -6.608 1.00 83.25 362 GLU A CA 1
ATOM 2945 C C . GLU A 1 362 ? -5.667 -10.782 -7.146 1.00 83.25 362 GLU A C 1
ATOM 2947 O O . GLU A 1 362 ? -4.763 -11.419 -7.680 1.00 83.25 362 GLU A O 1
ATOM 2952 N N . LEU A 1 363 ? -5.576 -9.471 -6.908 1.00 89.69 363 LEU A N 1
ATOM 2953 C CA . LEU A 1 363 ? -4.366 -8.696 -7.166 1.00 89.69 363 LEU A CA 1
ATOM 2954 C C . LEU A 1 363 ? -3.224 -9.097 -6.216 1.00 89.69 363 LEU A C 1
ATOM 2956 O O . LEU A 1 363 ? -2.095 -9.280 -6.671 1.00 89.69 363 LEU A O 1
ATOM 2960 N N . GLU A 1 364 ? -3.502 -9.303 -4.921 1.00 86.12 364 GLU A N 1
ATOM 2961 C CA . GLU A 1 364 ? -2.493 -9.818 -3.975 1.00 86.12 364 GLU A CA 1
ATOM 2962 C C . GLU A 1 364 ? -1.986 -11.201 -4.405 1.00 86.12 364 GLU A C 1
ATOM 2964 O O . GLU A 1 364 ? -0.779 -11.448 -4.458 1.00 86.12 364 GLU A O 1
ATOM 2969 N N . ILE A 1 365 ? -2.911 -12.106 -4.739 1.00 84.50 365 ILE A N 1
ATOM 2970 C CA . ILE A 1 365 ? -2.590 -13.457 -5.202 1.00 84.50 365 ILE A CA 1
ATOM 2971 C C . ILE A 1 365 ? -1.787 -13.406 -6.502 1.00 84.50 365 ILE A C 1
ATOM 2973 O O . ILE A 1 365 ? -0.835 -14.171 -6.658 1.00 84.50 365 ILE A O 1
ATOM 2977 N N . PHE A 1 366 ? -2.144 -12.516 -7.427 1.00 89.62 366 PHE A N 1
ATOM 2978 C CA . PHE A 1 366 ? -1.441 -12.344 -8.692 1.00 89.62 366 PHE A CA 1
ATOM 2979 C C . PHE A 1 366 ? 0.031 -11.984 -8.470 1.00 89.62 366 PHE A C 1
ATOM 2981 O O . PHE A 1 366 ? 0.912 -12.668 -8.995 1.00 89.62 366 PHE A O 1
ATOM 2988 N N . TRP A 1 367 ? 0.311 -10.981 -7.637 1.00 92.50 367 TRP A N 1
ATOM 2989 C CA . TRP A 1 367 ? 1.678 -10.588 -7.287 1.00 92.50 367 TRP A CA 1
ATOM 2990 C C . TRP A 1 367 ? 2.448 -11.712 -6.586 1.00 92.50 367 TRP A C 1
ATOM 2992 O O . TRP A 1 367 ? 3.541 -12.086 -7.020 1.00 92.50 367 TRP A O 1
ATOM 3002 N N . ARG A 1 368 ? 1.850 -12.328 -5.559 1.00 88.31 368 ARG A N 1
ATOM 3003 C CA . ARG A 1 368 ? 2.486 -13.417 -4.798 1.00 88.31 368 ARG A CA 1
ATOM 3004 C C . ARG A 1 368 ? 2.800 -14.636 -5.668 1.00 88.31 368 ARG A C 1
ATOM 3006 O O . ARG A 1 368 ? 3.890 -15.198 -5.561 1.00 88.31 368 ARG A O 1
ATOM 3013 N N . ASN A 1 369 ? 1.880 -15.039 -6.544 1.00 87.81 369 ASN A N 1
ATOM 3014 C CA . ASN A 1 369 ? 2.078 -16.196 -7.416 1.00 87.81 369 ASN A CA 1
ATOM 3015 C C . ASN A 1 369 ? 3.156 -15.948 -8.468 1.00 87.81 369 ASN A C 1
ATOM 3017 O O . ASN A 1 369 ? 3.969 -16.842 -8.701 1.00 87.81 369 ASN A O 1
ATOM 3021 N N . ASN A 1 370 ? 3.191 -14.758 -9.079 1.00 90.81 370 ASN A N 1
ATOM 3022 C CA . ASN A 1 370 ? 4.251 -14.426 -10.029 1.00 90.81 370 ASN A CA 1
ATOM 3023 C C . ASN A 1 370 ? 5.617 -14.363 -9.326 1.00 90.81 370 ASN A C 1
ATOM 3025 O O . ASN A 1 370 ? 6.572 -14.942 -9.836 1.00 90.81 370 ASN A O 1
ATOM 3029 N N . PHE A 1 371 ? 5.700 -13.811 -8.107 1.00 91.44 371 PHE A N 1
ATOM 3030 C CA . PHE A 1 371 ? 6.935 -13.861 -7.315 1.00 91.44 371 PHE A CA 1
ATOM 3031 C C . PHE A 1 371 ? 7.408 -15.303 -7.070 1.00 91.44 371 PHE A C 1
ATOM 3033 O O . PHE A 1 371 ? 8.565 -15.632 -7.329 1.00 91.44 371 PHE A O 1
ATOM 3040 N N . VAL A 1 372 ? 6.525 -16.200 -6.616 1.00 90.50 372 VAL A N 1
ATOM 3041 C CA . VAL A 1 372 ? 6.893 -17.607 -6.365 1.00 90.50 372 VAL A CA 1
ATOM 3042 C C . VAL A 1 372 ? 7.295 -18.328 -7.655 1.00 90.50 372 VAL A C 1
ATOM 3044 O O . VAL A 1 372 ? 8.272 -19.083 -7.653 1.00 90.50 372 VAL A O 1
ATOM 3047 N N . ALA A 1 373 ? 6.569 -18.098 -8.750 1.00 88.25 373 ALA A N 1
ATOM 3048 C CA . ALA A 1 373 ? 6.832 -18.734 -10.037 1.00 88.25 373 ALA A CA 1
ATOM 3049 C C . ALA A 1 373 ? 8.180 -18.301 -10.639 1.00 88.25 373 ALA A C 1
ATOM 3051 O O . ALA A 1 373 ? 8.954 -19.158 -11.088 1.00 88.25 373 ALA A O 1
ATOM 3052 N N . ASP A 1 374 ? 8.470 -17.000 -10.597 1.00 89.19 374 ASP A N 1
ATOM 3053 C CA . ASP A 1 374 ? 9.646 -16.412 -11.235 1.00 89.19 374 ASP A CA 1
ATOM 3054 C C . ASP A 1 374 ? 10.887 -16.516 -10.349 1.00 89.19 374 ASP A C 1
ATOM 3056 O O . ASP A 1 374 ? 11.950 -16.946 -10.809 1.00 89.19 374 ASP A O 1
ATOM 3060 N N . MET A 1 375 ? 10.755 -16.179 -9.063 1.00 91.94 375 MET A N 1
ATOM 3061 C CA . MET A 1 375 ? 11.887 -16.107 -8.137 1.00 91.94 375 MET A CA 1
ATOM 3062 C C . MET A 1 375 ? 12.221 -17.452 -7.492 1.00 91.94 375 MET A C 1
ATOM 3064 O O . MET A 1 375 ? 13.355 -17.638 -7.050 1.00 91.94 375 MET A O 1
ATOM 3068 N N . LYS A 1 376 ? 11.278 -18.407 -7.465 1.00 91.62 376 LYS A N 1
ATOM 3069 C CA . LYS A 1 376 ? 11.444 -19.770 -6.913 1.00 91.62 376 LYS A CA 1
ATOM 3070 C C . LYS A 1 376 ? 12.127 -19.779 -5.538 1.00 91.62 376 LYS A C 1
ATOM 3072 O O . LYS A 1 376 ? 13.206 -20.366 -5.384 1.00 91.62 376 LYS A O 1
ATOM 3077 N N . PRO A 1 377 ? 11.542 -19.096 -4.545 1.00 90.88 377 PRO A N 1
ATOM 3078 C CA . PRO A 1 377 ? 12.211 -18.884 -3.278 1.00 90.88 377 PRO A CA 1
ATOM 3079 C C . PRO A 1 377 ? 12.372 -20.174 -2.465 1.00 90.88 377 PRO A C 1
ATOM 3081 O O . PRO A 1 377 ? 11.484 -21.023 -2.440 1.00 90.88 377 PRO A O 1
ATOM 3084 N N . LYS A 1 378 ? 13.525 -20.322 -1.800 1.00 89.50 378 LYS A N 1
ATOM 3085 C CA . LYS A 1 378 ? 13.886 -21.514 -1.008 1.00 89.50 378 LYS A CA 1
ATOM 3086 C C . LYS A 1 378 ? 13.554 -21.384 0.475 1.00 89.50 378 LYS A C 1
ATOM 3088 O O . LYS A 1 378 ? 13.310 -22.392 1.125 1.00 89.50 378 LYS A O 1
ATOM 3093 N N . ASN A 1 379 ? 13.557 -20.156 0.984 1.00 85.69 379 ASN A N 1
ATOM 3094 C CA . ASN A 1 379 ? 13.437 -19.830 2.401 1.00 85.69 379 ASN A CA 1
ATOM 3095 C C . ASN A 1 379 ? 12.277 -18.854 2.622 1.00 85.69 379 ASN A C 1
ATOM 3097 O O . ASN A 1 379 ? 12.439 -17.816 3.262 1.00 85.69 379 ASN A O 1
ATOM 3101 N N . LEU A 1 380 ? 11.112 -19.149 2.039 1.00 81.75 380 LEU A N 1
ATOM 3102 C CA . LEU A 1 380 ? 9.910 -18.395 2.378 1.00 81.75 380 LEU A CA 1
ATOM 3103 C C . LEU A 1 380 ? 9.549 -18.630 3.848 1.00 81.75 380 LEU A C 1
ATOM 3105 O O . LEU A 1 380 ? 9.636 -19.769 4.317 1.00 81.75 380 LEU A O 1
ATOM 3109 N N . PRO A 1 381 ? 9.108 -17.589 4.569 1.00 72.44 381 PRO A N 1
ATOM 3110 C CA . PRO A 1 381 ? 8.618 -17.764 5.924 1.00 72.44 381 PRO A CA 1
ATOM 3111 C C . PRO A 1 381 ? 7.438 -18.742 5.981 1.00 72.44 381 PRO A C 1
ATOM 3113 O O . PRO A 1 381 ? 6.599 -18.778 5.083 1.00 72.44 381 PRO A O 1
ATOM 3116 N N . SER A 1 382 ? 7.336 -19.524 7.055 1.00 67.56 382 SER A N 1
ATOM 3117 C CA . SER A 1 382 ? 6.313 -20.573 7.190 1.00 67.56 382 SER A CA 1
ATOM 3118 C C . SER A 1 382 ? 4.876 -20.045 7.114 1.00 67.56 382 SER A C 1
ATOM 3120 O O . SER A 1 382 ? 4.008 -20.719 6.564 1.00 67.56 382 SER A O 1
ATOM 3122 N N . PHE A 1 383 ? 4.630 -18.829 7.607 1.00 63.00 383 PHE A N 1
ATOM 3123 C CA . PHE A 1 383 ? 3.325 -18.160 7.559 1.00 63.00 383 PHE A CA 1
ATOM 3124 C C . PHE A 1 383 ? 2.985 -17.572 6.177 1.00 63.00 383 PHE A C 1
ATOM 3126 O O . PHE A 1 383 ? 1.862 -17.122 5.967 1.00 63.00 383 PHE A O 1
ATOM 3133 N N . TRP A 1 384 ? 3.927 -17.570 5.225 1.00 68.12 384 TRP A N 1
ATOM 3134 C CA . TRP A 1 384 ? 3.678 -17.139 3.846 1.00 68.12 384 TRP A CA 1
ATOM 3135 C C . TRP A 1 384 ? 2.830 -18.152 3.063 1.00 68.12 384 TRP A C 1
ATOM 3137 O O . TRP A 1 384 ? 2.160 -17.801 2.089 1.00 68.12 384 TRP A O 1
ATOM 3147 N N . ASN A 1 385 ? 2.820 -19.410 3.517 1.00 56.59 385 ASN A N 1
ATOM 3148 C CA . ASN A 1 385 ? 1.951 -20.454 2.995 1.00 56.59 385 ASN A CA 1
ATOM 3149 C C . ASN A 1 385 ? 0.523 -20.242 3.512 1.00 56.59 385 ASN A C 1
ATOM 3151 O O . ASN A 1 385 ? 0.135 -20.771 4.553 1.00 56.59 385 ASN A O 1
ATOM 3155 N N . TRP A 1 386 ? -0.283 -19.482 2.771 1.00 52.19 386 TRP A N 1
ATOM 3156 C CA . TRP A 1 386 ? -1.730 -19.489 2.979 1.00 52.19 386 TRP A CA 1
ATOM 3157 C C . TRP A 1 386 ? -2.274 -20.887 2.633 1.00 52.19 386 TRP A C 1
ATOM 3159 O O . TRP A 1 386 ? -1.859 -21.444 1.610 1.00 52.19 386 TRP A O 1
ATOM 3169 N N . PRO A 1 387 ? -3.214 -21.467 3.403 1.00 41.06 387 PRO A N 1
ATOM 3170 C CA . PRO A 1 387 ? -4.007 -22.592 2.919 1.00 41.06 387 PRO A CA 1
ATOM 3171 C C . PRO A 1 387 ? -4.833 -22.116 1.716 1.00 41.06 387 PRO A C 1
ATOM 3173 O O . PRO A 1 387 ? -5.908 -21.535 1.853 1.00 41.06 387 PRO A O 1
ATOM 3176 N N . ILE A 1 388 ? -4.276 -22.286 0.519 1.00 42.06 388 ILE A N 1
ATOM 3177 C CA . ILE A 1 388 ? -4.923 -22.000 -0.760 1.00 42.06 388 ILE A CA 1
ATOM 3178 C C . ILE A 1 388 ? -5.891 -23.153 -1.031 1.00 42.06 388 ILE A C 1
ATOM 3180 O O . ILE A 1 388 ? -5.541 -24.128 -1.686 1.00 42.06 388 ILE A O 1
ATOM 3184 N N . ASP A 1 389 ? -7.107 -23.035 -0.506 1.00 37.16 389 ASP A N 1
ATOM 3185 C CA . ASP A 1 389 ? -8.232 -23.921 -0.832 1.00 37.16 389 ASP A CA 1
ATOM 3186 C C . ASP A 1 389 ? -9.331 -23.124 -1.564 1.00 37.16 389 ASP A C 1
ATOM 3188 O O . ASP A 1 389 ? -10.510 -23.133 -1.210 1.00 37.16 389 ASP A O 1
ATOM 3192 N N . TRP A 1 390 ? -8.929 -22.351 -2.582 1.00 37.62 390 TRP A N 1
ATOM 3193 C CA . TRP A 1 390 ? -9.830 -21.535 -3.402 1.00 37.62 390 TRP A CA 1
ATOM 3194 C C . TRP A 1 390 ? -9.874 -22.047 -4.848 1.00 37.62 390 TRP A C 1
ATOM 3196 O O . TRP A 1 390 ? -8.886 -22.508 -5.419 1.00 37.62 390 TRP A O 1
ATOM 3206 N N . LYS A 1 391 ? -11.075 -22.015 -5.434 1.00 33.44 391 LYS A N 1
ATOM 3207 C CA . LYS A 1 391 ? -11.467 -22.680 -6.690 1.00 33.44 391 LYS A CA 1
ATOM 3208 C C . LYS A 1 391 ? -10.976 -21.974 -7.966 1.00 33.44 391 LYS A C 1
ATOM 3210 O O . LYS A 1 391 ? -11.735 -21.868 -8.928 1.00 33.44 391 LYS A O 1
ATOM 3215 N N . TYR A 1 392 ? -9.731 -21.515 -8.015 1.00 36.81 392 TYR A N 1
ATOM 3216 C CA . TYR A 1 392 ? -9.187 -20.876 -9.213 1.00 36.81 392 TYR A CA 1
ATOM 3217 C C . TYR A 1 392 ? -7.765 -21.361 -9.494 1.00 36.81 392 TYR A C 1
ATOM 3219 O O . TYR A 1 392 ? -6.907 -21.390 -8.614 1.00 36.81 392 TYR A O 1
ATOM 3227 N N . LYS A 1 393 ? -7.510 -21.767 -10.741 1.00 39.16 393 LYS A N 1
ATOM 3228 C CA . LYS A 1 393 ? -6.155 -22.065 -11.211 1.00 39.16 393 LYS A CA 1
ATOM 3229 C C . LYS A 1 393 ? -5.507 -20.736 -11.606 1.00 39.16 393 LYS A C 1
ATOM 3231 O O . LYS A 1 393 ? -6.025 -20.101 -12.520 1.00 39.16 393 LYS A O 1
ATOM 3236 N N . PRO A 1 394 ? -4.418 -20.301 -10.957 1.00 38.69 394 PRO A N 1
ATOM 3237 C CA . PRO A 1 394 ? -3.812 -19.014 -11.261 1.00 38.69 394 PRO A CA 1
ATOM 3238 C C . PRO A 1 394 ? -3.283 -18.969 -12.699 1.00 38.69 394 PRO A C 1
ATOM 3240 O O . PRO A 1 394 ? -2.558 -19.867 -13.135 1.00 38.69 394 PRO A O 1
ATOM 3243 N N . GLU A 1 395 ? -3.610 -17.893 -13.414 1.00 46.91 395 GLU A N 1
ATOM 3244 C CA . GLU A 1 395 ? -2.895 -17.486 -14.623 1.00 46.91 395 GLU A CA 1
ATOM 3245 C C . GLU A 1 395 ? -1.538 -16.921 -14.192 1.00 46.91 395 GLU A C 1
ATOM 3247 O O . GLU A 1 395 ? -1.393 -15.736 -13.904 1.00 46.91 395 GLU A O 1
ATOM 3252 N N . VAL A 1 396 ? -0.538 -17.794 -14.077 1.00 49.41 396 VAL A N 1
ATOM 3253 C CA . VAL A 1 396 ? 0.863 -17.359 -14.034 1.00 49.41 396 VAL A CA 1
ATOM 3254 C C . VAL A 1 396 ? 1.168 -16.736 -15.389 1.00 49.41 396 VAL A C 1
ATOM 3256 O O . VAL A 1 396 ? 0.883 -17.373 -16.410 1.00 49.41 396 VAL A O 1
ATOM 3259 N N . ILE A 1 397 ? 1.753 -15.536 -15.412 1.00 50.88 397 ILE A N 1
ATOM 3260 C CA . ILE A 1 397 ? 2.204 -14.934 -16.666 1.00 50.88 397 ILE A CA 1
ATOM 3261 C C . ILE A 1 397 ? 3.313 -15.840 -17.218 1.00 50.88 397 ILE A C 1
ATOM 3263 O O . ILE A 1 397 ? 4.459 -15.807 -16.780 1.00 50.88 397 ILE A O 1
ATOM 3267 N N . ARG A 1 398 ? 2.961 -16.715 -18.161 1.00 44.78 398 ARG A N 1
ATOM 3268 C CA . ARG A 1 398 ? 3.928 -17.483 -18.942 1.00 44.78 398 ARG A CA 1
ATOM 3269 C C . ARG A 1 398 ? 4.143 -16.731 -20.240 1.00 44.78 398 ARG A C 1
ATOM 3271 O O . ARG A 1 398 ? 3.259 -16.744 -21.090 1.00 44.78 398 ARG A O 1
ATOM 3278 N N . VAL A 1 399 ? 5.310 -16.122 -20.406 1.00 36.34 399 VAL A N 1
ATOM 3279 C CA . VAL A 1 399 ? 5.720 -15.602 -21.714 1.00 36.34 399 VAL A CA 1
ATOM 3280 C C . VAL A 1 399 ? 6.626 -16.627 -22.386 1.00 36.34 399 VAL A C 1
ATOM 3282 O O . VAL A 1 399 ? 7.492 -17.234 -21.752 1.00 36.34 399 VAL A O 1
ATOM 3285 N N . VAL A 1 400 ? 6.347 -16.866 -23.664 1.00 32.81 400 VAL A N 1
ATOM 3286 C CA . VAL A 1 400 ? 7.144 -17.700 -24.564 1.00 32.81 400 VAL A CA 1
ATOM 3287 C C . VAL A 1 400 ? 8.524 -17.054 -24.701 1.00 32.81 400 VAL A C 1
ATOM 3289 O O . VAL A 1 400 ? 8.609 -15.855 -24.946 1.00 32.81 400 VAL A O 1
ATOM 3292 N N . ALA A 1 401 ? 9.569 -17.847 -24.457 1.00 29.11 401 ALA A N 1
ATOM 3293 C CA . ALA A 1 401 ? 10.967 -17.424 -24.535 1.00 29.11 401 ALA A CA 1
ATOM 3294 C C . ALA A 1 401 ? 11.388 -16.985 -25.941 1.00 29.11 401 ALA A C 1
ATOM 3296 O O . ALA A 1 401 ? 10.844 -17.558 -26.916 1.00 29.11 401 ALA A O 1
#

Sequence (401 aa):
PAGDAQKLQEDYGIYVGSTFDIRYLAVMLRCKPLGLEKLSRSLLNVDFVKRWYIAKSNWEFDKLGPDQVEYAANDAFAGIEIFKHLANRLKPRNCWNFTNADFMAIMSEIQYLLDRGFSKDTPITLSQDIPITRLPLCPLVSEPHYYYYLTPVSHEYYLLEAPNGRPLCVVSESKGEWYLQERLGEKIQSEAFTIRLYDQPFAEENGYWLTSNQHECVVCGQKDAFVSKDVVPSEYRMHFPLITQFFTSSDVLHLCPKCNVSDIISDIRIRTALSQKCDAPYSFDQVTEVKKAAETLLTDDNAISTRKRNHLKTILSTHFEEGYIDHQRIVEASNQYSDWPEYEHGEKVVNKFQTEFGGLKELEIFWRNNFVADMKPKNLPSFWNWPIDWKYKPEVIRVVA

Foldseek 3Di:
DLVVQVCCCVVPVDHDPWDAQLLLLCVLQVHHSDDLQVLCCVQLVDRLDQPVCLVPDDPPDPDDDPVVVVNVVSNVVSRVVSSLSSLCQLPPDDSVDCDVVSVVVVCVQCVVRMSDDDDPPPDHNHRPLHDDDDDDDDDDDDDDDDFDQPDPDPAQWAFEAEQVRHTAAIHGPVVLVVCVVVVQFDDDPVDPRYTYGSHGDPGDPQCLRVDPQCQAAQQPRDRRFRGWDQLQDPLQLVQDPSVSNVPSSLRIGTHHPVLVLQVLLLVLLLQLVLCVVLVFDGALVLLVLLLVLLVVLPPDPVPDDPVSVVSSQSSLCSNVVHPDDDNVSSVVSNPPDSPPDNRRSSNSSQVCCCPPVVHPVLSVVLSLVSCCVRSVGDRRRPVNDDPPPDDDDDPHPDDDD

InterPro domains:
  IPR002562 3'-5' exonuclease domain [PF01612] (3-90)
  IPR012337 Ribonuclease H-like superfamily [SSF53098] (3-87)
  IPR036397 Ribonuclease H superfamily [G3DSA:3.30.420.10] (2-88)
  IPR051132 3'-5' Exonuclease domain-containing protein [PTHR13620] (3-88)

Radius of gyration: 25.59 Å; chains: 1; bounding box: 75×48×66 Å

Secondary structure (DSSP, 8-state):
-HHHHHHHHHHH----S----THHHHHHTT-----HHHHHHHHH-------HHHHTS-TT-SS--HHHHHHHHHHHHHHHHHHHHHHHHHS---TT---HHHHHHHHHHHGGGTTPPP-TTS-----TTS-------PPP----------------PEEEE-TTS-EEEEE-HHHHHHHHHTTSEEE-TTSTTEEEESS-----TT-GGG-TTTTS-TTT--S---EEEESS-HHHHTTS-HHHHTTGGGGEEEE-HHHHHHHHHHHHHHHHHHHHHHT----HHHHHHHHHHHHHHHS-GGGS-HHHHHHHHHHHHHHHT-S---HHHHHHHHT--S-S-TTHHHHHHHHHHHHTSS-HHHHHHHHHHHHHHHH--SS--GGG------S----------

pLDDT: mean 75.23, std 18.5, range [24.0, 95.81]